Protein AF-0000000068958168 (afdb_homodimer)

Secondary structure (DSSP, 8-state):
--EEEEEEE-HHHHHHHHHHHHHHHHHH-TTEEEEEEE--GGGHHHHHHTTS-SEEEES--TT-SSSEEEEEEEEEEEEEEETTTTTTS-SSPBPGGGGTT-EEEE--TTSHHHHHHHHHHHHHT---EEEEEEE-HHHHHHHHHTTS-BEEEEGGGGTTS-GGGEEEEEB--GGGEEEEEEEE--TTTS-HHHHHHHHHHHHHHHHHHHTT-STTEEE---/--EEEEEEE-HHHHHHHHHHHHHHHHHH-TTEEEEEEE--GGGHHHHHHTTS-SEEEES--TT--SSEEEEEEEEEEEEEEETTTTTTS-SSPBPGGGGTT-EEEE--TTSHHHHHHHHHHHHHT---EEEEEEE-HHHHHHHHHTTS-BEEEEGGGGTTS-GGGEEEEEB--GGGEEEEEEEE--TTTS-HHHHHHHHHHHHHHHHHHHTT-STTEEE---

Nearest PDB structures (foldseek):
  1al3-assembly1_A  TM=8.277E-01  e=2.523E-15  Klebsiella aerogenes
  4gxa-assembly1_A  TM=7.983E-01  e=2.125E-13  Salmonella enterica subsp. enterica serovar Typhimurium str. LT2
  5z50-assembly1_B  TM=8.063E-01  e=2.916E-13  Pseudomonas aeruginosa
  8sbf-assembly1_D  TM=8.219E-01  e=4.543E-13  Acinetobacter baylyi ADP1
  9f14-assembly1_A  TM=8.023E-01  e=9.713E-13  Klebsiella aerogenes

Radius of gyration: 21.78 Å; Cα contacts (8 Å, |Δi|>4): 897; chains: 2; bounding box: 57×60×48 Å

pLDDT: mean 89.2, std 8.71, range [56.59, 97.94]

Sequence (444 aa):
LAGHVSGRNAPSTASILGIPFIHAMQENYADVRLHVVESLSGNLERMINTRQIDLAVVFQKDKILRWSARPILEEQLFLIGSHALLAVLPDNPITPEQLAGIPLIMPSQGHGLRGRLDAVCQEHALNVEIVAEIDGLALLMRAVRDGLGATLQPGAAISHLDNDALRVIGVHNPVLSRPNFLVSLSDDELTPAGLAARVVLTKVMRQLVDAGEWPGATLYAYLAGHVSGRNAPSTASILGIPFIHAMQENYADVRLHVVESLSGNLERMINTRQIDLAVVFQKDKILRWSARPILEEQLFLIGSHALLAVLPDNPITPEQLAGIPLIMPSQGHGLRGRLDAVCQEHALNVEIVAEIDGLALLMRAVRDGLGATLQPGAAISHLDNDALRVIGVHNPVLSRPNFLVSLSDDELTPAGLAARVVLTKVMRQLVDAGEWPGATLYAY

Organism: NCBI:txid436295

Foldseek 3Di:
DAEEAEEEEAPLCCLQQVPLLVVLCCVPPVRYHYHYYHDQPPCVVVCQVVPVHFKYKDFDDPPQVQKDKAWWKKWFKKKKAFCVQCVVPDQEADELQVQAPFAEEEADPPGPQVVLNVVSCVVVVGDHHHPYHDDDLVVSVVCRLVGVTIYIDTLSSCLPPPVPGMRIYTYDDPSRMTIIIMIGGDPVPDDPSSVVSSVSSSVSVVVCVVVCSGPRMDTDDD/DAEEAEEEEAPLCCLQQVPLLVVLCCVPPVRYHYHYYHDQPPCVVVCQVVPVHFKYKDFDDPPDPQKDKAWWKKWFKKKKAFCVQCVVPDQAADELQVQAPFAEEEADPPGPQVVLNVVSCVVVVGDHHHPYHDRDLVVSVVCRLVGVTIYIDTLSSCLPPPVPGMRIYTYDDPSRMTIIIMIGHDPVPDDPSSVVSSVSSSVSVVVCVVVCSGPRMDTDDD

Solvent-accessible surface area (backbone atoms only — not comparable to full-atom values): 23634 Å² total; per-residue (Å²): 116,66,46,67,36,28,36,36,21,35,56,40,54,36,65,57,43,42,62,60,44,53,52,51,41,50,75,76,33,67,54,41,41,46,33,41,33,52,42,78,74,83,57,47,67,61,32,44,74,68,62,66,31,47,35,32,56,40,64,72,71,80,91,53,83,85,40,42,68,43,78,46,34,36,29,36,31,23,43,35,23,17,51,78,81,47,56,87,53,80,76,71,64,45,54,74,73,68,46,45,80,42,47,25,40,37,52,44,89,82,39,67,66,40,53,35,50,49,49,49,25,62,75,66,71,52,69,69,44,72,69,34,27,34,36,43,60,70,58,41,50,47,41,18,63,72,55,77,22,26,31,77,41,46,32,35,63,49,59,81,49,73,62,86,63,47,40,74,29,44,44,66,46,81,67,46,50,45,46,34,25,47,32,28,60,41,78,88,70,41,50,72,46,34,49,52,48,50,55,51,46,54,51,47,54,51,48,36,39,75,69,65,60,30,45,61,45,45,72,54,85,129,115,67,45,67,38,27,37,38,23,36,56,40,55,37,65,58,44,41,61,60,43,54,52,51,41,50,75,76,33,67,54,42,41,45,32,41,36,52,43,78,74,81,57,47,67,60,31,43,74,69,62,66,31,48,34,31,57,40,67,72,70,84,88,55,77,85,39,40,68,43,76,48,33,35,28,37,30,24,42,36,24,18,51,76,80,48,56,85,53,75,83,54,63,42,52,73,73,68,47,44,81,43,48,24,40,39,52,42,89,82,38,67,67,39,53,37,50,51,50,49,23,62,76,66,72,50,69,69,45,73,68,34,27,33,38,42,62,71,57,41,51,49,41,19,62,71,56,76,22,25,30,77,42,45,31,34,64,50,58,83,50,76,64,85,61,49,38,76,30,46,44,67,46,82,65,46,50,44,47,33,25,46,33,28,60,40,78,89,70,40,50,72,46,35,50,51,48,52,53,51,47,53,51,47,55,51,48,35,41,73,70,64,60,32,45,61,44,44,72,55,87,130

Structure (mmCIF, N/CA/C/O backbone):
data_AF-0000000068958168-model_v1
#
loop_
_entity.id
_entity.type
_entity.pdbx_description
1 polymer 'LysR family transcriptional regulator'
#
loop_
_atom_site.group_PDB
_atom_site.id
_atom_site.type_symbol
_atom_site.label_atom_id
_atom_site.label_alt_id
_atom_site.label_comp_id
_atom_site.label_asym_id
_atom_site.label_entity_id
_atom_site.label_seq_id
_atom_site.pdbx_PDB_ins_code
_atom_site.Cartn_x
_atom_site.Cartn_y
_atom_site.Cartn_z
_atom_site.occupancy
_atom_site.B_iso_or_equiv
_atom_site.auth_seq_id
_atom_site.auth_comp_id
_atom_site.auth_asym_id
_atom_site.auth_atom_id
_atom_site.pdbx_PDB_model_num
ATOM 1 N N . LEU A 1 1 ? -28.281 6.387 11.602 1 82.62 1 LEU A N 1
ATOM 2 C CA . LEU A 1 1 ? -27.297 5.477 12.18 1 82.62 1 LEU A CA 1
ATOM 3 C C . LEU A 1 1 ? -25.922 6.145 12.273 1 82.62 1 LEU A C 1
ATOM 5 O O . LEU A 1 1 ? -25.516 6.852 11.352 1 82.62 1 LEU A O 1
ATOM 9 N N . ALA A 1 2 ? -25.391 6.168 13.438 1 75.69 2 ALA A N 1
ATOM 10 C CA . ALA A 1 2 ? -24.078 6.758 13.688 1 75.69 2 ALA A CA 1
ATOM 11 C C . ALA A 1 2 ? -23.141 5.75 14.352 1 75.69 2 ALA A C 1
ATOM 13 O O . ALA A 1 2 ? -23.609 4.773 14.953 1 75.69 2 ALA A O 1
ATOM 14 N N . GLY A 1 3 ? -21.844 5.801 14.07 1 84.44 3 GLY A N 1
ATOM 15 C CA . GLY A 1 3 ? -20.875 4.91 14.68 1 84.44 3 GLY A CA 1
ATOM 16 C C . GLY A 1 3 ? -19.578 4.812 13.891 1 84.44 3 GLY A C 1
ATOM 17 O O . GLY A 1 3 ? -19.234 5.719 13.133 1 84.44 3 GLY A O 1
ATOM 18 N N . HIS A 1 4 ? -18.844 3.787 14.281 1 81.81 4 HIS A N 1
ATOM 19 C CA . HIS A 1 4 ? -17.547 3.541 13.656 1 81.81 4 HIS A CA 1
ATOM 20 C C . HIS A 1 4 ? -17.438 2.096 13.188 1 81.81 4 HIS A C 1
ATOM 22 O O . HIS A 1 4 ? -17.906 1.178 13.859 1 81.81 4 HIS A O 1
ATOM 28 N N . VAL A 1 5 ? -16.922 2.041 11.977 1 85.69 5 VAL A N 1
ATOM 29 C CA . VAL A 1 5 ? -16.688 0.705 11.445 1 85.69 5 VAL A CA 1
ATOM 30 C C . VAL A 1 5 ? -15.266 0.618 10.891 1 85.69 5 VAL A C 1
ATOM 32 O O . VAL A 1 5 ? -14.789 1.547 10.234 1 85.69 5 VAL A O 1
ATOM 35 N N . SER A 1 6 ? -14.641 -0.508 11.211 1 85.88 6 SER A N 1
ATOM 36 C CA . SER A 1 6 ? -13.297 -0.772 10.703 1 85.88 6 SER A CA 1
ATOM 37 C C . SER A 1 6 ? -13.273 -2 9.797 1 85.88 6 SER A C 1
ATOM 39 O O . SER A 1 6 ? -13.758 -3.066 10.18 1 85.88 6 SER A O 1
ATOM 41 N N . GLY A 1 7 ? -12.773 -1.674 8.594 1 83.56 7 GLY A N 1
ATOM 42 C CA . GLY A 1 7 ? -12.609 -2.752 7.637 1 83.56 7 GLY A CA 1
ATOM 43 C C . GLY A 1 7 ? -11.164 -2.984 7.242 1 83.56 7 GLY A C 1
ATOM 44 O O . GLY A 1 7 ? -10.414 -2.031 7.004 1 83.56 7 GLY A O 1
ATOM 45 N N . ARG A 1 8 ? -10.789 -4.273 7.199 1 81.31 8 ARG A N 1
ATOM 46 C CA . ARG A 1 8 ? -9.422 -4.641 6.844 1 81.31 8 ARG A CA 1
ATOM 47 C C . ARG A 1 8 ? -9.398 -5.484 5.574 1 81.31 8 ARG A C 1
ATOM 49 O O . ARG A 1 8 ? -10.188 -6.418 5.43 1 81.31 8 ARG A O 1
ATOM 56 N N . ASN A 1 9 ? -8.484 -5.074 4.715 1 84.12 9 ASN A N 1
ATOM 57 C CA . ASN A 1 9 ? -8.367 -5.793 3.451 1 84.12 9 ASN A CA 1
ATOM 58 C C . ASN A 1 9 ? -6.918 -5.891 2.996 1 84.12 9 ASN A C 1
ATOM 60 O O . ASN A 1 9 ? -6.09 -5.059 3.365 1 84.12 9 ASN A O 1
ATOM 64 N N . ALA A 1 10 ? -6.703 -7 2.281 1 87.12 10 ALA A N 1
ATOM 65 C CA . ALA A 1 10 ? -5.449 -7.035 1.536 1 87.12 10 ALA A CA 1
ATOM 66 C C . ALA A 1 10 ? -5.359 -5.867 0.554 1 87.12 10 ALA A C 1
ATOM 68 O O . ALA A 1 10 ? -6.383 -5.371 0.076 1 87.12 10 ALA A O 1
ATOM 69 N N . PRO A 1 11 ? -4.172 -5.504 0.191 1 89.94 11 PRO A N 1
ATOM 70 C CA . PRO A 1 11 ? -4.008 -4.375 -0.726 1 89.94 11 PRO A CA 1
ATOM 71 C C . PRO A 1 11 ? -4.719 -4.59 -2.061 1 89.94 11 PRO A C 1
ATOM 73 O O . PRO A 1 11 ? -5.32 -3.658 -2.602 1 89.94 11 PRO A O 1
ATOM 76 N N . SER A 1 12 ? -4.668 -5.758 -2.598 1 92.81 12 SER A N 1
ATOM 77 C CA . SER A 1 12 ? -5.332 -6.031 -3.867 1 92.81 12 SER A CA 1
ATOM 78 C C . SER A 1 12 ? -6.84 -5.828 -3.756 1 92.81 12 SER A C 1
ATOM 80 O O . SER A 1 12 ? -7.453 -5.207 -4.629 1 92.81 12 SER A O 1
ATOM 82 N N . THR A 1 13 ? -7.414 -6.312 -2.701 1 93.44 13 THR A N 1
ATOM 83 C CA . THR A 1 13 ? -8.852 -6.176 -2.479 1 93.44 13 THR A CA 1
ATOM 84 C C . THR A 1 13 ? -9.227 -4.715 -2.252 1 93.44 13 THR A C 1
ATOM 86 O O . THR A 1 13 ? -10.211 -4.23 -2.805 1 93.44 13 THR A O 1
ATOM 89 N N . ALA A 1 14 ? -8.445 -4.074 -1.439 1 92.25 14 ALA A N 1
ATOM 90 C CA . ALA A 1 14 ? -8.688 -2.66 -1.177 1 92.25 14 ALA A CA 1
ATOM 91 C C . ALA A 1 14 ? -8.648 -1.848 -2.469 1 92.25 14 ALA A C 1
ATOM 93 O O . ALA A 1 14 ? -9.383 -0.868 -2.619 1 92.25 14 ALA A O 1
ATOM 94 N N . SER A 1 15 ? -7.828 -2.242 -3.389 1 92.25 15 SER A N 1
ATOM 95 C CA . SER A 1 15 ? -7.629 -1.495 -4.625 1 92.25 15 SER A CA 1
ATOM 96 C C . SER A 1 15 ? -8.906 -1.444 -5.457 1 92.25 15 SER A C 1
ATOM 98 O O . SER A 1 15 ? -9.156 -0.468 -6.168 1 92.25 15 SER A O 1
ATOM 100 N N . ILE A 1 16 ? -9.695 -2.396 -5.359 1 93.94 16 ILE A N 1
ATOM 101 C CA . ILE A 1 16 ? -10.891 -2.432 -6.199 1 93.94 16 ILE A CA 1
ATOM 102 C C . ILE A 1 16 ? -12.125 -2.096 -5.363 1 93.94 16 ILE A C 1
ATOM 104 O O . ILE A 1 16 ? -13.07 -1.487 -5.863 1 93.94 16 ILE A O 1
ATOM 108 N N . LEU A 1 17 ? -12.078 -2.4 -4.129 1 94.62 17 LEU A N 1
ATOM 109 C CA . LEU A 1 17 ? -13.258 -2.354 -3.271 1 94.62 17 LEU A CA 1
ATOM 110 C C . LEU A 1 17 ? -13.297 -1.057 -2.471 1 94.62 17 LEU A C 1
ATOM 112 O O . LEU A 1 17 ? -14.375 -0.568 -2.123 1 94.62 17 LEU A O 1
ATOM 116 N N . GLY A 1 18 ? -12.203 -0.513 -2.193 1 94.06 18 GLY A N 1
ATOM 117 C CA . GLY A 1 18 ? -12.086 0.567 -1.227 1 94.06 18 GLY A CA 1
ATOM 118 C C . GLY A 1 18 ? -12.977 1.757 -1.554 1 94.06 18 GLY A C 1
ATOM 119 O O . GLY A 1 18 ? -13.852 2.117 -0.77 1 94.06 18 GLY A O 1
ATOM 120 N N . ILE A 1 19 ? -12.797 2.289 -2.754 1 94.31 19 ILE A N 1
ATOM 121 C CA . ILE A 1 19 ? -13.469 3.529 -3.133 1 94.31 19 ILE A CA 1
ATOM 122 C C . ILE A 1 19 ? -14.969 3.287 -3.277 1 94.31 19 ILE A C 1
ATOM 124 O O . ILE A 1 19 ? -15.781 4.004 -2.688 1 94.31 19 ILE A O 1
ATOM 128 N N . PRO A 1 20 ? -15.344 2.25 -3.988 1 95.94 20 PRO A N 1
ATOM 129 C CA . PRO A 1 20 ? -16.781 1.992 -4.082 1 95.94 20 PRO A CA 1
ATOM 130 C C . PRO A 1 20 ? -17.438 1.783 -2.719 1 95.94 20 PRO A C 1
ATOM 132 O O . PRO A 1 20 ? -18.562 2.215 -2.502 1 95.94 20 PRO A O 1
ATOM 135 N N . PHE A 1 21 ? -16.766 1.137 -1.846 1 96.06 21 PHE A N 1
ATOM 136 C CA . PHE A 1 21 ? -17.297 0.885 -0.511 1 96.06 21 PHE A CA 1
ATOM 137 C C . PHE A 1 21 ? -17.438 2.188 0.267 1 96.06 21 PHE A C 1
ATOM 139 O O . PHE A 1 21 ? -18.469 2.428 0.894 1 96.06 21 PHE A O 1
ATOM 146 N N . ILE A 1 22 ? -16.422 3.006 0.23 1 94.5 22 ILE A N 1
ATOM 147 C CA . ILE A 1 22 ? -16.453 4.289 0.921 1 94.5 22 ILE A CA 1
ATOM 148 C C . ILE A 1 22 ? -17.625 5.125 0.406 1 94.5 22 ILE A C 1
ATOM 150 O O . ILE A 1 22 ? -18.391 5.68 1.194 1 94.5 22 ILE A O 1
ATOM 154 N N . HIS A 1 23 ? -17.797 5.164 -0.905 1 94.88 23 HIS A N 1
ATOM 155 C CA . HIS A 1 23 ? -18.891 5.926 -1.5 1 94.88 23 HIS A CA 1
ATOM 156 C C . HIS A 1 23 ? -20.25 5.387 -1.054 1 94.88 23 HIS A C 1
ATOM 158 O O . HIS A 1 23 ? -21.125 6.156 -0.675 1 94.88 23 HIS A O 1
ATOM 164 N N . ALA A 1 24 ? -20.359 4.117 -1.111 1 96.25 24 ALA A N 1
ATOM 165 C CA . ALA A 1 24 ? -21.625 3.496 -0.738 1 96.25 24 ALA A CA 1
ATOM 166 C C . ALA A 1 24 ? -21.969 3.781 0.722 1 96.25 24 ALA A C 1
ATOM 168 O O . ALA A 1 24 ? -23.125 4.047 1.056 1 96.25 24 ALA A O 1
ATOM 169 N N . MET A 1 25 ? -21.031 3.691 1.598 1 94.31 25 MET A N 1
ATOM 170 C CA . MET A 1 25 ? -21.234 3.967 3.016 1 94.31 25 MET A CA 1
ATOM 171 C C . MET A 1 25 ? -21.625 5.426 3.234 1 94.31 25 MET A C 1
ATOM 173 O O . MET A 1 25 ? -22.516 5.727 4.035 1 94.31 25 MET A O 1
ATOM 177 N N . GLN A 1 26 ? -20.922 6.289 2.543 1 91.12 26 GLN A N 1
ATOM 178 C CA . GLN A 1 26 ? -21.234 7.711 2.656 1 91.12 26 GLN A CA 1
ATOM 179 C C . GLN A 1 26 ? -22.656 8.008 2.189 1 91.12 26 GLN A C 1
ATOM 181 O O . GLN A 1 26 ? -23.344 8.836 2.781 1 91.12 26 GLN A O 1
ATOM 186 N N . GLU A 1 27 ? -23.078 7.359 1.163 1 93.44 27 GLU A N 1
ATOM 187 C CA . GLU A 1 27 ? -24.391 7.578 0.575 1 93.44 27 GLU A CA 1
ATOM 188 C C . GLU A 1 27 ? -25.5 7.039 1.48 1 93.44 27 GLU A C 1
ATOM 190 O O . GLU A 1 27 ? -26.562 7.637 1.585 1 93.44 27 GLU A O 1
ATOM 195 N N . ASN A 1 28 ? -25.25 5.988 2.146 1 94.12 28 ASN A N 1
ATOM 196 C CA . ASN A 1 28 ? -26.312 5.285 2.861 1 94.12 28 ASN A CA 1
ATOM 197 C C . ASN A 1 28 ? -26.234 5.547 4.363 1 94.12 28 ASN A C 1
ATOM 199 O O . ASN A 1 28 ? -27.25 5.461 5.059 1 94.12 28 ASN A O 1
ATOM 203 N N . TYR A 1 29 ? -25 5.797 4.809 1 93.06 29 TYR A N 1
ATOM 204 C CA . TYR A 1 29 ? -24.781 5.973 6.238 1 93.06 29 TYR A CA 1
ATOM 205 C C . TYR A 1 29 ? -23.766 7.078 6.5 1 93.06 29 TYR A C 1
ATOM 207 O O . TYR A 1 29 ? -22.703 6.832 7.086 1 93.06 29 TYR A O 1
ATOM 215 N N . ALA A 1 30 ? -24.172 8.25 6.285 1 88.44 30 ALA A N 1
ATOM 216 C CA . ALA A 1 30 ? -23.281 9.406 6.27 1 88.44 30 ALA A CA 1
ATOM 217 C C . ALA A 1 30 ? -22.703 9.68 7.656 1 88.44 30 ALA A C 1
ATOM 219 O O . ALA A 1 30 ? -21.641 10.273 7.785 1 88.44 30 ALA A O 1
ATOM 220 N N . ASP A 1 31 ? -23.328 9.172 8.609 1 90.12 31 ASP A N 1
ATOM 221 C CA . ASP A 1 31 ? -22.891 9.492 9.969 1 90.12 31 ASP A CA 1
ATOM 222 C C . ASP A 1 31 ? -22 8.383 10.539 1 90.12 31 ASP A C 1
ATOM 224 O O . ASP A 1 31 ? -21.609 8.438 11.703 1 90.12 31 ASP A O 1
ATOM 228 N N . VAL A 1 32 ? -21.703 7.422 9.727 1 89.31 32 VAL A N 1
ATOM 229 C CA . VAL A 1 32 ? -20.797 6.359 10.133 1 89.31 32 VAL A CA 1
ATOM 230 C C . VAL A 1 32 ? -19.375 6.703 9.68 1 89.31 32 VAL A C 1
ATOM 232 O O . VAL A 1 32 ? -19.141 6.941 8.492 1 89.31 32 VAL A O 1
ATOM 235 N N . ARG A 1 33 ? -18.5 6.727 10.602 1 87 33 ARG A N 1
ATOM 236 C CA . ARG A 1 33 ? -17.094 6.926 10.266 1 87 33 ARG A CA 1
ATOM 237 C C . ARG A 1 33 ? -16.438 5.609 9.867 1 87 33 ARG A C 1
ATOM 239 O O . ARG A 1 33 ? -16.484 4.637 10.633 1 87 33 ARG A O 1
ATOM 246 N N . LEU A 1 34 ? -15.828 5.676 8.703 1 89.75 34 LEU A N 1
ATOM 247 C CA . LEU A 1 34 ? -15.219 4.457 8.188 1 89.75 34 LEU A CA 1
ATOM 248 C C . LEU A 1 34 ? -13.703 4.48 8.383 1 89.75 34 LEU A C 1
ATOM 250 O O . LEU A 1 34 ? -13.062 5.512 8.164 1 89.75 34 LEU A O 1
ATOM 254 N N . HIS A 1 35 ? -13.227 3.436 8.859 1 90.5 35 HIS A N 1
ATOM 255 C CA . HIS A 1 35 ? -11.789 3.17 8.953 1 90.5 35 HIS A CA 1
ATOM 256 C C . HIS A 1 35 ? -11.398 1.98 8.078 1 90.5 35 HIS A C 1
ATOM 258 O O . HIS A 1 35 ? -11.805 0.848 8.352 1 90.5 35 HIS A O 1
ATOM 264 N N . VAL A 1 36 ? -10.648 2.295 7.074 1 88.19 36 VAL A N 1
ATOM 265 C CA . VAL A 1 36 ? -10.211 1.245 6.156 1 88.19 36 VAL A CA 1
ATOM 266 C C . VAL A 1 36 ? -8.727 0.959 6.367 1 88.19 36 VAL A C 1
ATOM 268 O O . VAL A 1 36 ? -7.895 1.863 6.266 1 88.19 36 VAL A O 1
ATOM 271 N N . VAL A 1 37 ? -8.391 -0.304 6.582 1 80.44 37 VAL A N 1
ATOM 272 C CA . VAL A 1 37 ? -7.023 -0.706 6.879 1 80.44 37 VAL A CA 1
ATOM 273 C C . VAL A 1 37 ? -6.543 -1.713 5.84 1 80.44 37 VAL A C 1
ATOM 275 O O . VAL A 1 37 ? -7.223 -2.701 5.559 1 80.44 37 VAL A O 1
ATOM 278 N N . GLU A 1 38 ? -5.375 -1.334 5.242 1 81.06 38 GLU A N 1
ATOM 279 C CA . GLU A 1 38 ? -4.68 -2.309 4.41 1 81.06 38 GLU A CA 1
ATOM 280 C C . GLU A 1 38 ? -3.68 -3.121 5.227 1 81.06 38 GLU A C 1
ATOM 282 O O . GLU A 1 38 ? -2.826 -2.557 5.914 1 81.06 38 GLU A O 1
ATOM 287 N N . SER A 1 39 ? -3.873 -4.363 5.277 1 71.25 39 SER A N 1
ATOM 288 C CA . SER A 1 39 ? -2.924 -5.188 6.02 1 71.25 39 SER A CA 1
ATOM 289 C C . SER A 1 39 ? -2.816 -6.582 5.414 1 71.25 39 SER A C 1
ATOM 291 O O . SER A 1 39 ? -3.703 -7.016 4.68 1 71.25 39 SER A O 1
ATOM 293 N N . LEU A 1 40 ? -1.579 -7.074 5.68 1 63.47 40 LEU A N 1
ATOM 294 C CA . LEU A 1 40 ? -1.416 -8.477 5.312 1 63.47 40 LEU A CA 1
ATOM 295 C C . LEU A 1 40 ? -1.925 -9.391 6.426 1 63.47 40 LEU A C 1
ATOM 297 O O . LEU A 1 40 ? -1.957 -9 7.594 1 63.47 40 LEU A O 1
ATOM 301 N N . SER A 1 41 ? -2.854 -10.367 6.332 1 59.28 41 SER A N 1
ATOM 302 C CA . SER A 1 41 ? -3.693 -11.242 7.145 1 59.28 41 SER A CA 1
ATOM 303 C C . SER A 1 41 ? -2.969 -11.688 8.406 1 59.28 41 SER A C 1
ATOM 305 O O . SER A 1 41 ? -3.527 -12.422 9.227 1 59.28 41 SER A O 1
ATOM 307 N N . GLY A 1 42 ? -1.837 -11.344 8.914 1 58.34 42 GLY A N 1
ATOM 308 C CA . GLY A 1 42 ? -1.288 -12.188 9.961 1 58.34 42 GLY A CA 1
ATOM 309 C C . GLY A 1 42 ? -2.049 -12.086 11.273 1 58.34 42 GLY A C 1
ATOM 310 O O . GLY A 1 42 ? -2.166 -13.07 12.008 1 58.34 42 GLY A O 1
ATOM 311 N N . ASN A 1 43 ? -2.549 -11 11.594 1 68.88 43 ASN A N 1
ATOM 312 C CA . ASN A 1 43 ? -3.111 -10.914 12.938 1 68.88 43 ASN A CA 1
ATOM 313 C C . ASN A 1 43 ? -4.609 -10.633 12.898 1 68.88 43 ASN A C 1
ATOM 315 O O . ASN A 1 43 ? -5.137 -9.922 13.766 1 68.88 43 ASN A O 1
ATOM 319 N N . LEU A 1 44 ? -5.203 -11.234 12.031 1 74 44 LEU A N 1
ATOM 320 C CA . LEU A 1 44 ? -6.605 -10.891 11.82 1 74 44 LEU A CA 1
ATOM 321 C C . LEU A 1 44 ? -7.473 -11.383 12.969 1 74 44 LEU A C 1
ATOM 323 O O . LEU A 1 44 ? -8.344 -10.664 13.453 1 74 44 LEU A O 1
ATOM 327 N N . GLU A 1 45 ? -7.133 -12.602 13.352 1 74.31 45 GLU A N 1
ATOM 328 C CA . GLU A 1 45 ? -7.93 -13.188 14.43 1 74.31 45 GLU A CA 1
ATOM 329 C C . GLU A 1 45 ? -7.883 -12.32 15.688 1 74.31 45 GLU A C 1
ATOM 331 O O . GLU A 1 45 ? -8.922 -12.039 16.281 1 74.31 45 GLU A O 1
ATOM 336 N N . ARG A 1 46 ? -6.742 -12.008 15.984 1 75.75 46 ARG A N 1
ATOM 337 C CA . ARG A 1 46 ? -6.586 -11.18 17.172 1 75.75 46 ARG A CA 1
ATOM 338 C C . ARG A 1 46 ? -7.324 -9.852 17.016 1 75.75 46 ARG A C 1
ATOM 340 O O . ARG A 1 46 ? -8 -9.391 17.938 1 75.75 46 ARG A O 1
ATOM 347 N N . MET A 1 47 ? -7.27 -9.305 15.93 1 79.69 47 MET A N 1
ATOM 348 C CA . MET A 1 47 ? -7.824 -7.98 15.695 1 79.69 47 MET A CA 1
ATOM 349 C C . MET A 1 47 ? -9.352 -8.016 15.711 1 79.69 47 MET A C 1
ATOM 351 O O . MET A 1 47 ? -9.992 -7.082 16.203 1 79.69 47 MET A O 1
ATOM 355 N N . ILE A 1 48 ? -9.875 -9.047 15.242 1 78.94 48 ILE A N 1
ATOM 356 C CA . ILE A 1 48 ? -11.32 -9.203 15.234 1 78.94 48 ILE A CA 1
ATOM 357 C C . ILE A 1 48 ? -11.82 -9.477 16.656 1 78.94 48 ILE A C 1
ATOM 359 O O . ILE A 1 48 ? -12.812 -8.891 17.094 1 78.94 48 ILE A O 1
ATOM 363 N N . ASN A 1 49 ? -11.031 -10.273 17.344 1 79.81 49 ASN A N 1
ATOM 364 C CA . ASN A 1 49 ? -11.414 -10.648 18.703 1 79.81 49 ASN A CA 1
ATOM 365 C C . ASN A 1 49 ? -11.336 -9.461 19.656 1 79.81 49 ASN A C 1
ATOM 367 O O . ASN A 1 49 ? -12.109 -9.367 20.609 1 79.81 49 ASN A O 1
ATOM 371 N N . THR A 1 50 ? -10.461 -8.672 19.375 1 80.31 50 THR A N 1
ATOM 372 C CA . THR A 1 50 ? -10.289 -7.5 20.219 1 80.31 50 THR A CA 1
ATOM 373 C C . THR A 1 50 ? -11.117 -6.328 19.703 1 80.31 50 THR A C 1
ATOM 375 O O . THR A 1 50 ? -11 -5.207 20.203 1 80.31 50 THR A O 1
ATOM 378 N N . ARG A 1 51 ? -11.883 -6.574 18.656 1 81.88 51 ARG A N 1
ATOM 379 C CA . ARG A 1 51 ? -12.82 -5.617 18.078 1 81.88 51 ARG A CA 1
ATOM 380 C C . ARG A 1 51 ? -12.086 -4.43 17.469 1 81.88 51 ARG A C 1
ATOM 382 O O . ARG A 1 51 ? -12.594 -3.309 17.469 1 81.88 51 ARG A O 1
ATOM 389 N N . GLN A 1 52 ? -10.953 -4.672 17.078 1 80.94 52 GLN A N 1
ATOM 390 C CA . GLN A 1 52 ? -10.195 -3.658 16.359 1 80.94 52 GLN A CA 1
ATOM 391 C C . GLN A 1 52 ? -10.641 -3.58 14.898 1 80.94 52 GLN A C 1
ATOM 393 O O . GLN A 1 52 ? -10.508 -2.535 14.258 1 80.94 52 GLN A O 1
ATOM 398 N N . ILE A 1 53 ? -11.141 -4.699 14.484 1 87 53 ILE A N 1
ATOM 399 C CA . ILE A 1 53 ? -11.664 -4.801 13.125 1 87 53 ILE A CA 1
ATOM 400 C C . ILE A 1 53 ? -13.062 -5.418 13.156 1 87 53 ILE A C 1
ATOM 402 O O . ILE A 1 53 ? -13.312 -6.375 13.891 1 87 53 ILE A O 1
ATOM 406 N N . ASP A 1 54 ? -13.93 -4.816 12.391 1 90.06 54 ASP A N 1
ATOM 407 C CA . ASP A 1 54 ? -15.297 -5.324 12.344 1 90.06 54 ASP A CA 1
ATOM 408 C C . ASP A 1 54 ? -15.477 -6.289 11.18 1 90.06 54 ASP A C 1
ATOM 410 O O . ASP A 1 54 ? -16.203 -7.285 11.297 1 90.06 54 ASP A O 1
ATOM 414 N N . LEU A 1 55 ? -14.852 -5.898 10.102 1 92 55 LEU A N 1
ATOM 415 C CA . LEU A 1 55 ? -15.008 -6.648 8.859 1 92 55 LEU A CA 1
ATOM 416 C C . LEU A 1 55 ? -13.664 -6.875 8.188 1 92 55 LEU A C 1
ATOM 418 O O . LEU A 1 55 ? -12.789 -6.008 8.234 1 92 55 LEU A O 1
ATOM 422 N N . ALA A 1 56 ? -13.586 -8.008 7.516 1 91.12 56 ALA A N 1
ATOM 423 C CA . ALA A 1 56 ? -12.383 -8.273 6.73 1 91.12 56 ALA A CA 1
ATOM 424 C C . ALA A 1 56 ? -12.68 -9.227 5.578 1 91.12 56 ALA A C 1
ATOM 426 O O . ALA A 1 56 ? -13.562 -10.078 5.68 1 91.12 56 ALA A O 1
ATOM 427 N N . VAL A 1 57 ? -11.992 -9.055 4.516 1 91.81 57 VAL A N 1
ATOM 428 C CA . VAL A 1 57 ? -11.969 -10.039 3.439 1 91.81 57 VAL A CA 1
ATOM 429 C C . VAL A 1 57 ? -10.711 -10.891 3.539 1 91.81 57 VAL A C 1
ATOM 431 O O . VAL A 1 57 ? -9.594 -10.359 3.559 1 91.81 57 VAL A O 1
ATOM 434 N N . VAL A 1 58 ? -10.969 -12.234 3.693 1 90.06 58 VAL A N 1
ATOM 435 C CA . VAL A 1 58 ? -9.828 -13.148 3.805 1 90.06 58 VAL A CA 1
ATOM 436 C C . VAL A 1 58 ? -9.898 -14.188 2.688 1 90.06 58 VAL A C 1
ATOM 438 O O . VAL A 1 58 ? -10.914 -14.312 2.006 1 90.06 58 VAL A O 1
ATOM 441 N N . PHE A 1 59 ? -8.82 -14.969 2.557 1 90.69 59 PHE A N 1
ATOM 442 C CA . PHE A 1 59 ? -8.703 -15.789 1.359 1 90.69 59 PHE A CA 1
ATOM 443 C C . PHE A 1 59 ? -8.57 -17.266 1.726 1 90.69 59 PHE A C 1
ATOM 445 O O . PHE A 1 59 ? -8.18 -18.078 0.892 1 90.69 59 PHE A O 1
ATOM 452 N N . GLN A 1 60 ? -8.766 -17.547 2.941 1 83.56 60 GLN A N 1
ATOM 453 C CA . GLN A 1 60 ? -8.836 -18.922 3.436 1 83.56 60 GLN A CA 1
ATOM 454 C C . GLN A 1 60 ? -9.867 -19.047 4.547 1 83.56 60 GLN A C 1
ATOM 456 O O . GLN A 1 60 ? -10.062 -18.125 5.34 1 83.56 60 GLN A O 1
ATOM 461 N N . LYS A 1 61 ? -10.641 -20.203 4.539 1 73.81 61 LYS A N 1
ATOM 462 C CA . LYS A 1 61 ? -11.695 -20.438 5.516 1 73.81 61 LYS A CA 1
ATOM 463 C C . LYS A 1 61 ? -11.109 -20.906 6.848 1 73.81 61 LYS A C 1
ATOM 465 O O . LYS A 1 61 ? -11.664 -20.609 7.91 1 73.81 61 LYS A O 1
ATOM 470 N N . ASP A 1 62 ? -10.195 -21.844 6.863 1 63.66 62 ASP A N 1
ATOM 471 C CA . ASP A 1 62 ? -9.844 -22.75 7.945 1 63.66 62 ASP A CA 1
ATOM 472 C C . ASP A 1 62 ? -9.953 -22.062 9.305 1 63.66 62 ASP A C 1
ATOM 474 O O . ASP A 1 62 ? -10.477 -22.641 10.258 1 63.66 62 ASP A O 1
ATOM 478 N N . LYS A 1 63 ? -9.125 -21.172 9.703 1 56.59 63 LYS A N 1
ATOM 479 C CA . LYS A 1 63 ? -8.852 -20.922 11.109 1 56.59 63 LYS A CA 1
ATOM 480 C C . LYS A 1 63 ? -9.961 -20.094 11.75 1 56.59 63 LYS A C 1
ATOM 482 O O . LYS A 1 63 ? -9.797 -19.578 12.859 1 56.59 63 LYS A O 1
ATOM 487 N N . ILE A 1 64 ? -11.211 -19.938 10.977 1 59.84 64 ILE A N 1
ATOM 488 C CA . ILE A 1 64 ? -12.078 -18.875 11.484 1 59.84 64 ILE A CA 1
ATOM 489 C C . ILE A 1 64 ? -13.219 -19.5 12.297 1 59.84 64 ILE A C 1
ATOM 491 O O . ILE A 1 64 ? -14.312 -19.734 11.766 1 59.84 64 ILE A O 1
ATOM 495 N N . LEU A 1 65 ? -13.07 -20.297 13.367 1 58.41 65 LEU A N 1
ATOM 496 C CA . LEU A 1 65 ? -14.07 -21.078 14.086 1 58.41 65 LEU A CA 1
ATOM 497 C C . LEU A 1 65 ? -15.102 -20.156 14.734 1 58.41 65 LEU A C 1
ATOM 499 O O . LEU A 1 65 ? -16.266 -20.531 14.883 1 58.41 65 LEU A O 1
ATOM 503 N N . ARG A 1 66 ? -14.703 -18.922 15.133 1 66.19 66 ARG A N 1
ATOM 504 C CA . ARG A 1 66 ? -15.617 -18.172 15.984 1 66.19 66 ARG A CA 1
ATOM 505 C C . ARG A 1 66 ? -16.156 -16.938 15.258 1 66.19 66 ARG A C 1
ATOM 507 O O . ARG A 1 66 ? -16.875 -16.125 15.852 1 66.19 66 ARG A O 1
ATOM 514 N N . TRP A 1 67 ? -16 -17.047 13.945 1 79.38 67 TRP A N 1
ATOM 515 C CA . TRP A 1 67 ? -16.422 -15.859 13.219 1 79.38 67 TRP A CA 1
ATOM 516 C C . TRP A 1 67 ? -17.344 -16.234 12.062 1 79.38 67 TRP A C 1
ATOM 518 O O . TRP A 1 67 ? -17.391 -17.391 11.648 1 79.38 67 TRP A O 1
ATOM 528 N N . SER A 1 68 ? -18.266 -15.273 11.781 1 85.44 68 SER A N 1
ATOM 529 C CA . SER A 1 68 ? -19 -15.406 10.523 1 85.44 68 SER A CA 1
ATOM 530 C C . SER A 1 68 ? -18.062 -15.273 9.32 1 85.44 68 SER A C 1
ATOM 532 O O . SER A 1 68 ? -17.312 -14.305 9.211 1 85.44 68 SER A O 1
ATOM 534 N N . ALA A 1 69 ? -17.969 -16.312 8.602 1 89.19 69 ALA A N 1
ATOM 535 C CA . ALA A 1 69 ? -17.188 -16.344 7.359 1 89.19 69 ALA A CA 1
ATOM 536 C C . ALA A 1 69 ? -18.062 -16.75 6.176 1 89.19 69 ALA A C 1
ATOM 538 O O . ALA A 1 69 ? -18.453 -17.906 6.043 1 89.19 69 ALA A O 1
ATOM 539 N N . ARG A 1 70 ? -18.391 -15.781 5.336 1 91.31 70 ARG A N 1
ATOM 540 C CA . ARG A 1 70 ? -19.25 -16.016 4.188 1 91.31 70 ARG A CA 1
ATOM 541 C C . ARG A 1 70 ? -18.469 -15.969 2.885 1 91.31 70 ARG A C 1
ATOM 543 O O . ARG A 1 70 ? -17.828 -14.953 2.576 1 91.31 70 ARG A O 1
ATOM 550 N N . PRO A 1 71 ? -18.5 -17.062 2.131 1 93.75 71 PRO A N 1
ATOM 551 C CA . PRO A 1 71 ? -17.875 -16.984 0.808 1 93.75 71 PRO A CA 1
ATOM 552 C C . PRO A 1 71 ? -18.625 -16.062 -0.143 1 93.75 71 PRO A C 1
ATOM 554 O O . PRO A 1 71 ? -19.859 -16.141 -0.251 1 93.75 71 PRO A O 1
ATOM 557 N N . ILE A 1 72 ? -17.891 -15.227 -0.806 1 96 72 ILE A N 1
ATOM 558 C CA . ILE A 1 72 ? -18.547 -14.242 -1.656 1 96 72 ILE A CA 1
ATOM 559 C C . ILE A 1 72 ? -18.172 -14.484 -3.115 1 96 72 ILE A C 1
ATOM 561 O O . ILE A 1 72 ? -19.047 -14.586 -3.982 1 96 72 ILE A O 1
ATOM 565 N N . LEU A 1 73 ? -16.938 -14.547 -3.398 1 97.12 73 LEU A N 1
ATOM 566 C CA . LEU A 1 73 ? -16.484 -14.68 -4.777 1 97.12 73 LEU A CA 1
ATOM 567 C C . LEU A 1 73 ? -15.164 -15.445 -4.844 1 97.12 73 LEU A C 1
ATOM 569 O O . LEU A 1 73 ? -14.523 -15.68 -3.812 1 97.12 73 LEU A O 1
ATOM 573 N N . GLU A 1 74 ? -14.844 -15.891 -6.02 1 95.94 74 GLU A N 1
ATOM 574 C CA . GLU A 1 74 ? -13.586 -16.547 -6.348 1 95.94 74 GLU A CA 1
ATOM 575 C C . GLU A 1 74 ? -12.812 -15.766 -7.402 1 95.94 74 GLU A C 1
ATOM 577 O O . GLU A 1 74 ? -13.383 -15.305 -8.391 1 95.94 74 GLU A O 1
ATOM 582 N N . GLU A 1 75 ? -11.492 -15.633 -7.148 1 95.94 75 GLU A N 1
ATOM 583 C CA . GLU A 1 75 ? -10.664 -14.891 -8.086 1 95.94 75 GLU A CA 1
ATOM 584 C C . GLU A 1 75 ? -9.688 -15.812 -8.82 1 95.94 75 GLU A C 1
ATOM 586 O O . GLU A 1 75 ? -9.117 -16.719 -8.211 1 95.94 75 GLU A O 1
ATOM 591 N N . GLN A 1 76 ? -9.586 -15.539 -10.07 1 93.5 76 GLN A N 1
ATOM 592 C CA . GLN A 1 76 ? -8.469 -16.109 -10.82 1 93.5 76 GLN A CA 1
ATOM 593 C C . GLN A 1 76 ? -7.199 -15.289 -10.609 1 93.5 76 GLN A C 1
ATOM 595 O O . GLN A 1 76 ? -7.266 -14.109 -10.25 1 93.5 76 GLN A O 1
ATOM 600 N N . LEU A 1 77 ? -6.082 -15.984 -10.758 1 94.69 77 LEU A N 1
ATOM 601 C CA . LEU A 1 77 ? -4.809 -15.273 -10.75 1 94.69 77 LEU A CA 1
ATOM 602 C C . LEU A 1 77 ? -4.266 -15.109 -12.164 1 94.69 77 LEU A C 1
ATOM 604 O O . LEU A 1 77 ? -4.477 -15.969 -13.016 1 94.69 77 LEU A O 1
ATOM 608 N N . PHE A 1 78 ? -3.578 -14.047 -12.328 1 94.94 78 PHE A N 1
ATOM 609 C CA . PHE A 1 78 ? -3.023 -13.68 -13.625 1 94.94 78 PHE A CA 1
ATOM 610 C C . PHE A 1 78 ? -1.517 -13.477 -13.539 1 94.94 78 PHE A C 1
ATOM 612 O O . PHE A 1 78 ? -1.012 -12.984 -12.531 1 94.94 78 PHE A O 1
ATOM 619 N N . LEU A 1 79 ? -0.884 -13.922 -14.57 1 95.94 79 LEU A N 1
ATOM 620 C CA . LEU A 1 79 ? 0.489 -13.484 -14.797 1 95.94 79 LEU A CA 1
ATOM 621 C C . LEU A 1 79 ? 0.523 -12.078 -15.383 1 95.94 79 LEU A C 1
ATOM 623 O O . LEU A 1 79 ? -0.096 -11.812 -16.422 1 95.94 79 LEU A O 1
ATOM 627 N N . ILE A 1 80 ? 1.201 -11.211 -14.719 1 95.5 80 ILE A N 1
ATOM 628 C CA . ILE A 1 80 ? 1.237 -9.812 -15.133 1 95.5 80 ILE A CA 1
ATOM 629 C C . ILE A 1 80 ? 2.686 -9.367 -15.328 1 95.5 80 ILE A C 1
ATOM 631 O O . ILE A 1 80 ? 3.537 -9.609 -14.469 1 95.5 80 ILE A O 1
ATOM 635 N N . GLY A 1 81 ? 2.967 -8.766 -16.438 1 95.81 81 GLY A N 1
ATOM 636 C CA . GLY A 1 81 ? 4.289 -8.258 -16.781 1 95.81 81 GLY A CA 1
ATOM 637 C C . GLY A 1 81 ? 4.277 -7.273 -17.922 1 95.81 81 GLY A C 1
ATOM 638 O O . GLY A 1 81 ? 3.221 -6.992 -18.5 1 95.81 81 GLY A O 1
ATOM 639 N N . SER A 1 82 ? 5.441 -6.68 -18.156 1 94.75 82 SER A N 1
ATOM 640 C CA . SER A 1 82 ? 5.543 -5.805 -19.328 1 94.75 82 SER A CA 1
ATOM 641 C C . SER A 1 82 ? 5.328 -6.578 -20.625 1 94.75 82 SER A C 1
ATOM 643 O O . SER A 1 82 ? 5.562 -7.789 -20.672 1 94.75 82 SER A O 1
ATOM 645 N N . HIS A 1 83 ? 4.91 -5.832 -21.656 1 93.19 83 HIS A N 1
ATOM 646 C CA . HIS A 1 83 ? 4.723 -6.453 -22.953 1 93.19 83 HIS A CA 1
ATOM 647 C C . HIS A 1 83 ? 6.02 -7.07 -23.469 1 93.19 83 HIS A C 1
ATOM 649 O O . HIS A 1 83 ? 6.008 -8.164 -24.031 1 93.19 83 HIS A O 1
ATOM 655 N N . ALA A 1 84 ? 7.078 -6.426 -23.203 1 93.88 84 ALA A N 1
ATOM 656 C CA . ALA A 1 84 ? 8.375 -6.914 -23.656 1 93.88 84 ALA A CA 1
ATOM 657 C C . ALA A 1 84 ? 8.75 -8.211 -22.953 1 93.88 84 ALA A C 1
ATOM 659 O O . ALA A 1 84 ? 9.164 -9.18 -23.594 1 93.88 84 ALA A O 1
ATOM 660 N N . LEU A 1 85 ? 8.586 -8.289 -21.688 1 94.12 85 LEU A N 1
ATOM 661 C CA . LEU A 1 85 ? 8.984 -9.445 -20.891 1 94.12 85 LEU A CA 1
ATOM 662 C C . LEU A 1 85 ? 8.141 -10.664 -21.25 1 94.12 85 LEU A C 1
ATOM 664 O O . LEU A 1 85 ? 8.641 -11.789 -21.25 1 94.12 85 LEU A O 1
ATOM 668 N N . LEU A 1 86 ? 6.887 -10.406 -21.578 1 94.56 86 LEU A N 1
ATOM 669 C CA . LEU A 1 86 ? 5.977 -11.523 -21.797 1 94.56 86 LEU A CA 1
ATOM 670 C C . LEU A 1 86 ? 5.711 -11.727 -23.281 1 94.56 86 LEU A C 1
ATOM 672 O O . LEU A 1 86 ? 4.742 -12.391 -23.656 1 94.56 86 LEU A O 1
ATOM 676 N N . ALA A 1 87 ? 6.523 -11.18 -24.094 1 92.31 87 ALA A N 1
ATOM 677 C CA . ALA A 1 87 ? 6.312 -11.156 -25.531 1 92.31 87 ALA A CA 1
ATOM 678 C C . ALA A 1 87 ? 6.266 -12.57 -26.109 1 92.31 87 ALA A C 1
ATOM 680 O O . ALA A 1 87 ? 5.543 -12.828 -27.062 1 92.31 87 ALA A O 1
ATOM 681 N N . VAL A 1 88 ? 6.914 -13.453 -25.547 1 89.44 88 VAL A N 1
ATOM 682 C CA . VAL A 1 88 ? 7.062 -14.789 -26.125 1 89.44 88 VAL A CA 1
ATOM 683 C C . VAL A 1 88 ? 5.855 -15.648 -25.75 1 89.44 88 VAL A C 1
ATOM 685 O O . VAL A 1 88 ? 5.633 -16.703 -26.344 1 89.44 88 VAL A O 1
ATOM 688 N N . LEU A 1 89 ? 5.121 -15.211 -24.75 1 90.62 89 LEU A N 1
ATOM 689 C CA . LEU A 1 89 ? 4.016 -16.016 -24.266 1 90.62 89 LEU A CA 1
ATOM 690 C C . LEU A 1 89 ? 2.775 -15.82 -25.141 1 90.62 89 LEU A C 1
ATOM 692 O O . LEU A 1 89 ? 2.59 -14.758 -25.734 1 90.62 89 LEU A O 1
ATOM 696 N N . PRO A 1 90 ? 2.029 -16.891 -25.172 1 85.88 90 PRO A N 1
ATOM 697 C CA . PRO A 1 90 ? 0.762 -16.734 -25.891 1 85.88 90 PRO A CA 1
ATOM 698 C C . PRO A 1 90 ? -0.243 -15.867 -25.141 1 85.88 90 PRO A C 1
ATOM 700 O O . PRO A 1 90 ? 0.018 -15.453 -24.016 1 85.88 90 PRO A O 1
ATOM 703 N N . ASP A 1 91 ? -1.418 -15.438 -25.828 1 73.69 91 ASP A N 1
ATOM 704 C CA . ASP A 1 91 ? -2.373 -14.508 -25.234 1 73.69 91 ASP A CA 1
ATOM 705 C C . ASP A 1 91 ? -3.211 -15.195 -24.156 1 73.69 91 ASP A C 1
ATOM 707 O O . ASP A 1 91 ? -3.682 -14.547 -23.219 1 73.69 91 ASP A O 1
ATOM 711 N N . ASN A 1 92 ? -3.766 -15.984 -24.141 1 74.69 92 ASN A N 1
ATOM 712 C CA . ASN A 1 92 ? -4.633 -16.484 -23.078 1 74.69 92 ASN A CA 1
ATOM 713 C C . ASN A 1 92 ? -4.906 -17.984 -23.25 1 74.69 92 ASN A C 1
ATOM 715 O O . ASN A 1 92 ? -5.125 -18.453 -24.375 1 74.69 92 ASN A O 1
ATOM 719 N N . PRO A 1 93 ? -4.906 -18.797 -22.266 1 84.69 93 PRO A N 1
ATOM 720 C CA . PRO A 1 93 ? -4.277 -18.969 -20.953 1 84.69 93 PRO A CA 1
ATOM 721 C C . PRO A 1 93 ? -2.947 -19.703 -21.031 1 84.69 93 PRO A C 1
ATOM 723 O O . PRO A 1 93 ? -2.707 -20.453 -21.984 1 84.69 93 PRO A O 1
ATOM 726 N N . ILE A 1 94 ? -2.096 -19.391 -20.094 1 88.81 94 ILE A N 1
ATOM 727 C CA . ILE A 1 94 ? -0.835 -20.109 -20.062 1 88.81 94 ILE A CA 1
ATOM 728 C C . ILE A 1 94 ? -0.923 -21.266 -19.062 1 88.81 94 ILE A C 1
ATOM 730 O O . ILE A 1 94 ? -1.765 -21.234 -18.156 1 88.81 94 ILE A O 1
ATOM 734 N N . THR A 1 95 ? -0.067 -22.234 -19.344 1 89.19 95 THR A N 1
ATOM 735 C CA . THR A 1 95 ? 0.086 -23.328 -18.391 1 89.19 95 THR A CA 1
ATOM 736 C C . THR A 1 95 ? 1.108 -22.969 -17.312 1 89.19 95 THR A C 1
ATOM 738 O O . THR A 1 95 ? 1.965 -22.109 -17.516 1 89.19 95 THR A O 1
ATOM 741 N N . PRO A 1 96 ? 1.009 -23.641 -16.125 1 90.69 96 PRO A N 1
ATOM 742 C CA . PRO A 1 96 ? 1.978 -23.375 -15.055 1 90.69 96 PRO A CA 1
ATOM 743 C C . PRO A 1 96 ? 3.424 -23.562 -15.508 1 90.69 96 PRO A C 1
ATOM 745 O O . PRO A 1 96 ? 4.316 -22.844 -15.062 1 90.69 96 PRO A O 1
ATOM 748 N N . GLU A 1 97 ? 3.635 -24.484 -16.453 1 91.19 97 GLU A N 1
ATOM 749 C CA . GLU A 1 97 ? 4.98 -24.797 -16.906 1 91.19 97 GLU A CA 1
ATOM 750 C C . GLU A 1 97 ? 5.621 -23.594 -17.594 1 91.19 97 GLU A C 1
ATOM 752 O O . GLU A 1 97 ? 6.844 -23.422 -17.562 1 91.19 97 GLU A O 1
ATOM 757 N N . GLN A 1 98 ? 4.797 -22.797 -18.125 1 90.62 98 GLN A N 1
ATOM 758 C CA . GLN A 1 98 ? 5.277 -21.625 -18.859 1 90.62 98 GLN A CA 1
ATOM 759 C C . GLN A 1 98 ? 5.742 -20.547 -17.891 1 90.62 98 GLN A C 1
ATOM 761 O O . GLN A 1 98 ? 6.355 -19.562 -18.312 1 90.62 98 GLN A O 1
ATOM 766 N N . LEU A 1 99 ? 5.469 -20.703 -16.625 1 91.75 99 LEU A N 1
ATOM 767 C CA . LEU A 1 99 ? 5.973 -19.797 -15.602 1 91.75 99 LEU A CA 1
ATOM 768 C C . LEU A 1 99 ? 7.473 -19.984 -15.391 1 91.75 99 LEU A C 1
ATOM 770 O O . LEU A 1 99 ? 8.148 -19.078 -14.891 1 91.75 99 LEU A O 1
ATOM 774 N N . ALA A 1 100 ? 7.777 -21.25 -15.93 1 88.38 100 ALA A N 1
ATOM 775 C CA . ALA A 1 100 ? 9.188 -21.578 -15.742 1 88.38 100 ALA A CA 1
ATOM 776 C C . ALA A 1 100 ? 10.078 -20.641 -16.562 1 88.38 100 ALA A C 1
ATOM 778 O O . ALA A 1 100 ? 9.773 -20.328 -17.719 1 88.38 100 ALA A O 1
ATOM 779 N N . GLY A 1 101 ? 11.008 -19.984 -16.016 1 87.75 101 GLY A N 1
ATOM 780 C CA . GLY A 1 101 ? 11.969 -19.141 -16.719 1 87.75 101 GLY A CA 1
ATOM 781 C C . GLY A 1 101 ? 11.648 -17.656 -16.625 1 87.75 101 GLY A C 1
ATOM 782 O O . GLY A 1 101 ? 12.422 -16.828 -17.094 1 87.75 101 GLY A O 1
ATOM 783 N N . ILE A 1 102 ? 10.453 -17.359 -16.25 1 93.75 102 ILE A N 1
ATOM 784 C CA . ILE A 1 102 ? 10.07 -15.969 -16.109 1 93.75 102 ILE A CA 1
ATOM 785 C C . ILE A 1 102 ? 10.492 -15.453 -14.734 1 93.75 102 ILE A C 1
ATOM 787 O O . ILE A 1 102 ? 10.148 -16.031 -13.703 1 93.75 102 ILE A O 1
ATOM 791 N N . PRO A 1 103 ? 11.336 -14.406 -14.766 1 95.25 103 PRO A N 1
ATOM 792 C CA . PRO A 1 103 ? 11.633 -13.805 -13.461 1 95.25 103 PRO A CA 1
ATOM 793 C C . PRO A 1 103 ? 10.391 -13.242 -12.781 1 95.25 103 PRO A C 1
ATOM 795 O O . PRO A 1 103 ? 9.648 -12.469 -13.391 1 95.25 103 PRO A O 1
ATOM 798 N N . LEU A 1 104 ? 10.227 -13.656 -11.508 1 96.62 104 LEU A N 1
ATOM 799 C CA . LEU A 1 104 ? 9 -13.258 -10.812 1 96.62 104 LEU A CA 1
ATOM 800 C C . LEU A 1 104 ? 9.32 -12.328 -9.648 1 96.62 104 LEU A C 1
ATOM 802 O O . LEU A 1 104 ? 10.32 -12.516 -8.953 1 96.62 104 LEU A O 1
ATOM 806 N N . ILE A 1 105 ? 8.484 -11.352 -9.484 1 96.62 105 ILE A N 1
ATOM 807 C CA . ILE A 1 105 ? 8.391 -10.531 -8.289 1 96.62 105 ILE A CA 1
ATOM 808 C C . ILE A 1 105 ? 7.148 -10.922 -7.484 1 96.62 105 ILE A C 1
ATOM 810 O O . ILE A 1 105 ? 6.023 -1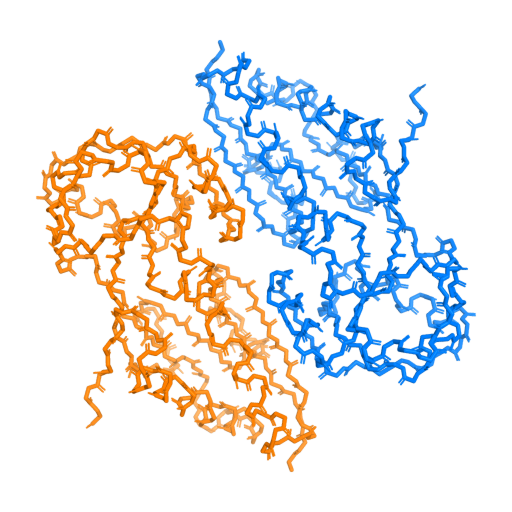0.844 -7.988 1 96.62 105 ILE A O 1
ATOM 814 N N . MET A 1 106 ? 7.387 -11.383 -6.25 1 96.25 106 MET A N 1
ATOM 815 C CA . MET A 1 106 ? 6.289 -11.914 -5.449 1 96.25 106 MET A CA 1
ATOM 816 C C . MET A 1 106 ? 6.34 -11.367 -4.027 1 96.25 106 MET A C 1
ATOM 818 O O . MET A 1 106 ? 7.383 -10.898 -3.574 1 96.25 106 MET A O 1
ATOM 822 N N . PRO A 1 107 ? 5.152 -11.375 -3.4 1 93.06 107 PRO A N 1
ATOM 823 C CA . PRO A 1 107 ? 5.234 -11.148 -1.956 1 93.06 107 PRO A CA 1
ATOM 824 C C . PRO A 1 107 ? 6.078 -12.195 -1.236 1 93.06 107 PRO A C 1
ATOM 826 O O . PRO A 1 107 ? 6.434 -13.219 -1.828 1 93.06 107 PRO A O 1
ATOM 829 N N . SER A 1 108 ? 6.422 -11.836 0.041 1 89.38 108 SER A N 1
ATOM 830 C CA . SER A 1 108 ? 7.316 -12.703 0.8 1 89.38 108 SER A CA 1
ATOM 831 C C . SER A 1 108 ? 6.621 -14 1.21 1 89.38 108 SER A C 1
ATOM 833 O O . SER A 1 108 ? 5.426 -14.172 0.962 1 89.38 108 SER A O 1
ATOM 835 N N . GLN A 1 109 ? 7.488 -14.703 1.926 1 85.75 109 GLN A N 1
ATOM 836 C CA . GLN A 1 109 ? 6.984 -15.992 2.402 1 85.75 109 GLN A CA 1
ATOM 837 C C . GLN A 1 109 ? 5.902 -15.797 3.461 1 85.75 109 GLN A C 1
ATOM 839 O O . GLN A 1 109 ? 5.977 -14.875 4.273 1 85.75 109 GLN A O 1
ATOM 844 N N . GLY A 1 110 ? 4.82 -16.328 3.434 1 81.31 110 GLY A N 1
ATOM 845 C CA . GLY A 1 110 ? 3.688 -16.203 4.336 1 81.31 110 GLY A CA 1
ATOM 846 C C . GLY A 1 110 ? 2.449 -15.648 3.666 1 81.31 110 GLY A C 1
ATOM 847 O O . GLY A 1 110 ? 1.331 -15.852 4.145 1 81.31 110 GLY A O 1
ATOM 848 N N . HIS A 1 111 ? 2.828 -14.836 2.734 1 86.75 111 HIS A N 1
ATOM 849 C CA . HIS A 1 111 ? 1.711 -14.305 1.964 1 86.75 111 HIS A CA 1
ATOM 850 C C . HIS A 1 111 ? 0.948 -15.414 1.256 1 86.75 111 HIS A C 1
ATOM 852 O O . HIS A 1 111 ? 1.554 -16.359 0.742 1 86.75 111 HIS A O 1
ATOM 858 N N . GLY A 1 112 ? -0.323 -15.297 1.161 1 89.75 112 GLY A N 1
ATOM 859 C CA . GLY A 1 112 ? -1.169 -16.312 0.563 1 89.75 112 GLY A CA 1
ATOM 860 C C . GLY A 1 112 ? -0.815 -16.609 -0.881 1 89.75 112 GLY A C 1
ATOM 861 O O . GLY A 1 112 ? -0.878 -17.766 -1.317 1 89.75 112 GLY A O 1
ATOM 862 N N . LEU A 1 113 ? -0.43 -15.641 -1.571 1 92.88 113 LEU A N 1
ATOM 863 C CA . LEU A 1 113 ? -0.098 -15.82 -2.98 1 92.88 113 LEU A CA 1
ATOM 864 C C . LEU A 1 113 ? 1.181 -16.641 -3.135 1 92.88 113 LEU A C 1
ATOM 866 O O . LEU A 1 113 ? 1.332 -17.391 -4.105 1 92.88 113 LEU A O 1
ATOM 870 N N . ARG A 1 114 ? 2.057 -16.5 -2.209 1 93.56 114 ARG A N 1
ATOM 871 C CA . ARG A 1 114 ? 3.27 -17.312 -2.246 1 93.56 114 ARG A CA 1
ATOM 872 C C . ARG A 1 114 ? 2.955 -18.781 -1.988 1 93.56 114 ARG A C 1
ATOM 874 O O . ARG A 1 114 ? 3.541 -19.656 -2.615 1 93.56 114 ARG A O 1
ATOM 881 N N . GLY A 1 115 ? 2.062 -18.953 -1.023 1 92.56 115 GLY A N 1
ATOM 882 C CA . GLY A 1 115 ? 1.625 -20.312 -0.787 1 92.56 115 GLY A CA 1
ATOM 883 C C . GLY A 1 115 ? 1.039 -20.984 -2.021 1 92.56 115 GLY A C 1
ATOM 884 O O . GLY A 1 115 ? 1.324 -22.141 -2.301 1 92.56 115 GLY A O 1
ATOM 885 N N . ARG A 1 116 ? 0.301 -20.266 -2.68 1 94 116 ARG A N 1
ATOM 886 C CA . ARG A 1 116 ? -0.318 -20.781 -3.895 1 94 116 ARG A CA 1
ATOM 887 C C . ARG A 1 116 ? 0.728 -21.047 -4.969 1 94 116 ARG A C 1
ATOM 889 O O . ARG A 1 116 ? 0.675 -22.078 -5.652 1 94 116 ARG A O 1
ATOM 896 N N . LEU A 1 117 ? 1.62 -20.141 -5.125 1 95 117 LEU A N 1
ATOM 897 C CA . LEU A 1 117 ? 2.705 -20.359 -6.082 1 95 117 LEU A CA 1
ATOM 898 C C . LEU A 1 117 ? 3.51 -21.594 -5.73 1 95 117 LEU A C 1
ATOM 900 O O . LEU A 1 117 ? 3.814 -22.406 -6.605 1 95 117 LEU A O 1
ATOM 904 N N . ASP A 1 118 ? 3.781 -21.719 -4.484 1 95.12 118 ASP A N 1
ATOM 905 C CA . ASP A 1 118 ? 4.539 -22.891 -4.035 1 95.12 118 ASP A CA 1
ATOM 906 C C . ASP A 1 118 ? 3.781 -24.188 -4.32 1 95.12 118 ASP A C 1
ATOM 908 O O . ASP A 1 118 ? 4.375 -25.172 -4.746 1 95.12 118 ASP A O 1
ATOM 912 N N . ALA A 1 119 ? 2.568 -24.141 -4.07 1 95 119 ALA A N 1
ATOM 913 C CA . ALA A 1 119 ? 1.734 -25.328 -4.301 1 95 119 ALA A CA 1
ATOM 914 C C . ALA A 1 119 ? 1.737 -25.719 -5.773 1 95 119 ALA A C 1
ATOM 916 O O . ALA A 1 119 ? 1.859 -26.906 -6.109 1 95 119 ALA A O 1
ATOM 917 N N . VAL A 1 120 ? 1.622 -24.766 -6.645 1 94.62 120 VAL A N 1
ATOM 918 C CA . VAL A 1 120 ? 1.606 -25.047 -8.078 1 94.62 120 VAL A CA 1
ATOM 919 C C . VAL A 1 120 ? 2.979 -25.547 -8.516 1 94.62 120 VAL A C 1
ATOM 921 O O . VAL A 1 120 ? 3.078 -26.438 -9.375 1 94.62 120 VAL A O 1
ATOM 924 N N . CYS A 1 121 ? 4.008 -24.984 -7.965 1 95.31 121 CYS A N 1
ATOM 925 C CA . CYS A 1 121 ? 5.359 -25.438 -8.281 1 95.31 121 CYS A CA 1
ATOM 926 C C . CYS A 1 121 ? 5.566 -26.891 -7.859 1 95.31 121 CYS A C 1
ATOM 928 O O . CYS A 1 121 ? 6.184 -27.672 -8.586 1 95.31 121 CYS A O 1
ATOM 930 N N . GLN A 1 122 ? 5.062 -27.156 -6.699 1 95.44 122 GLN A N 1
ATOM 931 C CA . GLN A 1 122 ? 5.156 -28.531 -6.211 1 95.44 122 GLN A CA 1
ATOM 932 C C . GLN A 1 122 ? 4.359 -29.484 -7.094 1 95.44 122 GLN A C 1
ATOM 934 O O . GLN A 1 122 ? 4.855 -30.547 -7.473 1 95.44 122 GLN A O 1
ATOM 939 N N . GLU A 1 123 ? 3.211 -29.109 -7.422 1 94.94 123 GLU A N 1
ATOM 940 C CA . GLU A 1 123 ? 2.307 -29.938 -8.211 1 94.94 123 GLU A CA 1
ATOM 941 C C . GLU A 1 123 ? 2.889 -30.219 -9.594 1 94.94 123 GLU A C 1
ATOM 943 O O . GLU A 1 123 ? 2.729 -31.328 -10.125 1 94.94 123 GLU A O 1
ATOM 948 N N . HIS A 1 124 ? 3.602 -29.297 -10.148 1 93.88 124 HIS A N 1
ATOM 949 C CA . HIS A 1 124 ? 4.055 -29.422 -11.531 1 93.88 124 HIS A CA 1
ATOM 950 C C . HIS A 1 124 ? 5.57 -29.562 -11.602 1 93.88 124 HIS A C 1
ATOM 952 O O . HIS A 1 124 ? 6.152 -29.5 -12.688 1 93.88 124 HIS A O 1
ATOM 958 N N . ALA A 1 125 ? 6.203 -29.672 -10.461 1 94.44 125 ALA A N 1
ATOM 959 C CA . ALA A 1 125 ? 7.656 -29.812 -10.375 1 94.44 125 ALA A CA 1
ATOM 960 C C . ALA A 1 125 ? 8.367 -28.688 -11.102 1 94.44 125 ALA A C 1
ATOM 962 O O . ALA A 1 125 ? 9.258 -28.922 -11.922 1 94.44 125 ALA A O 1
ATOM 963 N N . LEU A 1 126 ? 7.875 -27.516 -10.797 1 94.5 126 LEU A N 1
ATOM 964 C CA . LEU A 1 126 ? 8.414 -26.312 -11.422 1 94.5 126 LEU A CA 1
ATOM 965 C C . LEU A 1 126 ? 9.422 -25.641 -10.508 1 94.5 126 LEU A C 1
ATOM 967 O O . LEU A 1 126 ? 9.273 -25.656 -9.281 1 94.5 126 LEU A O 1
ATOM 971 N N . ASN A 1 127 ? 10.406 -25.125 -11.156 1 93.69 127 ASN A N 1
ATOM 972 C CA . ASN A 1 127 ? 11.312 -24.188 -10.477 1 93.69 127 ASN A CA 1
ATOM 973 C C . ASN A 1 127 ? 11.156 -22.781 -11.016 1 93.69 127 ASN A C 1
ATOM 975 O O . ASN A 1 127 ? 11.453 -22.516 -12.188 1 93.69 127 ASN A O 1
ATOM 979 N N . VAL A 1 128 ? 10.695 -21.922 -10.109 1 93.44 128 VAL A N 1
ATOM 980 C CA . VAL A 1 128 ? 10.5 -20.547 -10.547 1 93.44 128 VAL A CA 1
ATOM 981 C C . VAL A 1 128 ? 11.586 -19.656 -9.93 1 93.44 128 VAL A C 1
ATOM 983 O O . VAL A 1 128 ? 12.148 -19.984 -8.883 1 93.44 128 VAL A O 1
ATOM 986 N N . GLU A 1 129 ? 11.859 -18.656 -10.602 1 92.25 129 GLU A N 1
ATOM 987 C CA . GLU A 1 129 ? 12.859 -17.688 -10.133 1 92.25 129 GLU A CA 1
ATOM 988 C C . GLU A 1 129 ? 12.203 -16.453 -9.523 1 92.25 129 GLU A C 1
ATOM 990 O O . GLU A 1 129 ? 11.523 -15.703 -10.227 1 92.25 129 GLU A O 1
ATOM 995 N N . ILE A 1 130 ? 12.469 -16.281 -8.273 1 92.94 130 ILE A N 1
ATOM 996 C CA . ILE A 1 130 ? 12.023 -15.062 -7.602 1 92.94 130 ILE A CA 1
ATOM 997 C C . ILE A 1 130 ? 13.164 -14.055 -7.559 1 92.94 130 ILE A C 1
ATOM 999 O O . ILE A 1 130 ? 14.156 -14.25 -6.844 1 92.94 130 ILE A O 1
ATOM 1003 N N . VAL A 1 131 ? 12.992 -12.945 -8.211 1 91.75 131 VAL A N 1
ATOM 1004 C CA . VAL A 1 131 ? 14.094 -12 -8.336 1 91.75 131 VAL A CA 1
ATOM 1005 C C . VAL A 1 131 ? 13.977 -10.922 -7.27 1 91.75 131 VAL A C 1
ATOM 1007 O O . VAL A 1 131 ? 14.938 -10.211 -6.988 1 91.75 131 VAL A O 1
ATOM 1010 N N . ALA A 1 132 ? 12.812 -10.789 -6.723 1 92.44 132 ALA A N 1
ATOM 1011 C CA . ALA A 1 132 ? 12.57 -9.836 -5.637 1 92.44 132 ALA A CA 1
ATOM 1012 C C . ALA A 1 132 ? 11.32 -10.211 -4.848 1 92.44 132 ALA A C 1
ATOM 1014 O O . ALA A 1 132 ? 10.359 -10.742 -5.414 1 92.44 132 ALA A O 1
ATOM 1015 N N . GLU A 1 133 ? 11.414 -9.961 -3.592 1 93.38 133 GLU A N 1
ATOM 1016 C CA . GLU A 1 133 ? 10.25 -10.078 -2.711 1 93.38 133 GLU A CA 1
ATOM 1017 C C . GLU A 1 133 ? 9.781 -8.703 -2.234 1 93.38 133 GLU A C 1
ATOM 1019 O O . GLU A 1 133 ? 10.547 -7.957 -1.63 1 93.38 133 GLU A O 1
ATOM 1024 N N . ILE A 1 134 ? 8.5 -8.406 -2.543 1 93 134 ILE A N 1
ATOM 1025 C CA . ILE A 1 134 ? 7.977 -7.086 -2.211 1 93 134 ILE A CA 1
ATOM 1026 C C . ILE A 1 134 ? 6.625 -7.23 -1.508 1 93 134 ILE A C 1
ATOM 1028 O O . ILE A 1 134 ? 5.668 -7.738 -2.094 1 93 134 ILE A O 1
ATOM 1032 N N . ASP A 1 135 ? 6.613 -6.777 -0.257 1 90.56 135 ASP A N 1
ATOM 1033 C CA . ASP A 1 135 ? 5.355 -6.734 0.484 1 90.56 135 ASP A CA 1
ATOM 1034 C C . ASP A 1 135 ? 4.719 -5.352 0.402 1 90.56 135 ASP A C 1
ATOM 1036 O O . ASP A 1 135 ? 4.902 -4.523 1.296 1 90.56 135 ASP A O 1
ATOM 1040 N N . GLY A 1 136 ? 3.904 -5.133 -0.521 1 90.88 136 GLY A N 1
ATOM 1041 C CA . GLY A 1 136 ? 3.213 -3.916 -0.918 1 90.88 136 GLY A CA 1
ATOM 1042 C C . GLY A 1 136 ? 2.807 -3.91 -2.379 1 90.88 136 GLY A C 1
ATOM 1043 O O . GLY A 1 136 ? 3.66 -3.852 -3.266 1 90.88 136 GLY A O 1
ATOM 1044 N N . LEU A 1 137 ? 1.541 -3.855 -2.592 1 92.12 137 LEU A N 1
ATOM 1045 C CA . LEU A 1 137 ? 1.019 -4.039 -3.941 1 92.12 137 LEU A CA 1
ATOM 1046 C C . LEU A 1 137 ? 1.455 -2.9 -4.855 1 92.12 137 LEU A C 1
ATOM 1048 O O . LEU A 1 137 ? 1.867 -3.135 -5.992 1 92.12 137 LEU A O 1
ATOM 1052 N N . ALA A 1 138 ? 1.369 -1.688 -4.395 1 90.56 138 ALA A N 1
ATOM 1053 C CA . ALA A 1 138 ? 1.699 -0.538 -5.23 1 90.56 138 ALA A CA 1
ATOM 1054 C C . ALA A 1 138 ? 3.148 -0.602 -5.703 1 90.56 138 ALA A C 1
ATOM 1056 O O . ALA A 1 138 ? 3.426 -0.444 -6.895 1 90.56 138 ALA A O 1
ATOM 1057 N N . LEU A 1 139 ? 4.039 -0.851 -4.797 1 91.88 139 LEU A N 1
ATOM 1058 C CA . LEU A 1 139 ? 5.449 -0.936 -5.148 1 91.88 139 LEU A CA 1
ATOM 1059 C C . LEU A 1 139 ? 5.715 -2.145 -6.039 1 91.88 139 LEU A C 1
ATOM 1061 O O . LEU A 1 139 ? 6.473 -2.055 -7.008 1 91.88 139 LEU A O 1
ATOM 1065 N N . LEU A 1 140 ? 5.117 -3.223 -5.684 1 94.62 140 LEU A N 1
ATOM 1066 C CA . LEU A 1 140 ? 5.273 -4.438 -6.477 1 94.62 140 LEU A CA 1
ATOM 1067 C C . LEU A 1 140 ? 4.867 -4.195 -7.926 1 94.62 140 LEU A C 1
ATOM 1069 O O . LEU A 1 140 ? 5.621 -4.523 -8.844 1 94.62 140 LEU A O 1
ATOM 1073 N N . MET A 1 141 ? 3.779 -3.553 -8.117 1 93.5 141 MET A N 1
ATOM 1074 C CA . MET A 1 141 ? 3.268 -3.336 -9.469 1 93.5 141 MET A CA 1
ATOM 1075 C C . MET A 1 141 ? 4.117 -2.312 -10.211 1 93.5 141 MET A C 1
ATOM 1077 O O . MET A 1 141 ? 4.262 -2.393 -11.438 1 93.5 141 MET A O 1
ATOM 1081 N N . ARG A 1 142 ? 4.656 -1.416 -9.555 1 91.56 142 ARG A N 1
ATOM 1082 C CA . ARG A 1 142 ? 5.586 -0.489 -10.195 1 91.56 142 ARG A CA 1
ATOM 1083 C C . ARG A 1 142 ? 6.832 -1.215 -10.688 1 91.56 142 ARG A C 1
ATOM 1085 O O . ARG A 1 142 ? 7.332 -0.928 -11.773 1 91.56 142 ARG A O 1
ATOM 1092 N N . ALA A 1 143 ? 7.328 -2.078 -9.844 1 94.12 143 ALA A N 1
ATOM 1093 C CA . ALA A 1 143 ? 8.484 -2.877 -10.242 1 94.12 143 ALA A CA 1
ATOM 1094 C C . ALA A 1 143 ? 8.172 -3.697 -11.492 1 94.12 143 ALA A C 1
ATOM 1096 O O . ALA A 1 143 ? 9.016 -3.818 -12.391 1 94.12 143 ALA A O 1
ATOM 1097 N N . VAL A 1 144 ? 6.988 -4.207 -11.539 1 95.38 144 VAL A N 1
ATOM 1098 C CA . VAL A 1 144 ? 6.547 -4.992 -12.695 1 95.38 144 VAL A CA 1
ATOM 1099 C C . VAL A 1 144 ? 6.469 -4.098 -13.93 1 95.38 144 VAL A C 1
ATOM 1101 O O . VAL A 1 144 ? 6.945 -4.469 -15 1 95.38 144 VAL A O 1
ATOM 1104 N N . ARG A 1 145 ? 5.922 -2.957 -13.766 1 92.19 145 ARG A N 1
ATOM 1105 C CA . ARG A 1 145 ? 5.781 -2.004 -14.867 1 92.19 145 ARG A CA 1
ATOM 1106 C C . ARG A 1 145 ? 7.148 -1.579 -15.398 1 92.19 145 ARG A C 1
ATOM 1108 O O . ARG A 1 145 ? 7.309 -1.352 -16.594 1 92.19 145 ARG A O 1
ATOM 1115 N N . ASP A 1 146 ? 8.039 -1.525 -14.539 1 91.19 146 ASP A N 1
ATOM 1116 C CA . ASP A 1 146 ? 9.391 -1.098 -14.898 1 91.19 146 ASP A CA 1
ATOM 1117 C C . ASP A 1 146 ? 10.164 -2.229 -15.578 1 91.19 146 ASP A C 1
ATOM 1119 O O . ASP A 1 146 ? 11.305 -2.043 -15.992 1 91.19 146 ASP A O 1
ATOM 1123 N N . GLY A 1 147 ? 9.555 -3.377 -15.602 1 93.06 147 GLY A N 1
ATOM 1124 C CA . GLY A 1 147 ? 10.133 -4.48 -16.344 1 93.06 147 GLY A CA 1
ATOM 1125 C C . GLY A 1 147 ? 11.086 -5.324 -15.523 1 93.06 147 GLY A C 1
ATOM 1126 O O . GLY A 1 147 ? 11.852 -6.121 -16.078 1 93.06 147 GLY A O 1
ATOM 1127 N N . LEU A 1 148 ? 11.047 -5.191 -14.211 1 93.69 148 LEU A N 1
ATOM 1128 C CA . LEU A 1 148 ? 11.969 -5.918 -13.344 1 93.69 148 LEU A CA 1
ATOM 1129 C C . LEU A 1 148 ? 11.602 -7.398 -13.289 1 93.69 148 LEU A C 1
ATOM 1131 O O . LEU A 1 148 ? 12.453 -8.242 -12.977 1 93.69 148 LEU A O 1
ATOM 1135 N N 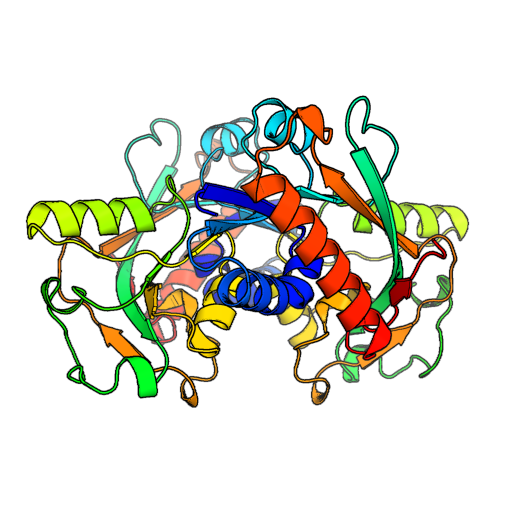. GLY A 1 149 ? 10.453 -7.723 -13.516 1 95.94 149 GLY A N 1
ATOM 1136 C CA . GLY A 1 149 ? 9.898 -9.062 -13.484 1 95.94 149 GLY A CA 1
ATOM 1137 C C . GLY A 1 149 ? 8.391 -9.086 -13.68 1 95.94 149 GLY A C 1
ATOM 1138 O O . GLY A 1 149 ? 7.762 -8.039 -13.828 1 95.94 149 GLY A O 1
ATOM 1139 N N . ALA A 1 150 ? 7.895 -10.281 -13.766 1 97.25 150 ALA A N 1
ATOM 1140 C CA . ALA A 1 150 ? 6.449 -10.492 -13.773 1 97.25 150 ALA A CA 1
ATOM 1141 C C . ALA A 1 150 ? 5.945 -10.906 -12.391 1 97.25 150 ALA A C 1
ATOM 1143 O O . ALA A 1 150 ? 6.742 -11.125 -11.477 1 97.25 150 ALA A O 1
ATOM 1144 N N . THR A 1 151 ? 4.656 -10.914 -12.227 1 97.31 151 THR A N 1
ATOM 1145 C CA . THR A 1 151 ? 4.078 -11.312 -10.945 1 97.31 151 THR A CA 1
ATOM 1146 C C . THR A 1 151 ? 2.781 -12.086 -11.156 1 97.31 151 THR A C 1
ATOM 1148 O O . THR A 1 151 ? 2.244 -12.117 -12.266 1 97.31 151 THR A O 1
ATOM 1151 N N . LEU A 1 152 ? 2.365 -12.805 -10.148 1 96.69 152 LEU A N 1
ATOM 1152 C CA . LEU A 1 152 ? 1.046 -13.43 -10.086 1 96.69 152 LEU A CA 1
ATOM 1153 C C . LEU A 1 152 ? 0.128 -12.656 -9.141 1 96.69 152 LEU A C 1
ATOM 1155 O O . LEU A 1 152 ? 0.43 -12.523 -7.953 1 96.69 152 LEU A O 1
ATOM 1159 N N . GLN A 1 153 ? -0.93 -12.109 -9.68 1 96 153 GLN A N 1
ATOM 1160 C CA . GLN A 1 153 ? -1.873 -11.305 -8.906 1 96 153 GLN A CA 1
ATOM 1161 C C . GLN A 1 153 ? -3.311 -11.586 -9.336 1 96 153 GLN A C 1
ATOM 1163 O O . GLN A 1 153 ? -3.555 -12.023 -10.461 1 96 153 GLN A O 1
ATOM 1168 N N . PRO A 1 154 ? -4.266 -11.312 -8.359 1 95.69 154 PRO A N 1
ATOM 1169 C CA . PRO A 1 154 ? -5.664 -11.336 -8.812 1 95.69 154 PRO A CA 1
ATOM 1170 C C . PRO A 1 154 ? -6.004 -10.156 -9.719 1 95.69 154 PRO A C 1
ATOM 1172 O O . PRO A 1 154 ? -5.258 -9.172 -9.773 1 95.69 154 PRO A O 1
ATOM 1175 N N . GLY A 1 155 ? -7.133 -10.336 -10.445 1 93.19 155 GLY A N 1
ATOM 1176 C CA . GLY A 1 155 ? -7.59 -9.266 -11.312 1 93.19 155 GLY A CA 1
ATOM 1177 C C . GLY A 1 155 ? -7.828 -7.957 -10.578 1 93.19 155 GLY A C 1
ATOM 1178 O O . GLY A 1 155 ? -7.711 -6.879 -11.164 1 93.19 155 GLY A O 1
ATOM 1179 N N . ALA A 1 156 ? -8.102 -8.039 -9.305 1 93.88 156 ALA A N 1
ATOM 1180 C CA . ALA A 1 156 ? -8.32 -6.863 -8.461 1 93.88 156 ALA A CA 1
ATOM 1181 C C . ALA A 1 156 ? -7.105 -5.941 -8.484 1 93.88 156 ALA A C 1
ATOM 1183 O O . ALA A 1 156 ? -7.246 -4.719 -8.414 1 93.88 156 ALA A O 1
ATOM 1184 N N . ALA A 1 157 ? -5.969 -6.488 -8.617 1 92.5 157 ALA A N 1
ATOM 1185 C CA . ALA A 1 157 ? -4.719 -5.738 -8.523 1 92.5 157 ALA A CA 1
ATOM 1186 C C . ALA A 1 157 ? -4.527 -4.836 -9.742 1 92.5 157 ALA A C 1
ATOM 1188 O O . ALA A 1 157 ? -3.709 -3.914 -9.719 1 92.5 157 ALA A O 1
ATOM 1189 N N . ILE A 1 158 ? -5.203 -5.031 -10.805 1 88.12 158 ILE A N 1
ATOM 1190 C CA . ILE A 1 158 ? -4.945 -4.281 -12.031 1 88.12 158 ILE A CA 1
ATOM 1191 C C . ILE A 1 158 ? -6.207 -3.533 -12.453 1 88.12 158 ILE A C 1
ATOM 1193 O O . ILE A 1 158 ? -6.258 -2.955 -13.539 1 88.12 158 ILE A O 1
ATOM 1197 N N . SER A 1 159 ? -7.215 -3.559 -11.68 1 83.06 159 SER A N 1
ATOM 1198 C CA . SER A 1 159 ? -8.5 -3.014 -12.086 1 83.06 159 SER A CA 1
ATOM 1199 C C . SER A 1 159 ? -8.406 -1.524 -12.398 1 83.06 159 SER A C 1
ATOM 1201 O O . SER A 1 159 ? -9.188 -0.994 -13.188 1 83.06 159 SER A O 1
ATOM 1203 N N . HIS A 1 160 ? -7.43 -0.814 -11.805 1 74.75 160 HIS A N 1
ATOM 1204 C CA . HIS A 1 160 ? -7.359 0.627 -12.016 1 74.75 160 HIS A CA 1
ATOM 1205 C C . HIS A 1 160 ? -6.113 1.013 -12.805 1 74.75 160 HIS A C 1
ATOM 1207 O O . HIS A 1 160 ? -5.84 2.199 -13 1 74.75 160 HIS A O 1
ATOM 1213 N N . LEU A 1 161 ? -5.414 0.027 -13.078 1 72.81 161 LEU A N 1
ATOM 1214 C CA . LEU A 1 161 ? -4.184 0.348 -13.797 1 72.81 161 LEU A CA 1
ATOM 1215 C C . LEU A 1 161 ? -4.461 0.583 -15.281 1 72.81 161 LEU A C 1
ATOM 1217 O O . LEU A 1 161 ? -5.414 0.028 -15.828 1 72.81 161 LEU A O 1
A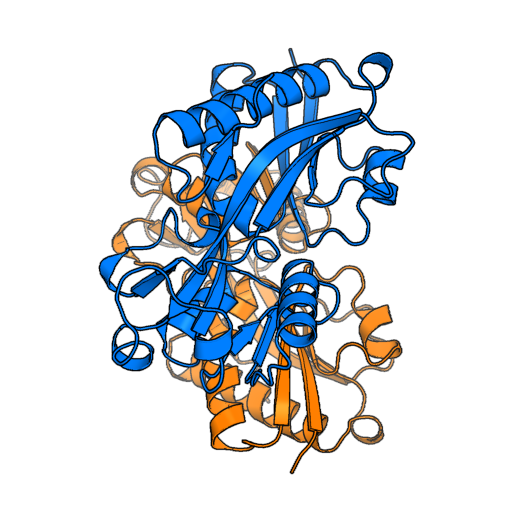TOM 1221 N N . ASP A 1 162 ? -3.781 1.611 -15.766 1 64.25 162 ASP A N 1
ATOM 1222 C CA . ASP A 1 162 ? -3.863 1.88 -17.203 1 64.25 162 ASP A CA 1
ATOM 1223 C C . ASP A 1 162 ? -3.381 0.68 -18.016 1 64.25 162 ASP A C 1
ATOM 1225 O O . ASP A 1 162 ? -2.207 0.308 -17.938 1 64.25 162 ASP A O 1
ATOM 1229 N N . ASN A 1 163 ? -4.266 -0.207 -18.344 1 60.75 163 ASN A N 1
ATOM 1230 C CA . ASN A 1 163 ? -4.094 -1.491 -19.016 1 60.75 163 ASN A CA 1
ATOM 1231 C C . ASN A 1 163 ? -3.084 -1.396 -20.156 1 60.75 163 ASN A C 1
ATOM 1233 O O . ASN A 1 163 ? -2.449 -2.389 -20.516 1 60.75 163 ASN A O 1
ATOM 1237 N N . ASP A 1 164 ? -2.689 -0.247 -20.562 1 70.31 164 ASP A N 1
ATOM 1238 C CA . ASP A 1 164 ? -1.933 -0.249 -21.797 1 70.31 164 ASP A CA 1
ATOM 1239 C C . ASP A 1 164 ? -0.455 -0.537 -21.547 1 70.31 164 ASP A C 1
ATOM 1241 O O . ASP A 1 164 ? 0.266 -0.956 -22.453 1 70.31 164 ASP A O 1
ATOM 1245 N N . ALA A 1 165 ? -0.04 -0.535 -20.328 1 80.81 165 ALA A N 1
ATOM 1246 C CA . ALA A 1 165 ? 1.401 -0.665 -20.141 1 80.81 165 ALA A CA 1
ATOM 1247 C C . ALA A 1 165 ? 1.773 -2.086 -19.719 1 80.81 165 ALA A C 1
ATOM 1249 O O . ALA A 1 165 ? 2.936 -2.486 -19.828 1 80.81 165 ALA A O 1
ATOM 1250 N N . LEU A 1 166 ? 0.763 -2.912 -19.359 1 91.81 166 LEU A N 1
ATOM 1251 C CA . LEU A 1 166 ? 1.052 -4.242 -18.844 1 91.81 166 LEU A CA 1
ATOM 1252 C C . LEU A 1 166 ? 0.274 -5.309 -19.609 1 91.81 166 LEU A C 1
ATOM 1254 O O . LEU A 1 166 ? -0.847 -5.059 -20.062 1 91.81 166 LEU A O 1
ATOM 1258 N N . ARG A 1 167 ? 0.919 -6.359 -19.844 1 93.31 167 ARG A N 1
ATOM 1259 C CA . ARG A 1 167 ? 0.24 -7.551 -20.344 1 93.31 167 ARG A CA 1
ATOM 1260 C C . ARG A 1 167 ? -0.294 -8.398 -19.188 1 93.31 167 ARG A C 1
ATOM 1262 O O . ARG A 1 167 ? 0.406 -8.617 -18.203 1 93.31 167 ARG A O 1
ATOM 1269 N N . VAL A 1 168 ? -1.507 -8.789 -19.312 1 93.31 168 VAL A N 1
ATOM 1270 C CA . VAL A 1 168 ? -2.207 -9.586 -18.312 1 93.31 168 VAL A CA 1
ATOM 1271 C C . VAL A 1 168 ? -2.664 -10.906 -18.938 1 93.31 168 VAL A C 1
ATOM 1273 O O . VAL A 1 168 ? -3.48 -10.922 -19.859 1 93.31 168 VAL A O 1
ATOM 1276 N N . ILE A 1 169 ? -2.152 -12.016 -18.391 1 94.38 169 ILE A N 1
ATOM 1277 C CA . ILE A 1 169 ? -2.439 -13.32 -18.984 1 94.38 169 ILE A CA 1
ATOM 1278 C C . ILE A 1 169 ? -3.014 -14.25 -17.906 1 94.38 169 ILE A C 1
ATOM 1280 O O . ILE A 1 169 ? -2.414 -14.438 -16.859 1 94.38 169 ILE A O 1
ATOM 1284 N N . GLY A 1 170 ? -4.16 -14.844 -18.203 1 93.19 170 GLY A N 1
ATOM 1285 C CA . GLY A 1 170 ? -4.734 -15.82 -17.281 1 93.19 170 GLY A CA 1
ATOM 1286 C C . GLY A 1 170 ? -3.898 -17.078 -17.141 1 93.19 170 GLY A C 1
ATOM 1287 O O . GLY A 1 170 ? -3.309 -17.547 -18.125 1 93.19 170 GLY A O 1
ATOM 1288 N N . VAL A 1 171 ? -3.811 -17.578 -15.898 1 90.25 171 VAL A N 1
ATOM 1289 C CA . VAL A 1 171 ? -3.154 -18.859 -15.68 1 90.25 171 VAL A CA 1
ATOM 1290 C C . VAL A 1 171 ? -4.203 -19.938 -15.406 1 90.25 171 VAL A C 1
ATOM 1292 O O . VAL A 1 171 ? -4.973 -19.844 -14.445 1 90.25 171 VAL A O 1
ATOM 1295 N N . HIS A 1 172 ? -4.258 -20.859 -16.156 1 86.25 172 HIS A N 1
ATOM 1296 C CA . HIS A 1 172 ? -5.258 -21.906 -16.031 1 86.25 172 HIS A CA 1
ATOM 1297 C C . HIS A 1 172 ? -4.777 -23.016 -15.094 1 86.25 172 HIS A C 1
ATOM 1299 O O . HIS A 1 172 ? -4.094 -23.953 -15.523 1 86.25 172 HIS A O 1
ATOM 1305 N N . ASN A 1 173 ? -5.086 -22.938 -13.93 1 89.25 173 ASN A N 1
ATOM 1306 C CA . ASN A 1 173 ? -4.785 -23.938 -12.906 1 89.25 173 ASN A CA 1
ATOM 1307 C C . ASN A 1 173 ? -5.68 -23.766 -11.688 1 89.25 173 ASN A C 1
ATOM 1309 O O . ASN A 1 173 ? -5.742 -22.688 -11.094 1 89.25 173 ASN A O 1
ATOM 1313 N N . PRO A 1 174 ? -6.336 -24.766 -11.312 1 87.44 174 PRO A N 1
ATOM 1314 C CA . PRO A 1 174 ? -7.273 -24.672 -10.195 1 87.44 174 PRO A CA 1
ATOM 1315 C C . PRO A 1 174 ? -6.594 -24.25 -8.891 1 87.44 174 PRO A C 1
ATOM 1317 O O . PRO A 1 174 ? -7.227 -23.625 -8.031 1 87.44 174 PRO A O 1
ATOM 1320 N N . VAL A 1 175 ? -5.344 -24.531 -8.75 1 88.81 175 VAL A N 1
ATOM 1321 C CA . VAL A 1 175 ? -4.59 -24.172 -7.551 1 88.81 175 VAL A CA 1
ATOM 1322 C C . VAL A 1 175 ? -4.434 -22.656 -7.469 1 88.81 175 VAL A C 1
ATOM 1324 O O . VAL A 1 175 ? -4.34 -22.094 -6.375 1 88.81 175 VAL A O 1
ATOM 1327 N N . LEU A 1 176 ? -4.43 -22.031 -8.633 1 89.31 176 LEU A N 1
ATOM 1328 C CA . LEU A 1 176 ? -4.25 -20.594 -8.68 1 89.31 176 LEU A CA 1
ATOM 1329 C C . LEU A 1 176 ? -5.594 -19.875 -8.633 1 89.31 176 LEU A C 1
ATOM 1331 O O . LEU A 1 176 ? -5.832 -18.938 -9.391 1 89.31 176 LEU A O 1
ATOM 1335 N N . SER A 1 177 ? -6.43 -20.406 -7.852 1 91.81 177 SER A N 1
ATOM 1336 C CA . SER A 1 177 ? -7.703 -19.797 -7.492 1 91.81 177 SER A CA 1
ATOM 1337 C C . SER A 1 177 ? -7.664 -19.234 -6.074 1 91.81 177 SER A C 1
ATOM 1339 O O . SER A 1 177 ? -7 -19.797 -5.199 1 91.81 177 SER A O 1
ATOM 1341 N N . ARG A 1 178 ? -8.336 -18.141 -5.883 1 93.56 178 ARG A N 1
ATOM 1342 C CA . ARG A 1 178 ? -8.305 -17.438 -4.602 1 93.56 178 ARG A CA 1
ATOM 1343 C C . ARG A 1 178 ? -9.711 -17.109 -4.117 1 93.56 178 ARG A C 1
ATOM 1345 O O . ARG A 1 178 ? -10.297 -16.109 -4.52 1 93.56 178 ARG A O 1
ATOM 1352 N N . PRO A 1 179 ? -10.258 -17.969 -3.25 1 93.69 179 PRO A N 1
ATOM 1353 C CA . PRO A 1 179 ? -11.578 -17.656 -2.695 1 93.69 179 PRO A CA 1
ATOM 1354 C C . PRO A 1 179 ? -11.555 -16.453 -1.759 1 93.69 179 PRO A C 1
ATOM 1356 O O . PRO A 1 179 ? -10.594 -16.266 -1.012 1 93.69 179 PRO A O 1
ATOM 1359 N N . ASN A 1 180 ? -12.594 -15.688 -1.823 1 94.44 180 ASN A N 1
ATOM 1360 C CA . ASN A 1 180 ? -12.781 -14.555 -0.923 1 94.44 180 ASN A CA 1
ATOM 1361 C C . ASN A 1 180 ? -13.898 -14.812 0.083 1 94.44 180 ASN A C 1
ATOM 1363 O O . ASN A 1 180 ? -15.031 -15.117 -0.303 1 94.44 180 ASN A O 1
ATOM 1367 N N . PHE A 1 181 ? -13.562 -14.625 1.313 1 92.94 181 PHE A N 1
ATOM 1368 C CA . PHE A 1 181 ? -14.539 -14.742 2.396 1 92.94 181 PHE A CA 1
ATOM 1369 C C . PHE A 1 181 ? -14.695 -13.414 3.125 1 92.94 181 PHE A C 1
ATOM 1371 O O . PHE A 1 181 ? -13.703 -12.773 3.484 1 92.94 181 PHE A O 1
ATOM 1378 N N . LEU A 1 182 ? -15.891 -13.016 3.248 1 93.19 182 LEU A N 1
ATOM 1379 C CA . LEU A 1 182 ? -16.141 -11.906 4.16 1 93.19 182 LEU A CA 1
ATOM 1380 C C . LEU A 1 182 ? -16.281 -12.398 5.594 1 93.19 182 LEU A C 1
ATOM 1382 O O . LEU A 1 182 ? -17.156 -13.219 5.891 1 93.19 182 LEU A O 1
ATOM 1386 N N . VAL A 1 183 ? -15.438 -11.859 6.43 1 91.19 183 VAL A N 1
ATOM 1387 C CA . VAL A 1 183 ? -15.406 -12.32 7.816 1 91.19 183 VAL A CA 1
ATOM 1388 C C . VAL A 1 183 ? -15.812 -11.18 8.75 1 91.19 183 VAL A C 1
ATOM 1390 O O . VAL A 1 183 ? -15.43 -10.031 8.531 1 91.19 183 VAL A O 1
ATOM 1393 N N . SER A 1 184 ? -16.516 -11.5 9.711 1 90.88 184 SER A N 1
ATOM 1394 C CA . SER A 1 184 ? -16.922 -10.57 10.758 1 90.88 184 SER A CA 1
ATOM 1395 C C . SER A 1 184 ? -17.328 -11.32 12.023 1 90.88 184 SER A C 1
ATOM 1397 O O . SER A 1 184 ? -17.359 -12.547 12.047 1 90.88 184 SER A O 1
ATOM 1399 N N . LEU A 1 185 ? -17.484 -10.539 13.086 1 86.88 185 LEU A N 1
ATOM 1400 C CA . LEU A 1 185 ? -18.141 -11.125 14.25 1 86.88 185 LEU A CA 1
ATOM 1401 C C . LEU A 1 185 ? -19.562 -11.555 13.914 1 86.88 185 LEU A C 1
ATOM 1403 O O . LEU A 1 185 ? -20.094 -11.211 12.852 1 86.88 185 LEU A O 1
ATOM 1407 N N . SER A 1 186 ? -20.109 -12.297 14.836 1 86.19 186 SER A N 1
ATOM 1408 C CA . SER A 1 186 ? -21.484 -12.742 14.648 1 86.19 186 SER A CA 1
ATOM 1409 C C . SER A 1 186 ? -22.453 -11.57 14.703 1 86.19 186 SER A C 1
ATOM 1411 O O . SER A 1 186 ? -22.109 -10.5 15.203 1 86.19 186 SER A O 1
ATOM 1413 N N . ASP A 1 187 ? -23.641 -11.797 14.188 1 84.62 187 ASP A N 1
ATOM 1414 C CA . ASP A 1 187 ? -24.656 -10.758 14.086 1 84.62 187 ASP A CA 1
ATOM 1415 C C . ASP A 1 187 ? -24.953 -10.148 15.453 1 84.62 187 ASP A C 1
ATOM 1417 O O . ASP A 1 187 ? -25.141 -8.93 15.562 1 84.62 187 ASP A O 1
ATOM 1421 N N . ASP A 1 188 ? -24.906 -10.922 16.359 1 85.88 188 ASP A N 1
ATOM 1422 C CA . ASP A 1 188 ? -25.297 -10.461 17.688 1 85.88 188 ASP A CA 1
ATOM 1423 C C . ASP A 1 188 ? -24.172 -9.664 18.344 1 85.88 188 ASP A C 1
ATOM 1425 O O . ASP A 1 188 ? -24.391 -8.961 19.344 1 85.88 188 ASP A O 1
ATOM 1429 N N . GLU A 1 189 ? -23.062 -9.781 17.75 1 86.81 189 GLU A N 1
ATOM 1430 C CA . GLU A 1 189 ? -21.906 -9.125 18.359 1 86.81 189 GLU A CA 1
ATOM 1431 C C . GLU A 1 189 ? -21.531 -7.855 17.609 1 86.81 189 GLU A C 1
ATOM 1433 O O . GLU A 1 189 ? -20.797 -7.012 18.125 1 86.81 189 GLU A O 1
ATOM 1438 N N . LEU A 1 190 ? -22.062 -7.711 16.422 1 88.38 190 LEU A N 1
ATOM 1439 C CA . LEU A 1 190 ? -21.75 -6.523 15.633 1 88.38 190 LEU A CA 1
ATOM 1440 C C . LEU A 1 190 ? -22.609 -5.34 16.062 1 88.38 190 LEU A C 1
ATOM 1442 O O . LEU A 1 190 ? -23.766 -5.516 16.438 1 88.38 190 LEU A O 1
ATOM 1446 N N . THR A 1 191 ? -21.969 -4.199 16.078 1 90.31 191 THR A N 1
ATOM 1447 C CA . THR A 1 191 ? -22.766 -2.98 16.25 1 90.31 191 THR A CA 1
ATOM 1448 C C . THR A 1 191 ? -23.719 -2.785 15.07 1 90.31 191 THR A C 1
ATOM 1450 O O . THR A 1 191 ? -23.531 -3.389 14.008 1 90.31 191 THR A O 1
ATOM 1453 N N . PRO A 1 192 ? -24.719 -1.947 15.281 1 92.62 192 PRO A N 1
ATOM 1454 C CA . PRO A 1 192 ? -25.594 -1.627 14.141 1 92.62 192 PRO A CA 1
ATOM 1455 C C . PRO A 1 192 ? -24.812 -1.085 12.945 1 92.62 192 PRO A C 1
ATOM 1457 O O . PRO A 1 192 ? -25.109 -1.447 11.797 1 92.62 192 PRO A O 1
ATOM 1460 N N . ALA A 1 193 ? -23.859 -0.297 13.203 1 92.69 193 ALA A N 1
ATOM 1461 C CA . ALA A 1 193 ? -23.016 0.235 12.141 1 92.69 193 ALA A CA 1
ATOM 1462 C C . ALA A 1 193 ? -22.234 -0.879 11.453 1 92.69 193 ALA A C 1
ATOM 1464 O O . ALA A 1 193 ? -22.078 -0.879 10.234 1 92.69 193 ALA A O 1
ATOM 1465 N N . GLY A 1 194 ? -21.75 -1.755 12.25 1 92.69 194 GLY A N 1
ATOM 1466 C CA . GLY A 1 194 ? -21.031 -2.9 11.695 1 92.69 194 GLY A CA 1
ATOM 1467 C C . GLY A 1 194 ? -21.906 -3.77 10.812 1 92.69 194 GLY A C 1
ATOM 1468 O O . GLY A 1 194 ? -21.469 -4.219 9.75 1 92.69 194 GLY A O 1
ATOM 1469 N N . LEU A 1 195 ? -23.094 -3.98 11.297 1 93.62 195 LEU A N 1
ATOM 1470 C CA . LEU A 1 195 ? -24.047 -4.77 10.523 1 93.62 195 LEU A CA 1
ATOM 1471 C C . LEU A 1 195 ? -24.375 -4.082 9.195 1 93.62 195 LEU A C 1
ATOM 1473 O O . LEU A 1 195 ? -24.391 -4.723 8.148 1 93.62 195 LEU A O 1
ATOM 1477 N N . ALA A 1 196 ? -24.625 -2.85 9.281 1 94.56 196 ALA A N 1
ATOM 1478 C CA . ALA A 1 196 ? -24.906 -2.07 8.078 1 94.56 196 ALA A CA 1
ATOM 1479 C C . ALA A 1 196 ? -23.75 -2.133 7.102 1 94.56 196 ALA A C 1
ATOM 1481 O O . ALA A 1 196 ? -23.938 -2.344 5.902 1 94.56 196 ALA A O 1
ATOM 1482 N N . ALA A 1 197 ? -22.562 -2.006 7.59 1 94.81 197 ALA A N 1
ATOM 1483 C CA . ALA A 1 197 ? -21.359 -2.033 6.758 1 94.81 197 ALA A CA 1
ATOM 1484 C C . ALA A 1 197 ? -21.188 -3.389 6.078 1 94.81 197 ALA A C 1
ATOM 1486 O O . ALA A 1 197 ? -20.781 -3.463 4.918 1 94.81 197 ALA A O 1
ATOM 1487 N N . ARG A 1 198 ? -21.469 -4.391 6.832 1 95.19 198 ARG A N 1
ATOM 1488 C CA . ARG A 1 198 ? -21.359 -5.73 6.266 1 95.19 198 ARG A CA 1
ATOM 1489 C C . ARG A 1 198 ? -22.312 -5.902 5.086 1 95.19 198 ARG A C 1
ATOM 1491 O O . ARG A 1 198 ? -21.938 -6.469 4.055 1 95.19 198 ARG A O 1
ATOM 1498 N N . VAL A 1 199 ? -23.5 -5.473 5.23 1 95.44 199 VAL A N 1
ATOM 1499 C CA . VAL A 1 199 ? -24.5 -5.566 4.176 1 95.44 199 VAL A CA 1
ATOM 1500 C C . VAL A 1 199 ? -24.047 -4.754 2.961 1 95.44 199 VAL A C 1
ATOM 1502 O O . VAL A 1 199 ? -24.094 -5.242 1.83 1 95.44 199 VAL A O 1
ATOM 1505 N N . VAL A 1 200 ? -23.578 -3.572 3.207 1 96.5 200 VAL A N 1
ATOM 1506 C CA . VAL A 1 200 ? -23.156 -2.684 2.133 1 96.5 200 VAL A CA 1
ATOM 1507 C C . VAL A 1 200 ? -21.953 -3.279 1.415 1 96.5 200 VAL A C 1
ATOM 1509 O O . VAL A 1 200 ? -21.891 -3.281 0.183 1 96.5 200 VAL A O 1
ATOM 1512 N N . LEU A 1 201 ? -21.016 -3.777 2.182 1 96.31 201 LEU A N 1
ATOM 1513 C CA . LEU A 1 201 ? -19.812 -4.355 1.606 1 96.31 201 LEU A CA 1
ATOM 1514 C C . LEU A 1 201 ? -20.141 -5.539 0.708 1 96.31 201 LEU A C 1
ATOM 1516 O O . LEU A 1 201 ? -19.625 -5.652 -0.404 1 96.31 201 LEU A O 1
ATOM 1520 N N . THR A 1 202 ? -21.016 -6.363 1.188 1 96.56 202 THR A N 1
ATOM 1521 C CA . THR A 1 202 ? -21.438 -7.516 0.407 1 96.56 202 THR A CA 1
ATOM 1522 C C . THR A 1 202 ? -22.094 -7.074 -0.903 1 96.56 202 THR A C 1
ATOM 1524 O O . THR A 1 202 ? -21.766 -7.609 -1.968 1 96.56 202 THR A O 1
ATOM 1527 N N . LYS A 1 203 ? -22.906 -6.148 -0.809 1 97.44 203 LYS A N 1
ATOM 1528 C CA . LYS A 1 203 ? -23.609 -5.629 -1.983 1 97.44 203 LYS A CA 1
ATOM 1529 C C . LYS A 1 203 ? -22.609 -5.027 -2.982 1 97.44 203 LYS A C 1
ATOM 1531 O O . LYS A 1 203 ? -22.719 -5.27 -4.188 1 97.44 203 LYS A O 1
ATOM 1536 N N . VAL A 1 204 ? -21.672 -4.273 -2.51 1 97.5 204 VAL A N 1
ATOM 1537 C CA . VAL A 1 204 ? -20.688 -3.619 -3.363 1 97.5 204 VAL A CA 1
ATOM 1538 C C . VAL A 1 204 ? -19.844 -4.668 -4.082 1 97.5 204 VAL A C 1
ATOM 1540 O O . VAL A 1 204 ? -19.594 -4.555 -5.285 1 97.5 204 VAL A O 1
ATOM 1543 N N . MET A 1 205 ? -19.422 -5.684 -3.357 1 97.62 205 MET A N 1
ATOM 1544 C CA . MET A 1 205 ? -18.641 -6.75 -3.963 1 97.62 205 MET A CA 1
ATOM 1545 C C . MET A 1 205 ? -19.406 -7.418 -5.102 1 97.62 205 MET A C 1
ATOM 1547 O O . MET A 1 205 ? -18.859 -7.602 -6.191 1 97.62 205 MET A O 1
ATOM 1551 N N . ARG A 1 206 ? -20.609 -7.695 -4.863 1 97.88 206 ARG A N 1
ATOM 1552 C CA . ARG A 1 206 ? -21.422 -8.359 -5.871 1 97.88 206 ARG A CA 1
ATOM 1553 C C . ARG A 1 206 ? -21.641 -7.457 -7.078 1 97.88 206 ARG A C 1
ATOM 1555 O O . ARG A 1 206 ? -21.578 -7.914 -8.219 1 97.88 206 ARG A O 1
ATOM 1562 N N . GLN A 1 207 ? -21.859 -6.234 -6.844 1 97.81 207 GLN A N 1
ATOM 1563 C CA . GLN A 1 207 ? -22.109 -5.273 -7.918 1 97.81 207 GLN A CA 1
ATOM 1564 C C . GLN A 1 207 ? -20.875 -5.121 -8.805 1 97.81 207 GLN A C 1
ATOM 1566 O O . GLN A 1 207 ? -21 -5.031 -10.031 1 97.81 207 GLN A O 1
ATOM 1571 N N . LEU A 1 208 ? -19.734 -5.059 -8.195 1 97.06 208 LEU A N 1
ATOM 1572 C CA . LEU A 1 208 ? -18.5 -4.918 -8.945 1 97.06 208 LEU A CA 1
ATOM 1573 C C . LEU A 1 208 ? -18.281 -6.113 -9.867 1 97.06 208 LEU A C 1
ATOM 1575 O O . LEU A 1 208 ? -17.875 -5.949 -11.023 1 97.06 208 LEU A O 1
ATOM 1579 N N . VAL A 1 209 ? -18.547 -7.301 -9.336 1 97.25 209 VAL A N 1
ATOM 1580 C CA . VAL A 1 209 ? -18.391 -8.508 -10.141 1 97.25 209 VAL A CA 1
ATOM 1581 C C . VAL A 1 209 ? -19.422 -8.531 -11.258 1 97.25 209 VAL A C 1
ATOM 1583 O O . VAL A 1 209 ? -19.094 -8.773 -12.422 1 97.25 209 VAL A O 1
ATOM 1586 N N . ASP A 1 210 ? -20.641 -8.188 -10.953 1 97.06 210 ASP A N 1
ATOM 1587 C CA . ASP A 1 210 ? -21.734 -8.219 -11.922 1 97.06 210 ASP A CA 1
ATOM 1588 C C . ASP A 1 210 ? -21.516 -7.191 -13.031 1 97.06 210 ASP A C 1
ATOM 1590 O O . ASP A 1 210 ? -21.906 -7.418 -14.18 1 97.06 210 ASP A O 1
ATOM 1594 N N . ALA A 1 211 ? -20.891 -6.133 -12.703 1 96.38 211 ALA A N 1
ATOM 1595 C CA . ALA A 1 211 ? -20.656 -5.055 -13.664 1 96.38 211 ALA A CA 1
ATOM 1596 C C . ALA A 1 211 ? -19.406 -5.332 -14.508 1 96.38 211 ALA A C 1
ATOM 1598 O O . ALA A 1 211 ? -19.078 -4.559 -15.406 1 96.38 211 ALA A O 1
ATOM 1599 N N . GLY A 1 212 ? -18.688 -6.367 -14.203 1 94.5 212 GLY A N 1
ATOM 1600 C CA . GLY A 1 212 ? -17.484 -6.691 -14.93 1 94.5 212 GLY A CA 1
ATOM 1601 C C . GLY A 1 212 ? -16.297 -5.832 -14.539 1 94.5 212 GLY A C 1
ATOM 1602 O O . GLY A 1 212 ? -15.336 -5.703 -15.297 1 94.5 212 GLY A O 1
ATOM 1603 N N . GLU A 1 213 ? -16.328 -5.258 -13.359 1 94.5 213 GLU A N 1
ATOM 1604 C CA . GLU A 1 213 ? -15.289 -4.34 -12.906 1 94.5 213 GLU A CA 1
ATOM 1605 C C . GLU A 1 213 ? -14.25 -5.059 -12.047 1 94.5 213 GLU A C 1
ATOM 1607 O O . GLU A 1 213 ? -13.258 -4.461 -11.633 1 94.5 213 GLU A O 1
ATOM 1612 N N . TRP A 1 214 ? -14.492 -6.27 -11.727 1 95.56 214 TRP A N 1
ATOM 1613 C CA . TRP A 1 214 ? -13.578 -7.145 -11 1 95.56 214 TRP A CA 1
ATOM 1614 C C . TRP A 1 214 ? -13.07 -8.273 -11.891 1 95.56 214 TRP A C 1
ATOM 1616 O O . TRP A 1 214 ? -13.547 -9.406 -11.805 1 95.56 214 TRP A O 1
ATOM 1626 N N . PRO A 1 215 ? -12.016 -8 -12.641 1 92.88 215 PRO A N 1
ATOM 1627 C CA . PRO A 1 215 ? -11.562 -8.984 -13.633 1 92.88 215 PRO A CA 1
ATOM 1628 C C . PRO A 1 215 ? -11.211 -10.328 -13.016 1 92.88 215 PRO A C 1
ATOM 1630 O O . PRO A 1 215 ? -10.477 -10.391 -12.023 1 92.88 215 PRO A O 1
ATOM 1633 N N . GLY A 1 216 ? -11.758 -11.367 -13.625 1 93.56 216 GLY A N 1
ATOM 1634 C CA . GLY A 1 216 ? -11.406 -12.727 -13.227 1 93.56 216 GLY A CA 1
ATOM 1635 C C . GLY A 1 216 ? -12.133 -13.188 -11.984 1 93.56 216 GLY A C 1
ATOM 1636 O O . GLY A 1 216 ? -11.828 -14.25 -11.438 1 93.56 216 GLY A O 1
ATOM 1637 N N . ALA A 1 217 ? -13.055 -12.375 -11.523 1 96.12 217 ALA A N 1
ATOM 1638 C CA . ALA A 1 217 ? -13.82 -12.75 -10.344 1 96.12 217 ALA A CA 1
ATOM 1639 C C . ALA A 1 217 ? -15.156 -13.383 -10.734 1 96.12 217 ALA A C 1
ATOM 1641 O O . ALA A 1 217 ? -15.805 -12.938 -11.688 1 96.12 217 ALA A O 1
ATOM 1642 N N . THR A 1 218 ? -15.539 -14.383 -10.008 1 96.75 218 THR A N 1
ATOM 1643 C CA . THR A 1 218 ? -16.844 -15.023 -10.164 1 96.75 218 THR A CA 1
ATOM 1644 C C . THR A 1 218 ? -17.531 -15.164 -8.812 1 96.75 218 THR A C 1
ATOM 1646 O O . THR A 1 218 ? -16.922 -15.594 -7.832 1 96.75 218 THR A O 1
ATOM 1649 N N . LEU A 1 219 ? -18.844 -14.852 -8.789 1 97.38 219 LEU A N 1
ATOM 1650 C CA . LEU A 1 219 ? -19.594 -14.922 -7.535 1 97.38 219 LEU A CA 1
ATOM 1651 C C . LEU A 1 219 ? -19.938 -16.359 -7.18 1 97.38 219 LEU A C 1
ATOM 1653 O O . LEU A 1 219 ? -20.266 -17.156 -8.055 1 97.38 219 LEU A O 1
ATOM 1657 N N . TYR A 1 220 ? -19.75 -16.609 -5.914 1 94.81 220 TYR A N 1
ATOM 1658 C CA . TYR A 1 220 ? -20.312 -17.859 -5.438 1 94.81 220 TYR A CA 1
ATOM 1659 C C . TYR A 1 220 ? -21.844 -17.828 -5.434 1 94.81 220 TYR A C 1
ATOM 1661 O O . TYR A 1 220 ? -22.438 -16.766 -5.188 1 94.81 220 TYR A O 1
ATOM 1669 N N . ALA A 1 221 ? -22.469 -18.891 -5.809 1 82.19 221 ALA A N 1
ATOM 1670 C CA . ALA A 1 221 ? -23.922 -19 -5.832 1 82.19 221 ALA A CA 1
ATOM 1671 C C . ALA A 1 221 ? -24.5 -18.969 -4.422 1 82.19 221 ALA A C 1
ATOM 1673 O O . ALA A 1 221 ? -23.922 -19.531 -3.494 1 82.19 221 ALA A O 1
ATOM 1674 N N . TYR A 1 222 ? -25.328 -17.906 -3.959 1 65.38 222 TYR A N 1
ATOM 1675 C CA . TYR A 1 222 ? -26.047 -17.969 -2.693 1 65.38 222 TYR A CA 1
ATOM 1676 C C . TYR A 1 222 ? -27.234 -18.922 -2.795 1 65.38 222 TYR A C 1
ATOM 1678 O O . TYR A 1 222 ? -27.828 -19.078 -3.863 1 65.38 222 TYR A O 1
ATOM 1686 N N . LEU B 1 1 ? 29.391 -10.547 -3.73 1 83 1 LEU B N 1
ATOM 1687 C CA . LEU B 1 1 ? 28.641 -10.539 -2.484 1 83 1 LEU B CA 1
ATOM 1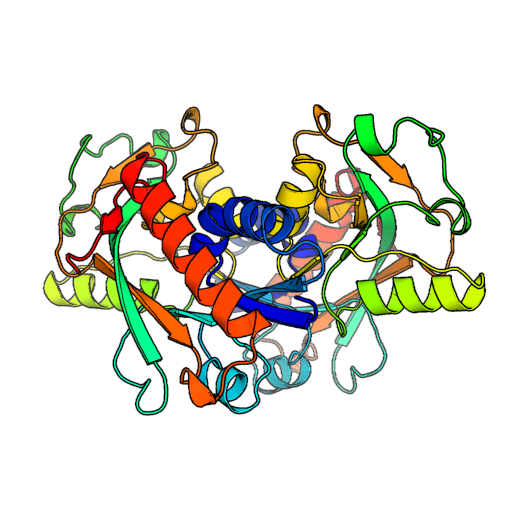688 C C . LEU B 1 1 ? 27.266 -11.164 -2.686 1 83 1 LEU B C 1
ATOM 1690 O O . LEU B 1 1 ? 26.609 -10.922 -3.705 1 83 1 LEU B O 1
ATOM 1694 N N . ALA B 1 2 ? 26.969 -12.141 -1.906 1 76 2 ALA B N 1
ATOM 1695 C CA . ALA B 1 2 ? 25.672 -12.828 -1.964 1 76 2 ALA B CA 1
ATOM 1696 C C . ALA B 1 2 ? 24.984 -12.812 -0.602 1 76 2 ALA B C 1
ATOM 1698 O O . ALA B 1 2 ? 25.641 -12.641 0.43 1 76 2 ALA B O 1
ATOM 1699 N N . GLY B 1 3 ? 23.656 -12.766 -0.564 1 84.88 3 GLY B N 1
ATOM 1700 C CA . GLY B 1 3 ? 22.906 -12.781 0.681 1 84.88 3 GLY B CA 1
ATOM 1701 C C . GLY B 1 3 ? 21.5 -12.234 0.541 1 84.88 3 GLY B C 1
ATOM 1702 O O . GLY B 1 3 ? 20.938 -12.242 -0.554 1 84.88 3 GLY B O 1
ATOM 1703 N N . HIS B 1 4 ? 20.953 -11.977 1.712 1 82.19 4 HIS B N 1
ATOM 1704 C CA . HIS B 1 4 ? 19.594 -11.461 1.784 1 82.19 4 HIS B CA 1
ATOM 1705 C C . HIS B 1 4 ? 19.516 -10.211 2.654 1 82.19 4 HIS B C 1
ATOM 1707 O O . HIS B 1 4 ? 20.203 -10.125 3.682 1 82.19 4 HIS B O 1
ATOM 1713 N N . VAL B 1 5 ? 18.812 -9.273 2.088 1 85.88 5 VAL B N 1
ATOM 1714 C CA . VAL B 1 5 ? 18.594 -8.055 2.865 1 85.88 5 VAL B CA 1
ATOM 1715 C C . VAL B 1 5 ? 17.109 -7.707 2.875 1 85.88 5 VAL B C 1
ATOM 1717 O O . VAL B 1 5 ? 16.438 -7.809 1.85 1 85.88 5 VAL B O 1
ATOM 1720 N N . SER B 1 6 ? 16.641 -7.324 4.055 1 86.06 6 SER B N 1
ATOM 1721 C CA . SER B 1 6 ? 15.266 -6.891 4.219 1 86.06 6 SER B CA 1
ATOM 1722 C C . SER B 1 6 ? 15.188 -5.43 4.648 1 86.06 6 SER B C 1
ATOM 1724 O O . SER B 1 6 ? 15.844 -5.027 5.613 1 86.06 6 SER B O 1
ATOM 1726 N N . GLY B 1 7 ? 14.438 -4.734 3.791 1 83.44 7 GLY B N 1
ATOM 1727 C CA . GLY B 1 7 ? 14.188 -3.334 4.098 1 83.44 7 GLY B CA 1
ATOM 1728 C C . GLY B 1 7 ? 12.719 -3.023 4.324 1 83.44 7 GLY B C 1
ATOM 1729 O O . GLY B 1 7 ? 11.859 -3.486 3.574 1 83.44 7 GLY B O 1
ATOM 1730 N N . ARG B 1 8 ? 12.469 -2.25 5.387 1 81.5 8 ARG B N 1
ATOM 1731 C C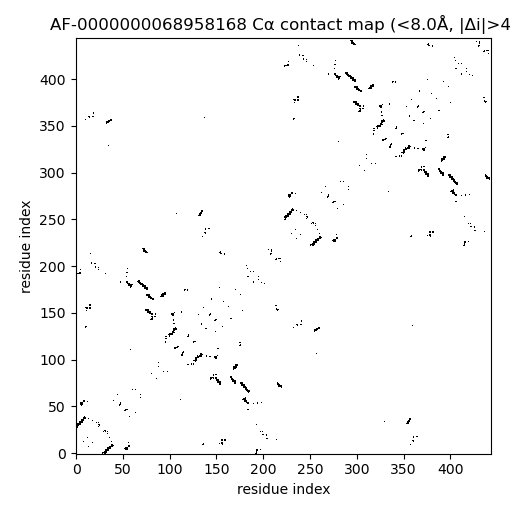A . ARG B 1 8 ? 11.094 -1.882 5.727 1 81.5 8 ARG B CA 1
ATOM 1732 C C . ARG B 1 8 ? 10.898 -0.372 5.648 1 81.5 8 ARG B C 1
ATOM 1734 O O . ARG B 1 8 ? 11.734 0.393 6.137 1 81.5 8 ARG B O 1
ATOM 1741 N N . ASN B 1 9 ? 9.805 -0.03 4.992 1 84.31 9 ASN B N 1
ATOM 1742 C CA . ASN B 1 9 ? 9.508 1.391 4.836 1 84.31 9 ASN B CA 1
ATOM 1743 C C . ASN B 1 9 ? 8.016 1.668 4.914 1 84.31 9 ASN B C 1
ATOM 1745 O O . ASN B 1 9 ? 7.199 0.786 4.637 1 84.31 9 ASN B O 1
ATOM 1749 N N . ALA B 1 10 ? 7.77 2.881 5.406 1 87.31 10 ALA B N 1
ATOM 1750 C CA . ALA B 1 10 ? 6.402 3.365 5.234 1 87.31 10 ALA B CA 1
ATOM 1751 C C . ALA B 1 10 ? 6.023 3.412 3.758 1 87.31 10 ALA B C 1
ATOM 1753 O O . ALA B 1 10 ? 6.883 3.58 2.893 1 87.31 10 ALA B O 1
ATOM 1754 N N . PRO B 1 11 ? 4.754 3.367 3.48 1 90.12 11 PRO B N 1
ATOM 1755 C CA . PRO B 1 11 ? 4.316 3.377 2.084 1 90.12 11 PRO B CA 1
ATOM 1756 C C . PRO B 1 11 ? 4.773 4.625 1.329 1 90.12 11 PRO B C 1
ATOM 1758 O O . PRO B 1 11 ? 5.168 4.535 0.164 1 90.12 11 PRO B O 1
ATOM 1761 N N . SER B 1 12 ? 4.734 5.758 1.928 1 92.94 12 SER B N 1
ATOM 1762 C CA . SER B 1 12 ? 5.164 6.984 1.264 1 92.94 12 SER B CA 1
ATOM 1763 C C . SER B 1 12 ? 6.637 6.914 0.876 1 92.94 12 SER B C 1
ATOM 1765 O O . SER B 1 12 ? 7.008 7.281 -0.241 1 92.94 12 SER B O 1
ATOM 1767 N N . THR B 1 13 ? 7.441 6.434 1.771 1 93.5 13 THR B N 1
ATOM 1768 C CA . THR B 1 13 ? 8.875 6.312 1.519 1 93.5 13 THR B CA 1
ATOM 1769 C C . THR B 1 13 ? 9.141 5.273 0.435 1 93.5 13 THR B C 1
ATOM 1771 O O . THR B 1 13 ? 9.961 5.5 -0.463 1 93.5 13 THR B O 1
ATOM 1774 N N . ALA B 1 14 ? 8.484 4.172 0.563 1 92.31 14 ALA B N 1
ATOM 1775 C CA . ALA B 1 14 ? 8.633 3.117 -0.438 1 92.31 14 ALA B CA 1
ATOM 1776 C C . ALA B 1 14 ? 8.266 3.627 -1.828 1 92.31 14 ALA B C 1
ATOM 1778 O O . ALA B 1 14 ? 8.859 3.211 -2.826 1 92.31 14 ALA B O 1
ATOM 1779 N N . SER B 1 15 ? 7.332 4.516 -1.905 1 92.31 15 SER B N 1
ATOM 1780 C CA . SER B 1 15 ? 6.828 5.004 -3.184 1 92.31 15 SER B CA 1
ATOM 1781 C C . SER B 1 15 ? 7.91 5.738 -3.963 1 92.31 15 SER B C 1
ATO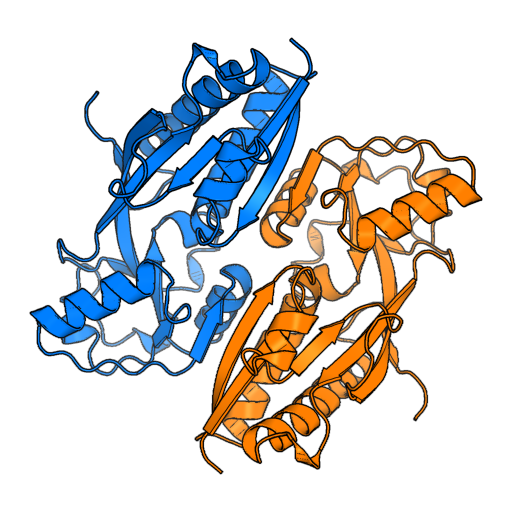M 1783 O O . SER B 1 15 ? 7.918 5.723 -5.195 1 92.31 15 SER B O 1
ATOM 1785 N N . ILE B 1 16 ? 8.797 6.316 -3.316 1 94.19 16 ILE B N 1
ATOM 1786 C CA . ILE B 1 16 ? 9.805 7.105 -4.02 1 94.19 16 ILE B CA 1
ATOM 1787 C C . ILE B 1 16 ? 11.133 6.355 -4.02 1 94.19 16 ILE B C 1
ATOM 1789 O O . ILE B 1 16 ? 11.906 6.457 -4.973 1 94.19 16 ILE B O 1
ATOM 1793 N N . LEU B 1 17 ? 11.359 5.574 -3.041 1 94.75 17 LEU B N 1
ATOM 1794 C CA . LEU B 1 17 ? 12.672 4.984 -2.799 1 94.75 17 LEU B CA 1
ATOM 1795 C C . LEU B 1 17 ? 12.742 3.561 -3.346 1 94.75 17 LEU B C 1
ATOM 1797 O O . LEU B 1 17 ? 13.812 3.088 -3.729 1 94.75 17 LEU B O 1
ATOM 1801 N N . GLY B 1 18 ? 11.672 2.918 -3.404 1 94.06 18 GLY B N 1
ATOM 1802 C CA . GLY B 1 18 ? 11.641 1.485 -3.658 1 94.06 18 GLY B CA 1
ATOM 1803 C C . GLY B 1 18 ? 12.328 1.093 -4.949 1 94.06 18 GLY B C 1
ATOM 1804 O O . GLY B 1 18 ? 13.305 0.344 -4.938 1 94.06 18 GLY B O 1
ATOM 1805 N N . ILE B 1 19 ? 11.883 1.691 -6.039 1 94.38 19 ILE B N 1
ATOM 1806 C CA . ILE B 1 19 ? 12.344 1.287 -7.363 1 94.38 19 ILE B CA 1
ATOM 1807 C C . ILE B 1 19 ? 13.805 1.691 -7.543 1 94.38 19 ILE B C 1
ATOM 1809 O O . ILE B 1 19 ? 14.648 0.864 -7.91 1 94.38 19 ILE B O 1
ATOM 1813 N N . PRO B 1 20 ? 14.141 2.914 -7.223 1 96 20 PRO B N 1
ATOM 1814 C CA . PRO B 1 20 ? 15.555 3.283 -7.355 1 96 20 PRO B CA 1
ATOM 1815 C C . PRO B 1 20 ? 16.469 2.406 -6.504 1 96 20 PRO B C 1
ATOM 1817 O O . PRO B 1 20 ? 17.578 2.08 -6.93 1 96 20 PRO B O 1
ATOM 1820 N N . PHE B 1 21 ? 16.031 2.061 -5.352 1 96.12 21 PHE B N 1
ATOM 1821 C CA . PHE B 1 21 ? 16.828 1.222 -4.465 1 96.12 21 PHE B CA 1
ATOM 1822 C C . PHE B 1 21 ? 17 -0.174 -5.051 1 96.12 21 PHE B C 1
ATOM 1824 O O . PHE B 1 21 ? 18.109 -0.714 -5.062 1 96.12 21 PHE B O 1
ATOM 1831 N N . ILE B 1 22 ? 15.938 -0.744 -5.527 1 94.62 22 ILE B N 1
ATOM 1832 C CA . ILE B 1 22 ? 15.984 -2.072 -6.129 1 94.62 22 ILE B CA 1
ATOM 1833 C C . ILE B 1 22 ? 16.953 -2.072 -7.312 1 94.62 22 ILE B C 1
ATOM 1835 O O . ILE B 1 22 ? 17.797 -2.953 -7.426 1 94.62 22 ILE B O 1
ATOM 1839 N N . HIS B 1 23 ? 16.844 -1.059 -8.148 1 94.94 23 HIS B N 1
ATOM 1840 C CA . HIS B 1 23 ? 17.734 -0.957 -9.305 1 94.94 23 HIS B CA 1
ATOM 1841 C C . HIS B 1 23 ? 19.188 -0.848 -8.883 1 94.94 23 HIS B C 1
ATOM 1843 O O . HIS B 1 23 ? 20.047 -1.535 -9.43 1 94.94 23 HIS B O 1
ATOM 1849 N N . ALA B 1 24 ? 19.422 -0.011 -7.945 1 96.38 24 ALA B N 1
ATOM 1850 C CA . ALA B 1 24 ? 20.781 0.199 -7.48 1 96.38 24 ALA B CA 1
ATOM 1851 C C . ALA B 1 24 ? 21.375 -1.086 -6.906 1 96.38 24 ALA B C 1
ATOM 1853 O O . ALA B 1 24 ? 22.547 -1.402 -7.141 1 96.38 24 ALA B O 1
ATOM 1854 N N . MET B 1 25 ? 20.641 -1.807 -6.141 1 94.44 25 MET B N 1
ATOM 1855 C CA . MET B 1 25 ? 21.094 -3.064 -5.559 1 94.44 25 MET B CA 1
ATOM 1856 C C . MET B 1 25 ? 21.375 -4.098 -6.645 1 94.44 25 MET B C 1
ATOM 1858 O O . MET B 1 25 ? 22.359 -4.828 -6.578 1 94.44 25 MET B O 1
ATOM 1862 N N . GLN B 1 26 ? 20.469 -4.152 -7.598 1 91.38 26 GLN B N 1
ATOM 1863 C CA . GLN B 1 26 ? 20.656 -5.086 -8.703 1 91.38 26 GLN B CA 1
ATOM 1864 C C . GLN B 1 26 ? 21.938 -4.766 -9.484 1 91.38 26 GLN B C 1
ATOM 1866 O O . GLN B 1 26 ? 22.641 -5.676 -9.914 1 91.38 26 GLN B O 1
ATOM 1871 N N . GLU B 1 27 ? 22.203 -3.531 -9.656 1 93.62 27 GLU B N 1
ATOM 1872 C CA . GLU B 1 27 ? 23.359 -3.078 -10.43 1 93.62 27 GLU B CA 1
ATOM 1873 C C . GLU B 1 27 ? 24.656 -3.346 -9.688 1 93.62 27 GLU B C 1
ATOM 1875 O O . GLU B 1 27 ? 25.672 -3.691 -10.305 1 93.62 27 GLU B O 1
ATOM 1880 N N . ASN B 1 28 ? 24.641 -3.236 -8.422 1 94.25 28 ASN B N 1
ATOM 1881 C CA . ASN B 1 28 ? 25.891 -3.262 -7.656 1 94.25 28 ASN B CA 1
ATOM 1882 C C . ASN B 1 28 ? 26.094 -4.602 -6.957 1 94.25 28 ASN B C 1
ATOM 1884 O O . ASN B 1 28 ? 27.219 -4.996 -6.676 1 94.25 28 ASN B O 1
ATOM 1888 N N . TYR B 1 29 ? 24.938 -5.223 -6.656 1 93.25 29 TYR B N 1
ATOM 1889 C CA . TYR B 1 29 ? 24.984 -6.473 -5.902 1 93.25 29 TYR B CA 1
ATOM 1890 C C . TYR B 1 29 ? 23.938 -7.453 -6.414 1 93.25 29 TYR B C 1
ATOM 1892 O O . TYR B 1 29 ? 23.047 -7.867 -5.668 1 93.25 29 TYR B O 1
ATOM 1900 N N . ALA B 1 30 ? 24.172 -7.961 -7.539 1 88.69 30 ALA B N 1
ATOM 1901 C CA . ALA B 1 30 ? 23.203 -8.75 -8.281 1 88.69 30 ALA B CA 1
ATOM 1902 C C . ALA B 1 30 ? 22.891 -10.055 -7.559 1 88.69 30 ALA B C 1
ATOM 1904 O O . ALA B 1 30 ? 21.812 -10.633 -7.742 1 88.69 30 ALA B O 1
ATOM 1905 N N . ASP B 1 31 ? 23.719 -10.43 -6.719 1 90.31 31 ASP B N 1
ATOM 1906 C CA . ASP B 1 31 ? 23.531 -11.734 -6.078 1 90.31 31 ASP B CA 1
ATOM 1907 C C . ASP B 1 31 ? 22.891 -11.578 -4.703 1 90.31 31 ASP B C 1
ATOM 1909 O O . ASP B 1 31 ? 22.719 -12.555 -3.975 1 90.31 31 ASP B O 1
ATOM 1913 N N . VAL B 1 32 ? 22.531 -10.383 -4.371 1 89.5 32 VAL B N 1
ATOM 1914 C CA . VAL B 1 32 ? 21.812 -10.133 -3.123 1 89.5 32 VAL B CA 1
ATOM 1915 C C . VAL B 1 32 ? 20.312 -10.133 -3.385 1 89.5 32 VAL B C 1
ATOM 1917 O O . VAL B 1 32 ? 19.828 -9.375 -4.227 1 89.5 32 VAL B O 1
ATOM 1920 N N . ARG B 1 33 ? 19.625 -10.953 -2.697 1 87.12 33 ARG B N 1
ATOM 1921 C CA . ARG B 1 33 ? 18.172 -10.945 -2.787 1 87.12 33 ARG B CA 1
ATOM 1922 C C . ARG B 1 33 ? 17.578 -9.891 -1.862 1 87.12 33 ARG B C 1
ATOM 1924 O O . ARG B 1 33 ? 17.859 -9.883 -0.661 1 87.12 33 ARG B O 1
ATOM 1931 N N . LEU B 1 34 ? 16.75 -9.086 -2.482 1 90.12 34 LEU B N 1
ATOM 1932 C CA . LEU B 1 34 ? 16.172 -7.984 -1.721 1 90.12 34 LEU B CA 1
ATOM 1933 C C . LEU B 1 34 ? 14.727 -8.297 -1.334 1 90.12 34 LEU B C 1
ATOM 1935 O O . LEU B 1 34 ? 13.961 -8.82 -2.146 1 90.12 34 LEU B O 1
ATOM 1939 N N . HIS B 1 35 ? 14.453 -8.055 -0.136 1 90.88 35 HIS B N 1
ATOM 1940 C CA . HIS B 1 35 ? 13.094 -8.102 0.404 1 90.88 35 HIS B CA 1
ATOM 1941 C C . HIS B 1 35 ? 12.656 -6.723 0.894 1 90.88 35 HIS B C 1
ATOM 1943 O O . HIS B 1 35 ? 13.211 -6.195 1.858 1 90.88 35 HIS B O 1
ATOM 1949 N N . VAL B 1 36 ? 11.688 -6.203 0.188 1 88.62 36 VAL B N 1
ATOM 1950 C CA . VAL B 1 36 ? 11.188 -4.883 0.55 1 88.62 36 VAL B CA 1
ATOM 1951 C C . VAL B 1 36 ? 9.805 -5.012 1.183 1 88.62 36 VAL B C 1
ATOM 1953 O O . VAL B 1 36 ? 8.891 -5.566 0.576 1 88.62 36 VAL B O 1
ATOM 1956 N N . VAL B 1 37 ? 9.633 -4.434 2.357 1 81.06 37 VAL B N 1
ATOM 1957 C CA . VAL B 1 37 ? 8.391 -4.551 3.109 1 81.06 37 VAL B CA 1
ATOM 1958 C C . VAL B 1 37 ? 7.812 -3.162 3.371 1 81.06 37 VAL B C 1
ATOM 1960 O O . VAL B 1 37 ? 8.516 -2.271 3.855 1 81.06 37 VAL B O 1
ATOM 1963 N N . GLU B 1 38 ? 6.531 -3.043 2.943 1 81.44 38 GLU B N 1
ATOM 1964 C CA . GLU B 1 38 ? 5.777 -1.855 3.34 1 81.44 38 GLU B CA 1
ATOM 1965 C C . GLU B 1 38 ? 5.027 -2.088 4.648 1 81.44 38 GLU B C 1
ATOM 1967 O O . GLU B 1 38 ? 4.266 -3.047 4.77 1 81.44 38 GLU B O 1
ATOM 1972 N N . SER B 1 39 ? 5.344 -1.348 5.617 1 71.94 39 SER B N 1
ATOM 1973 C CA . SER B 1 39 ? 4.633 -1.509 6.879 1 71.94 39 SER B CA 1
ATOM 1974 C C . SER B 1 39 ? 4.582 -0.198 7.656 1 71.94 39 SER B C 1
ATOM 1976 O O . SER B 1 39 ? 5.375 0.712 7.402 1 71.94 39 SER B O 1
ATOM 1978 N N . LEU B 1 40 ? 3.486 -0.2 8.445 1 64.25 40 LEU B N 1
ATOM 1979 C CA . LEU B 1 40 ? 3.424 0.92 9.383 1 64.25 40 LEU B CA 1
ATOM 1980 C C . LEU B 1 40 ? 4.207 0.613 10.648 1 64.25 40 LEU B C 1
ATOM 1982 O O . LEU B 1 40 ? 4.387 -0.553 11.008 1 64.25 40 LEU B O 1
ATOM 1986 N N . SER B 1 41 ? 5.203 1.365 11.211 1 59.56 41 SER B N 1
ATOM 1987 C CA . SER B 1 41 ? 6.258 1.287 12.211 1 59.56 41 SER B CA 1
ATOM 1988 C C . SER B 1 41 ? 5.793 0.52 13.445 1 59.56 41 SER B C 1
ATOM 1990 O O . SER B 1 41 ? 6.527 0.404 14.43 1 59.56 41 SER B O 1
ATOM 1992 N N . GLY B 1 42 ? 4.758 -0.209 13.625 1 58.59 42 GLY B N 1
ATOM 1993 C CA . GLY B 1 42 ? 4.469 -0.575 15.008 1 58.59 42 GLY B CA 1
ATOM 1994 C C . GLY B 1 42 ? 5.465 -1.567 15.578 1 58.59 42 GLY B C 1
ATOM 1995 O O . GLY B 1 42 ? 5.785 -1.515 16.766 1 58.59 42 GLY B O 1
ATOM 1996 N N . ASN B 1 43 ? 5.938 -2.422 14.836 1 69.12 43 ASN B N 1
ATOM 1997 C CA . ASN B 1 43 ? 6.754 -3.465 15.453 1 69.12 43 ASN B CA 1
ATOM 1998 C C . ASN B 1 43 ? 8.18 -3.451 14.914 1 69.12 43 ASN B C 1
ATOM 2000 O O . ASN B 1 43 ? 8.805 -4.504 14.773 1 69.12 43 ASN B O 1
ATOM 2004 N N . LEU B 1 44 ? 8.625 -2.334 14.766 1 74.12 44 LEU B N 1
ATOM 2005 C CA . LEU B 1 44 ? 9.922 -2.225 14.102 1 74.12 44 LEU B CA 1
ATOM 2006 C C . LEU B 1 44 ? 11.039 -2.729 15 1 74.12 44 LEU B C 1
ATOM 2008 O O . LEU B 1 44 ? 11.93 -3.457 14.547 1 74.12 44 LEU B O 1
ATOM 2012 N N . GLU B 1 45 ? 10.898 -2.324 16.234 1 74.44 45 GLU B N 1
ATOM 2013 C CA . GLU B 1 45 ? 11.938 -2.723 17.172 1 74.44 45 GLU B CA 1
ATOM 2014 C C . GLU B 1 45 ? 12.07 -4.242 17.25 1 74.44 45 GLU B C 1
ATOM 2016 O O . GLU B 1 45 ? 13.18 -4.777 17.172 1 74.44 45 GLU B O 1
ATOM 2021 N N . ARG B 1 46 ? 10.992 -4.777 17.406 1 75.88 46 ARG B N 1
ATOM 2022 C CA . ARG B 1 46 ? 11 -6.234 17.484 1 75.88 46 ARG B CA 1
ATOM 2023 C C . ARG B 1 46 ? 11.562 -6.848 16.203 1 75.88 46 ARG B C 1
ATOM 2025 O O . ARG B 1 46 ? 12.359 -7.785 16.266 1 75.88 46 ARG B O 1
ATOM 2032 N N . MET B 1 47 ? 11.234 -6.344 15.156 1 79.88 47 MET B N 1
ATOM 2033 C CA . MET B 1 47 ? 11.602 -6.918 13.867 1 79.88 47 MET B CA 1
ATOM 2034 C C . MET B 1 47 ? 13.094 -6.754 13.609 1 79.88 47 MET B C 1
ATOM 2036 O O . MET B 1 47 ? 13.727 -7.645 13.031 1 79.88 47 MET B O 1
ATOM 2040 N N . ILE B 1 48 ? 13.617 -5.695 14.039 1 79 48 ILE B N 1
ATOM 2041 C CA . ILE B 1 48 ? 15.039 -5.449 13.867 1 79 48 ILE B CA 1
ATOM 2042 C C . ILE B 1 48 ? 15.836 -6.336 14.82 1 79 48 ILE B C 1
ATOM 2044 O O . ILE B 1 48 ? 16.844 -6.941 14.43 1 79 48 ILE B O 1
ATOM 2048 N N . ASN B 1 49 ? 15.281 -6.473 16 1 79.88 49 ASN B N 1
ATOM 2049 C CA . ASN B 1 49 ? 15.969 -7.262 17.016 1 79.88 49 ASN B CA 1
ATOM 2050 C C . ASN B 1 49 ? 15.961 -8.75 16.672 1 79.88 49 ASN B C 1
ATOM 2052 O O . ASN B 1 49 ? 16.906 -9.469 17.016 1 79.88 49 ASN B O 1
ATOM 2056 N N . THR B 1 50 ? 14.969 -9.086 16.047 1 80.75 50 THR B N 1
ATOM 2057 C CA . THR B 1 50 ? 14.859 -10.492 15.68 1 80.75 50 THR B CA 1
ATOM 2058 C C . THR B 1 50 ? 15.453 -10.734 14.297 1 80.75 50 THR B C 1
ATOM 2060 O O . THR B 1 50 ? 15.32 -11.828 13.742 1 80.75 50 THR B O 1
ATOM 2063 N N . ARG B 1 51 ? 16.016 -9.695 13.727 1 82 51 ARG B N 1
ATOM 2064 C CA . ARG B 1 51 ? 16.719 -9.734 12.445 1 82 51 ARG B CA 1
ATOM 2065 C C . ARG B 1 51 ? 15.758 -10.07 11.305 1 82 51 ARG B C 1
ATOM 2067 O O . ARG B 1 51 ? 16.141 -10.719 10.328 1 82 51 ARG B O 1
ATOM 2074 N N . GLN B 1 52 ? 14.602 -9.719 11.492 1 81 52 GLN B N 1
ATOM 2075 C CA . GLN B 1 52 ? 13.617 -9.852 10.422 1 81 52 GLN B CA 1
ATOM 2076 C C . GLN B 1 52 ? 13.758 -8.719 9.406 1 81 52 GLN B C 1
ATOM 2078 O O . GLN B 1 52 ? 13.398 -8.883 8.234 1 81 52 GLN B O 1
ATOM 2083 N N . ILE B 1 53 ? 14.273 -7.656 9.945 1 86.81 53 ILE B N 1
ATOM 2084 C CA . ILE B 1 53 ? 14.531 -6.484 9.109 1 86.81 53 ILE B CA 1
ATOM 2085 C C . ILE B 1 53 ? 15.961 -5.996 9.336 1 86.81 53 ILE B C 1
ATOM 2087 O O . ILE B 1 53 ? 16.438 -5.953 10.477 1 86.81 53 ILE B O 1
ATOM 2091 N N . ASP B 1 54 ? 16.594 -5.672 8.25 1 90.06 54 ASP B N 1
ATOM 2092 C CA . ASP B 1 54 ? 17.969 -5.188 8.352 1 90.06 54 ASP B CA 1
ATOM 2093 C C . ASP B 1 54 ? 18.016 -3.662 8.391 1 90.06 54 ASP B C 1
ATOM 2095 O O . ASP B 1 54 ? 18.828 -3.074 9.102 1 90.06 54 ASP B O 1
ATOM 2099 N N . LEU B 1 55 ? 17.156 -3.117 7.566 1 92 55 LEU B N 1
ATOM 2100 C CA . LEU B 1 55 ? 17.141 -1.669 7.395 1 92 55 LEU B CA 1
ATOM 2101 C C . LEU B 1 55 ? 15.711 -1.133 7.438 1 92 55 LEU B C 1
ATOM 2103 O O . LEU B 1 55 ? 14.781 -1.788 6.961 1 92 55 LEU B O 1
ATOM 2107 N N . ALA B 1 56 ? 15.602 0.077 7.938 1 91.19 56 ALA B N 1
ATOM 2108 C CA . ALA B 1 56 ? 14.305 0.742 7.914 1 91.19 56 ALA B CA 1
ATOM 2109 C C . ALA B 1 56 ? 14.461 2.26 7.918 1 91.19 56 ALA B C 1
ATOM 2111 O O . ALA B 1 56 ? 15.438 2.785 8.469 1 91.19 56 ALA B O 1
ATOM 2112 N N . VAL B 1 57 ? 13.57 2.922 7.281 1 91.94 57 VAL B N 1
ATOM 2113 C CA . VAL B 1 57 ? 13.445 4.367 7.422 1 91.94 57 VAL B CA 1
ATOM 2114 C C . VAL B 1 57 ? 12.305 4.695 8.383 1 91.94 57 VAL B C 1
ATOM 2116 O O . VAL B 1 57 ? 11.172 4.254 8.195 1 91.94 57 VAL B O 1
ATOM 2119 N N . VAL B 1 58 ? 12.711 5.418 9.484 1 90.12 58 VAL B N 1
ATOM 2120 C CA . VAL B 1 58 ? 11.719 5.785 10.484 1 90.12 58 VAL B CA 1
ATOM 2121 C C . VAL B 1 58 ? 11.664 7.305 10.625 1 90.12 58 VAL B C 1
ATOM 2123 O O . VAL B 1 58 ? 12.539 8.016 10.125 1 90.12 58 VAL B O 1
ATOM 2126 N N . PHE B 1 59 ? 10.656 7.777 11.375 1 90.81 59 PHE B N 1
ATOM 2127 C CA . PHE B 1 59 ? 10.391 9.211 11.344 1 90.81 59 PHE B CA 1
ATOM 2128 C C . PHE B 1 59 ? 10.469 9.812 12.742 1 90.81 59 PHE B C 1
ATOM 2130 O O . PHE B 1 59 ? 10.016 10.93 12.977 1 90.81 59 PHE B O 1
ATOM 2137 N N . GLN B 1 60 ? 10.906 9.023 13.641 1 83.75 60 GLN B N 1
ATOM 2138 C CA . GLN B 1 60 ? 11.203 9.484 15 1 83.75 60 GLN B CA 1
ATOM 2139 C C . GLN B 1 60 ? 12.43 8.781 15.562 1 83.75 60 GLN B C 1
ATOM 2141 O O . GLN B 1 60 ? 12.664 7.602 15.273 1 83.75 60 GLN B O 1
ATOM 2146 N N . LYS B 1 61 ? 13.281 9.547 16.312 1 73.94 61 LYS B N 1
ATOM 2147 C CA . LYS B 1 61 ? 14.523 9.016 16.875 1 73.94 61 LYS B CA 1
ATOM 2148 C C . LYS B 1 61 ? 14.258 8.203 18.125 1 73.94 61 LYS B C 1
ATOM 2150 O O . LYS B 1 61 ? 14.984 7.246 18.422 1 73.94 61 LYS B O 1
ATOM 2155 N N . ASP B 1 62 ? 13.398 8.672 19.047 1 63.66 62 ASP B N 1
ATOM 2156 C CA . ASP B 1 62 ? 13.367 8.359 20.469 1 63.66 62 ASP B CA 1
ATOM 2157 C C . ASP B 1 62 ? 13.703 6.891 20.719 1 63.66 62 ASP B C 1
ATOM 2159 O O . ASP B 1 62 ? 14.43 6.562 21.656 1 63.66 62 ASP B O 1
ATOM 2163 N N . LYS B 1 63 ? 12.875 5.98 20.391 1 56.59 63 LYS B N 1
ATOM 2164 C CA . LYS B 1 63 ? 12.891 4.691 21.078 1 56.59 63 LYS B CA 1
ATOM 2165 C C . LYS B 1 63 ? 14.023 3.811 20.562 1 56.59 63 LYS B C 1
ATOM 2167 O O . LYS B 1 63 ? 14.023 2.596 20.781 1 56.59 63 LYS B O 1
ATOM 2172 N N . ILE B 1 64 ? 14.961 4.422 19.812 1 59.12 64 ILE B N 1
ATOM 2173 C CA . ILE B 1 64 ? 15.844 3.527 19.078 1 59.12 64 ILE B CA 1
ATOM 2174 C C . ILE B 1 64 ? 17.109 3.277 19.891 1 59.12 64 ILE B C 1
ATOM 2176 O O . ILE B 1 64 ? 18.125 3.951 19.688 1 59.12 64 ILE B O 1
ATOM 2180 N N . LEU B 1 65 ? 17.031 2.713 21.031 1 57.62 65 LEU B N 1
ATOM 2181 C CA . LEU B 1 65 ? 18.188 2.271 21.812 1 57.62 65 LEU B CA 1
ATOM 2182 C C . LEU B 1 65 ? 18.844 1.052 21.172 1 57.62 65 LEU B C 1
ATOM 2184 O O . LEU B 1 65 ? 18.156 0.196 20.609 1 57.62 65 LEU B O 1
ATOM 2188 N N . ARG B 1 66 ? 20.047 1.175 20.828 1 64.94 66 ARG B N 1
ATOM 2189 C CA . ARG B 1 66 ? 20.953 0.096 20.469 1 64.94 66 ARG B CA 1
ATOM 2190 C C . ARG B 1 66 ? 21.094 -0.01 18.953 1 64.94 66 ARG B C 1
ATOM 2192 O O . ARG B 1 66 ? 21.797 -0.89 18.438 1 64.94 66 ARG B O 1
ATOM 2199 N N . TRP B 1 67 ? 20.266 0.854 18.375 1 80.12 67 TRP B N 1
ATOM 2200 C CA . TRP B 1 67 ? 20.359 0.78 16.922 1 80.12 67 TRP B CA 1
ATOM 2201 C C . TRP B 1 67 ? 21.078 2.004 16.359 1 80.12 67 TRP B C 1
ATOM 2203 O O . TRP B 1 67 ? 21.156 3.039 17.016 1 80.12 67 TRP B O 1
ATOM 2213 N N . SER B 1 68 ? 21.766 1.705 15.25 1 85.69 68 SER B N 1
ATOM 2214 C CA . SER B 1 68 ? 22.234 2.844 14.469 1 85.69 68 SER B CA 1
ATOM 2215 C C . SER B 1 68 ? 21.062 3.605 13.844 1 85.69 68 SER B C 1
ATOM 2217 O O . SER B 1 68 ? 20.219 3.014 13.172 1 85.69 68 SER B O 1
ATOM 2219 N N . ALA B 1 69 ? 20.906 4.781 14.242 1 89.31 69 ALA B N 1
ATOM 2220 C CA . ALA B 1 69 ? 19.906 5.688 13.672 1 89.31 69 ALA B CA 1
ATOM 2221 C C . ALA B 1 69 ? 20.562 6.945 13.109 1 89.31 69 ALA B C 1
ATOM 2223 O O . ALA B 1 69 ? 21.016 7.809 13.867 1 89.31 69 ALA B O 1
ATOM 2224 N N . ARG B 1 70 ? 20.625 7.035 11.805 1 91.56 70 ARG B N 1
ATOM 2225 C CA . ARG B 1 70 ? 21.281 8.156 11.133 1 91.56 70 ARG B CA 1
ATOM 2226 C C . ARG B 1 70 ? 20.25 9.07 10.477 1 91.56 70 ARG B C 1
ATOM 2228 O O . ARG B 1 70 ? 19.469 8.633 9.633 1 91.56 70 ARG B O 1
ATOM 2235 N N . PRO B 1 71 ? 20.25 10.328 10.891 1 93.88 71 PRO B N 1
ATOM 2236 C CA . PRO B 1 71 ? 19.375 11.258 10.172 1 93.88 71 PRO B CA 1
ATOM 2237 C C . PRO B 1 71 ? 19.828 11.508 8.734 1 93.88 71 PRO B C 1
ATOM 2239 O O . PRO B 1 71 ? 21.016 11.75 8.492 1 93.88 71 PRO B O 1
ATOM 2242 N N . ILE B 1 72 ? 18.922 11.461 7.836 1 96.12 72 ILE B N 1
ATOM 2243 C CA . ILE B 1 72 ? 19.297 11.578 6.434 1 96.12 72 ILE B CA 1
ATOM 2244 C C . ILE B 1 72 ? 18.672 12.836 5.836 1 96.12 72 ILE B C 1
ATOM 2246 O O . ILE B 1 72 ? 19.359 13.664 5.234 1 96.12 72 ILE B O 1
ATOM 2250 N N . LEU B 1 73 ? 17.406 12.977 5.961 1 97.25 73 LEU B N 1
ATOM 2251 C CA . LEU B 1 73 ? 16.703 14.094 5.336 1 97.25 73 LEU B CA 1
ATOM 2252 C C . LEU B 1 73 ? 15.484 14.484 6.152 1 97.25 73 LEU B C 1
ATOM 2254 O O . LEU B 1 73 ? 15.078 13.766 7.066 1 97.25 73 LEU B O 1
ATOM 2258 N N . GLU B 1 74 ? 14.984 15.648 5.863 1 96.19 74 GLU B N 1
ATOM 2259 C CA . GLU B 1 74 ? 13.75 16.188 6.426 1 96.19 74 GLU B CA 1
ATOM 2260 C C . GLU B 1 74 ? 12.719 16.453 5.336 1 96.19 74 GLU B C 1
ATOM 2262 O O . GLU B 1 74 ? 13.047 16.984 4.277 1 96.19 74 GLU B O 1
ATOM 2267 N N . GLU B 1 75 ? 11.461 16.047 5.629 1 96.19 75 GLU B N 1
ATOM 2268 C CA . GLU B 1 75 ? 10.398 16.25 4.652 1 96.19 75 GLU B CA 1
ATOM 2269 C C . GLU B 1 75 ? 9.391 17.297 5.133 1 96.19 75 GLU B C 1
ATOM 2271 O O . GLU B 1 75 ? 9.023 17.312 6.309 1 96.19 75 GLU B O 1
ATOM 2276 N N . GLN B 1 76 ? 9.039 18.109 4.211 1 94 76 GLN B N 1
ATOM 2277 C CA . GLN B 1 76 ? 7.855 18.938 4.422 1 94 76 GLN B CA 1
ATOM 2278 C C . GLN B 1 76 ? 6.578 18.141 4.156 1 94 76 GLN B C 1
ATOM 2280 O O . GLN B 1 76 ? 6.598 17.156 3.426 1 94 76 GLN B O 1
ATOM 2285 N N . LEU B 1 77 ? 5.52 18.578 4.84 1 95.19 77 LEU B N 1
ATOM 2286 C CA . LEU B 1 77 ? 4.211 18.016 4.535 1 95.19 77 LEU B CA 1
ATOM 2287 C C . LEU B 1 77 ? 3.391 18.969 3.674 1 95.19 77 LEU B C 1
ATOM 2289 O O . LEU B 1 77 ? 3.502 20.188 3.812 1 95.19 77 LEU B O 1
ATOM 2293 N N . PHE B 1 78 ? 2.594 18.375 2.867 1 95.19 78 PHE B N 1
ATOM 2294 C CA . PHE B 1 78 ? 1.768 19.109 1.92 1 95.19 78 PHE B CA 1
ATOM 2295 C C . PHE B 1 78 ? 0.294 18.781 2.109 1 95.19 78 PHE B C 1
ATOM 2297 O O . PHE B 1 78 ? -0.054 17.641 2.422 1 95.19 78 PHE B O 1
ATOM 2304 N N . LEU B 1 79 ? -0.479 19.797 1.949 1 96.19 79 LEU B N 1
ATOM 2305 C CA . LEU B 1 79 ? -1.905 19.562 1.741 1 96.19 79 LEU B CA 1
ATOM 2306 C C . LEU B 1 79 ? -2.184 19.156 0.301 1 96.19 79 LEU B C 1
ATOM 2308 O O . LEU B 1 79 ? -1.803 19.859 -0.638 1 96.19 79 LEU B O 1
ATOM 2312 N N . ILE B 1 80 ? -2.803 18.047 0.15 1 95.56 80 ILE B N 1
ATOM 2313 C CA . ILE B 1 80 ? -3.051 17.5 -1.18 1 95.56 80 ILE B CA 1
ATOM 2314 C C . ILE B 1 80 ? -4.547 17.25 -1.36 1 95.56 80 ILE B C 1
ATOM 2316 O O . ILE B 1 80 ? -5.188 16.641 -0.5 1 95.56 80 ILE B O 1
ATOM 2320 N N . GLY B 1 81 ? -5.102 17.719 -2.436 1 95.88 81 GLY B N 1
ATOM 2321 C CA . GLY B 1 81 ? -6.504 17.531 -2.775 1 95.88 81 GLY B CA 1
ATOM 2322 C C . GLY B 1 81 ? -6.809 17.828 -4.23 1 95.88 81 GLY B C 1
ATOM 2323 O O . GLY B 1 81 ? -5.914 18.219 -4.992 1 95.88 81 GLY B O 1
ATOM 2324 N N . SER B 1 82 ? -8.055 17.531 -4.613 1 94.75 82 SER B N 1
ATOM 2325 C CA . SER B 1 82 ? -8.461 17.891 -5.969 1 94.75 82 SER B CA 1
ATOM 2326 C C . SER B 1 82 ? -8.43 19.406 -6.172 1 94.75 82 SER B C 1
ATOM 2328 O O . SER B 1 82 ? -8.547 20.172 -5.215 1 94.75 82 SER B O 1
ATOM 2330 N N . HIS B 1 83 ? -8.281 19.797 -7.449 1 93.25 83 HIS B N 1
ATOM 2331 C CA . HIS B 1 83 ? -8.297 21.219 -7.773 1 93.25 83 HIS B CA 1
ATOM 2332 C C . HIS B 1 83 ? -9.602 21.875 -7.34 1 93.25 83 HIS B C 1
ATOM 2334 O O . HIS B 1 83 ? -9.594 22.984 -6.828 1 93.25 83 HIS B O 1
ATOM 2340 N N . ALA B 1 84 ? -10.648 21.156 -7.484 1 94 84 ALA B N 1
ATOM 2341 C CA . ALA B 1 84 ? -11.953 21.688 -7.113 1 94 84 ALA B CA 1
ATOM 2342 C C . ALA B 1 84 ? -12.055 21.906 -5.605 1 94 84 ALA B C 1
ATOM 2344 O O . ALA B 1 84 ? -12.492 22.969 -5.148 1 94 84 ALA B O 1
ATOM 2345 N N . LEU B 1 85 ? -11.648 20.984 -4.84 1 94.31 85 LEU B N 1
ATOM 2346 C CA . LEU B 1 85 ? -11.766 21.031 -3.387 1 94.31 85 LEU B CA 1
ATOM 2347 C C . LEU B 1 85 ? -10.898 22.141 -2.807 1 94.31 85 LEU B C 1
ATOM 2349 O O . LEU B 1 85 ? -11.273 22.781 -1.824 1 94.31 85 LEU B O 1
ATOM 2353 N N . LEU B 1 86 ? -9.758 22.359 -3.441 1 94.69 86 LEU B N 1
ATOM 2354 C CA . LEU B 1 86 ? -8.805 23.312 -2.879 1 94.69 86 LEU B CA 1
ATOM 2355 C C . LEU B 1 86 ? -8.812 24.625 -3.662 1 94.69 86 LEU B C 1
ATOM 2357 O O . LEU B 1 86 ? -7.875 25.406 -3.566 1 94.69 86 LEU B O 1
ATOM 2361 N N . ALA B 1 87 ? -9.82 24.828 -4.395 1 92.56 87 ALA B N 1
ATOM 2362 C CA . ALA B 1 87 ? -9.898 25.969 -5.316 1 92.56 87 ALA B CA 1
ATOM 2363 C C . ALA B 1 87 ? -9.812 27.297 -4.57 1 92.56 87 ALA B C 1
ATOM 2365 O O . ALA B 1 87 ? -9.266 28.266 -5.086 1 92.56 87 ALA B O 1
ATOM 2366 N N . VAL B 1 88 ? -10.234 27.344 -3.418 1 90.06 88 VAL B N 1
ATOM 2367 C CA . VAL B 1 88 ? -10.352 28.609 -2.693 1 90.06 88 VAL B CA 1
ATOM 2368 C C . VAL B 1 88 ? -9.016 28.953 -2.037 1 90.06 88 VAL B C 1
ATOM 2370 O O . VAL B 1 88 ? -8.805 30.078 -1.604 1 90.06 88 VAL B O 1
ATOM 2373 N N . LEU B 1 89 ? -8.148 27.953 -1.941 1 90.94 89 LEU B N 1
ATOM 2374 C CA . LEU B 1 89 ? -6.891 28.188 -1.239 1 90.94 89 LEU B CA 1
ATOM 2375 C C . LEU B 1 89 ? -5.863 28.828 -2.158 1 90.94 89 LEU B C 1
ATOM 2377 O O . LEU B 1 89 ? -5.906 28.656 -3.377 1 90.94 89 LEU B O 1
ATOM 2381 N N . PRO B 1 90 ? -5.023 29.594 -1.52 1 86 90 PRO B N 1
ATOM 2382 C CA . PRO B 1 90 ? -3.938 30.172 -2.318 1 86 90 PRO B CA 1
ATOM 2383 C C . PRO B 1 90 ? -2.9 29.141 -2.742 1 86 90 PRO B C 1
ATOM 2385 O O . PRO B 1 90 ? -2.957 27.984 -2.301 1 86 90 PRO B O 1
ATOM 2388 N N . ASP B 1 91 ? -1.977 29.516 -3.791 1 75.06 91 ASP B N 1
ATOM 2389 C CA . ASP B 1 91 ? -0.982 28.578 -4.312 1 75.06 91 ASP B CA 1
ATOM 2390 C C . ASP B 1 91 ? 0.201 28.453 -3.359 1 75.06 91 ASP B C 1
ATOM 2392 O O . ASP B 1 91 ? 1.025 27.547 -3.506 1 75.06 91 ASP B O 1
ATOM 2396 N N . ASN B 1 92 ? 0.336 29.281 -2.535 1 77.69 92 ASN B N 1
ATOM 2397 C CA . ASN B 1 92 ? 1.586 29.25 -1.782 1 77.69 92 ASN B CA 1
ATOM 2398 C C . ASN B 1 92 ? 1.337 29.328 -0.279 1 77.69 92 ASN B C 1
ATOM 2400 O O . ASN B 1 92 ? 0.302 29.844 0.158 1 77.69 92 ASN B O 1
ATOM 2404 N N . PRO B 1 93 ? 2.32 29.047 0.387 1 85.25 93 PRO B N 1
ATOM 2405 C CA . PRO B 1 93 ? 2.039 28.125 1.501 1 85.25 93 PRO B CA 1
ATOM 2406 C C . PRO B 1 93 ? 0.824 28.562 2.32 1 85.25 93 PRO B C 1
ATOM 2408 O O . PRO B 1 93 ? 0.521 29.75 2.402 1 85.25 93 PRO B O 1
ATOM 2411 N N . ILE B 1 94 ? 0.176 27.531 2.775 1 89.88 94 ILE B N 1
ATOM 2412 C CA . ILE B 1 94 ? -0.97 27.859 3.617 1 89.88 94 ILE B CA 1
ATOM 2413 C C . ILE B 1 94 ? -0.571 27.766 5.09 1 89.88 94 ILE B C 1
ATOM 2415 O O . ILE B 1 94 ? 0.422 27.125 5.434 1 89.88 94 ILE B O 1
ATOM 2419 N N . THR B 1 95 ? -1.351 28.531 5.828 1 90.19 95 THR B N 1
ATOM 2420 C CA . THR B 1 95 ? -1.205 28.422 7.277 1 90.19 95 THR B CA 1
ATOM 2421 C C . THR B 1 95 ? -2.043 27.281 7.824 1 90.19 95 THR B C 1
ATOM 2423 O O . THR B 1 95 ? -3.01 26.844 7.191 1 90.19 95 THR B O 1
ATOM 2426 N N . PRO B 1 96 ? -1.664 26.766 9.039 1 91.75 96 PRO B N 1
ATOM 2427 C CA . PRO B 1 96 ? -2.438 25.672 9.641 1 91.75 96 PRO B CA 1
ATOM 2428 C C . PRO B 1 96 ? -3.918 26.016 9.797 1 91.75 96 PRO B C 1
ATOM 2430 O O . PRO B 1 96 ? -4.777 25.141 9.648 1 91.75 96 PRO B O 1
ATOM 2433 N N . GLU B 1 97 ? -4.184 27.297 10.008 1 91.94 97 GLU B N 1
ATOM 2434 C CA . GLU B 1 97 ? -5.559 27.734 10.242 1 91.94 97 GLU B CA 1
ATOM 2435 C C . GLU B 1 97 ? -6.434 27.469 9.016 1 91.94 97 GLU B C 1
ATOM 2437 O O . GLU B 1 97 ? -7.637 27.25 9.148 1 91.94 97 GLU B O 1
ATOM 2442 N N . GLN B 1 98 ? -5.809 27.469 7.922 1 91.38 98 GLN B N 1
ATOM 2443 C CA . GLN B 1 98 ? -6.535 27.281 6.668 1 91.38 98 GLN B CA 1
ATOM 2444 C C . GLN B 1 98 ? -6.918 25.828 6.465 1 91.38 98 GLN B C 1
ATOM 2446 O O . GLN B 1 98 ? -7.684 25.5 5.559 1 91.38 98 GLN B O 1
ATOM 2451 N N . LEU B 1 99 ? -6.418 24.938 7.301 1 92.31 99 LEU B N 1
ATOM 2452 C CA . LEU B 1 99 ? -6.809 23.547 7.277 1 92.31 99 LEU B CA 1
ATOM 2453 C C . LEU B 1 99 ? -8.219 23.359 7.836 1 92.31 99 LEU B C 1
ATOM 2455 O O . LEU B 1 99 ? -8.875 22.359 7.562 1 92.31 99 LEU B O 1
ATOM 2459 N N . ALA B 1 100 ? -8.508 24.516 8.57 1 89.25 100 ALA B N 1
ATOM 2460 C CA . ALA B 1 100 ? -9.82 24.438 9.211 1 89.25 100 ALA B CA 1
ATOM 2461 C C . ALA B 1 100 ? -10.938 24.406 8.164 1 89.25 100 ALA B C 1
ATOM 2463 O O . ALA B 1 100 ? -10.898 25.156 7.188 1 89.25 100 ALA B O 1
ATOM 2464 N N . GLY B 1 101 ? -11.812 23.531 8.172 1 88.25 101 GLY B N 1
ATOM 2465 C CA . GLY B 1 101 ? -12.969 23.469 7.293 1 88.25 101 GLY B CA 1
ATOM 2466 C C . GLY B 1 101 ? -12.773 22.531 6.121 1 88.25 101 GLY B C 1
ATOM 2467 O O . GLY B 1 101 ? -13.703 22.312 5.34 1 88.25 101 GLY B O 1
ATOM 2468 N N . ILE B 1 102 ? -11.562 22.156 5.875 1 94.06 102 ILE B N 1
ATOM 2469 C CA . ILE B 1 102 ? -11.289 21.219 4.789 1 94.06 102 ILE B CA 1
ATOM 2470 C C . ILE B 1 102 ? -11.492 19.781 5.277 1 94.06 102 ILE B C 1
ATOM 2472 O O . ILE B 1 102 ? -10.898 19.375 6.281 1 94.06 102 ILE B O 1
ATOM 2476 N N . PRO B 1 103 ? -12.414 19.094 4.602 1 95.38 103 PRO B N 1
ATOM 2477 C CA . PRO B 1 103 ? -12.508 17.672 4.957 1 95.38 103 PRO B CA 1
ATOM 2478 C C . PRO B 1 103 ? -11.211 16.906 4.676 1 95.38 103 PRO B C 1
ATOM 2480 O O . PRO B 1 103 ? -10.688 16.969 3.564 1 95.38 103 PRO B O 1
ATOM 2483 N N . LEU B 1 104 ? -10.773 16.188 5.719 1 96.75 104 LEU B N 1
ATOM 2484 C CA . LEU B 1 104 ? -9.484 15.516 5.586 1 96.75 104 LEU B CA 1
ATOM 2485 C C . LEU B 1 104 ? -9.648 14 5.605 1 96.75 104 LEU B C 1
ATOM 2487 O O . LEU B 1 104 ? -10.477 13.469 6.359 1 96.75 104 LEU B O 1
ATOM 2491 N N . ILE B 1 105 ? -8.898 13.344 4.773 1 96.69 105 ILE B N 1
ATOM 2492 C CA . ILE B 1 105 ? -8.648 11.906 4.824 1 96.69 105 ILE B CA 1
ATOM 2493 C C . ILE B 1 105 ? -7.25 11.641 5.367 1 96.69 105 ILE B C 1
ATOM 2495 O O . ILE B 1 105 ? -6.258 12.094 4.789 1 96.69 105 ILE B O 1
ATOM 2499 N N . MET B 1 106 ? -7.199 10.93 6.5 1 96.31 106 MET B N 1
ATOM 2500 C CA . MET B 1 106 ? -5.922 10.734 7.18 1 96.31 106 MET B CA 1
ATOM 2501 C C . MET B 1 106 ? -5.746 9.281 7.602 1 96.31 106 MET B C 1
ATOM 2503 O O . MET B 1 106 ? -6.723 8.539 7.699 1 96.31 106 MET B O 1
ATOM 2507 N N . PRO B 1 107 ? -4.469 8.906 7.754 1 93.12 107 PRO B N 1
ATOM 2508 C CA . PRO B 1 107 ? -4.293 7.625 8.445 1 93.12 107 PRO B CA 1
ATOM 2509 C C . PRO B 1 107 ? -4.883 7.625 9.852 1 93.12 107 PRO B C 1
ATOM 2511 O O . PRO B 1 107 ? -5.254 8.68 10.367 1 93.12 107 PRO B O 1
ATOM 2514 N N . SER B 1 108 ? -4.996 6.379 10.391 1 89.31 108 SER B N 1
ATOM 2515 C CA . SER B 1 108 ? -5.645 6.23 11.688 1 89.31 108 SER B CA 1
ATOM 2516 C C . SER B 1 108 ? -4.758 6.766 12.812 1 89.31 108 SER B C 1
ATOM 2518 O O . SER B 1 108 ? -3.621 7.172 12.57 1 89.31 108 SER B O 1
ATOM 2520 N N . GLN B 1 109 ? -5.395 6.574 13.945 1 86.12 109 GLN B N 1
ATOM 2521 C CA . GLN B 1 109 ? -4.684 7.027 15.141 1 86.12 109 GLN B CA 1
ATOM 2522 C C . GLN B 1 109 ? -3.451 6.168 15.398 1 86.12 109 GLN B C 1
ATOM 2524 O O . GLN B 1 109 ? -3.469 4.957 15.164 1 86.12 109 GLN B O 1
ATOM 2529 N N . GLY B 1 110 ? -2.361 6.629 15.648 1 81.44 110 GLY B N 1
ATOM 2530 C CA . GLY B 1 110 ? -1.101 5.938 15.852 1 81.44 110 GLY B CA 1
ATOM 2531 C C . GLY B 1 110 ? -0.074 6.23 14.773 1 81.44 110 GLY B C 1
ATOM 2532 O O . GLY B 1 110 ? 1.129 6.078 15 1 81.44 110 GLY B O 1
ATOM 2533 N N . HIS B 1 111 ? -0.679 6.438 13.648 1 87.06 111 HIS B N 1
ATOM 2534 C CA . HIS B 1 111 ? 0.211 6.82 12.555 1 87.06 111 HIS B CA 1
ATOM 2535 C C . HIS B 1 111 ? 0.923 8.133 12.859 1 87.06 111 HIS B C 1
ATOM 2537 O O . HIS B 1 111 ? 0.32 9.055 13.414 1 87.06 111 HIS B O 1
ATOM 2543 N N . GLY B 1 112 ? 2.133 8.266 12.477 1 89.88 112 GLY B N 1
ATOM 2544 C CA . GLY B 1 112 ? 2.939 9.445 12.758 1 89.88 112 GLY B CA 1
ATOM 2545 C C . GLY B 1 112 ? 2.34 10.719 12.195 1 89.88 112 GLY B C 1
ATOM 2546 O O . GLY B 1 112 ? 2.42 11.773 12.828 1 89.88 112 GLY B O 1
ATOM 2547 N N . LEU B 1 113 ? 1.751 10.617 11.102 1 93.06 113 LEU B N 1
ATOM 2548 C CA . LEU B 1 113 ? 1.172 11.805 10.469 1 93.06 113 LEU B CA 1
ATOM 2549 C C . LEU B 1 113 ? -0.036 12.297 11.258 1 93.06 113 LEU B C 1
ATOM 2551 O O . LEU B 1 113 ? -0.305 13.5 11.297 1 93.06 113 LEU B O 1
ATOM 2555 N N . ARG B 1 114 ? -0.726 11.398 11.852 1 93.56 114 ARG B N 1
ATOM 2556 C CA . ARG B 1 114 ? -1.846 11.805 12.695 1 93.56 114 ARG B CA 1
ATOM 2557 C C . ARG B 1 114 ? -1.356 12.531 13.945 1 93.56 114 ARG B C 1
ATOM 2559 O O . ARG B 1 114 ? -1.966 13.516 14.375 1 93.56 114 ARG B O 1
ATOM 2566 N N . GLY B 1 115 ? -0.291 11.969 14.484 1 92.75 115 GLY B N 1
ATOM 2567 C CA . GLY B 1 115 ? 0.306 12.664 15.617 1 92.75 115 GLY B CA 1
ATOM 2568 C C . GLY B 1 115 ? 0.706 14.094 15.297 1 92.75 115 GLY B C 1
ATOM 2569 O O . GLY B 1 115 ? 0.483 15 16.109 1 92.75 115 GLY B O 1
ATOM 2570 N N . ARG B 1 116 ? 1.241 14.242 14.211 1 94.25 116 ARG B N 1
ATOM 2571 C CA . ARG B 1 116 ? 1.661 15.578 13.789 1 94.25 116 ARG B CA 1
ATOM 2572 C C . ARG B 1 116 ? 0.457 16.484 13.562 1 94.25 116 ARG B C 1
ATOM 2574 O O . ARG B 1 116 ? 0.472 17.656 13.953 1 94.25 116 ARG B O 1
ATOM 2581 N N . LEU B 1 117 ? -0.528 15.961 12.93 1 95.25 117 LEU B N 1
ATOM 2582 C CA . LEU B 1 117 ? -1.752 16.734 12.727 1 95.25 117 LEU B CA 1
ATOM 2583 C C . LEU B 1 117 ? -2.357 17.141 14.07 1 95.25 117 LEU B C 1
ATOM 2585 O O . LEU B 1 117 ? -2.748 18.297 14.25 1 95.25 117 LEU B O 1
ATOM 2589 N N . ASP B 1 118 ? -2.373 16.234 14.945 1 95.31 118 ASP B N 1
ATOM 2590 C CA . ASP B 1 118 ? -2.922 16.516 16.266 1 95.31 118 ASP B CA 1
ATOM 2591 C C . ASP B 1 118 ? -2.113 17.594 16.969 1 95.31 118 ASP B C 1
ATOM 2593 O O . ASP B 1 118 ? -2.682 18.484 17.609 1 95.31 118 ASP B O 1
ATOM 2597 N N . ALA B 1 119 ? -0.887 17.5 16.875 1 95.38 119 ALA B N 1
ATOM 2598 C CA . ALA B 1 119 ? -0.006 18.469 17.516 1 95.38 119 ALA B CA 1
ATOM 2599 C C . ALA B 1 119 ? -0.244 19.875 16.953 1 95.38 119 ALA B C 1
ATOM 2601 O O . ALA B 1 119 ? -0.318 20.844 17.703 1 95.38 119 ALA B O 1
ATOM 2602 N N . VAL B 1 120 ? -0.368 19.969 15.672 1 95 120 VAL B N 1
ATOM 2603 C CA . VAL B 1 120 ? -0.586 21.281 15.047 1 95 120 VAL B CA 1
ATOM 2604 C C . VAL B 1 120 ? -1.968 21.812 15.43 1 95 120 VAL B C 1
ATOM 2606 O O . VAL B 1 120 ? -2.146 23.016 15.625 1 95 120 VAL B O 1
ATOM 2609 N N . CYS B 1 121 ? -2.922 20.938 15.508 1 95.62 121 CYS B N 1
ATOM 2610 C CA . CYS B 1 121 ? -4.262 21.344 15.93 1 95.62 121 CYS B CA 1
ATOM 2611 C C . CYS B 1 121 ? -4.246 21.875 17.359 1 95.62 121 CYS B C 1
ATOM 2613 O O . CYS B 1 121 ? -4.91 22.875 17.641 1 95.62 121 CYS B O 1
ATOM 2615 N N . GLN B 1 122 ? -3.525 21.172 18.156 1 95.69 122 GLN B N 1
ATOM 2616 C CA . GLN B 1 122 ? -3.395 21.625 19.531 1 95.69 122 GLN B CA 1
ATOM 2617 C C . GLN B 1 122 ? -2.689 22.984 19.609 1 95.69 122 GLN B C 1
ATOM 2619 O O . GLN B 1 122 ? -3.143 23.891 20.312 1 95.69 122 GLN B O 1
ATOM 2624 N N . GLU B 1 123 ? -1.65 23.109 18.906 1 95.31 123 GLU B N 1
ATOM 2625 C CA . GLU B 1 123 ? -0.833 24.328 18.906 1 95.31 123 GLU B CA 1
ATOM 2626 C C . GLU B 1 123 ? -1.631 25.531 18.422 1 95.31 123 GLU B C 1
ATOM 2628 O O . GLU B 1 123 ? -1.469 26.641 18.953 1 95.31 123 GLU B O 1
ATOM 2633 N N . HIS B 1 124 ? -2.52 25.328 17.516 1 94.25 124 HIS B N 1
ATOM 2634 C CA . HIS B 1 124 ? -3.209 26.453 16.875 1 94.25 124 HIS B CA 1
ATOM 2635 C C . HIS B 1 124 ? -4.691 26.453 17.234 1 94.25 124 HIS B C 1
ATOM 2637 O O . HIS B 1 124 ? -5.469 27.219 16.641 1 94.25 124 HIS B O 1
ATOM 2643 N N . ALA B 1 125 ? -5.086 25.578 18.125 1 94.75 125 ALA B N 1
ATOM 2644 C CA . ALA B 1 125 ? -6.473 25.469 18.562 1 94.75 125 ALA B CA 1
ATOM 2645 C C . ALA B 1 125 ? -7.414 25.281 17.375 1 94.75 125 ALA B C 1
ATOM 2647 O O . ALA B 1 125 ? -8.414 25.984 17.234 1 94.75 125 ALA B O 1
ATOM 2648 N N . LEU B 1 126 ? -6.988 24.359 16.562 1 94.75 126 LEU B N 1
ATOM 2649 C CA . LEU B 1 126 ? -7.75 24.062 15.352 1 94.75 126 LEU B CA 1
ATOM 2650 C C . LEU B 1 126 ? -8.633 22.828 15.555 1 94.75 126 LEU B C 1
ATOM 2652 O O . LEU B 1 126 ? -8.258 21.906 16.281 1 94.75 126 LEU B O 1
ATOM 2656 N N . ASN B 1 127 ? -9.758 22.938 14.953 1 94 127 ASN B N 1
ATOM 2657 C CA . ASN B 1 127 ? -10.602 21.75 14.797 1 94 127 ASN B CA 1
ATOM 2658 C C . ASN B 1 127 ? -10.695 21.312 13.336 1 94 127 ASN B C 1
ATOM 2660 O O . ASN B 1 127 ? -11.227 22.047 12.5 1 94 127 ASN B O 1
ATOM 2664 N N . VAL B 1 128 ? -10.156 20.141 13.117 1 93.62 128 VAL B N 1
ATOM 2665 C CA . VAL B 1 128 ? -10.188 19.641 11.742 1 93.62 128 VAL B CA 1
ATOM 2666 C C . VAL B 1 128 ? -11.211 18.516 11.617 1 93.62 128 VAL B C 1
ATOM 2668 O O . VAL B 1 128 ? -11.531 17.859 12.594 1 93.62 128 VAL B O 1
ATOM 2671 N N . GLU B 1 129 ? -11.711 18.391 10.477 1 92.44 129 GLU B N 1
ATOM 2672 C CA . GLU B 1 129 ? -12.688 17.359 10.195 1 92.44 129 GLU B CA 1
ATOM 2673 C C . GLU B 1 129 ? -12.047 16.172 9.461 1 92.44 129 GLU B C 1
ATOM 2675 O O . GLU B 1 129 ? -11.578 16.312 8.328 1 92.44 129 GLU B O 1
ATOM 2680 N N . ILE B 1 130 ? -12.078 15.062 10.117 1 93.06 130 ILE B N 1
ATOM 2681 C CA . ILE B 1 130 ? -11.633 13.828 9.477 1 93.06 130 ILE B CA 1
ATOM 2682 C C . ILE B 1 130 ? -12.844 13.062 8.93 1 93.06 130 ILE B C 1
ATOM 2684 O O . ILE B 1 130 ? -13.648 12.539 9.703 1 93.06 130 ILE B O 1
ATOM 2688 N N . VAL B 1 131 ? -12.891 12.914 7.652 1 91.88 131 VAL B N 1
ATOM 2689 C CA . VAL B 1 131 ? -14.086 12.328 7.047 1 91.88 131 VAL B CA 1
ATOM 2690 C C . VAL B 1 131 ? -13.867 10.836 6.809 1 91.88 131 VAL B C 1
ATOM 2692 O O . VAL B 1 131 ? -14.82 10.086 6.602 1 91.88 131 VAL B O 1
ATOM 2695 N N . ALA B 1 132 ? -12.648 10.43 6.809 1 92.44 132 ALA B N 1
ATOM 2696 C CA . ALA B 1 132 ? -12.289 9.023 6.664 1 92.44 132 ALA B CA 1
ATOM 2697 C C . ALA B 1 132 ? -10.883 8.75 7.18 1 92.44 132 ALA B C 1
ATOM 2699 O O . ALA B 1 132 ? -10 9.609 7.074 1 92.44 132 ALA B O 1
ATOM 2700 N N . GLU B 1 133 ? -10.742 7.605 7.734 1 93.38 133 GLU B N 1
ATOM 2701 C CA . GLU B 1 133 ? -9.43 7.094 8.117 1 93.38 133 GLU B CA 1
ATOM 2702 C C . GLU B 1 133 ? -9.016 5.922 7.234 1 93.38 133 GLU B C 1
ATOM 2704 O O . GLU B 1 133 ? -9.727 4.922 7.145 1 93.38 133 GLU B O 1
ATOM 2709 N N . ILE B 1 134 ? -7.855 6.094 6.566 1 92.94 134 ILE B N 1
ATOM 2710 C CA . ILE B 1 134 ? -7.406 5.07 5.629 1 92.94 134 ILE B CA 1
ATOM 2711 C C . ILE B 1 134 ? -5.938 4.738 5.895 1 92.94 134 ILE B C 1
ATOM 2713 O O . ILE B 1 134 ? -5.066 5.598 5.758 1 92.94 134 ILE B O 1
ATOM 2717 N N . ASP B 1 135 ? -5.73 3.484 6.281 1 90.5 135 ASP B N 1
ATOM 2718 C CA . ASP B 1 135 ? -4.363 2.998 6.441 1 90.5 135 ASP B CA 1
ATOM 2719 C C . ASP B 1 135 ? -3.889 2.271 5.184 1 90.5 135 ASP B C 1
ATOM 2721 O O . ASP B 1 135 ? -3.965 1.043 5.105 1 90.5 135 ASP B O 1
ATOM 2725 N N . GLY B 1 136 ? -3.303 2.92 4.297 1 90.88 136 GLY B N 1
ATOM 2726 C CA . GLY B 1 136 ? -2.818 2.551 2.979 1 90.88 136 GLY B CA 1
ATOM 2727 C C . GLY B 1 136 ? -2.703 3.73 2.031 1 90.88 136 GLY B C 1
ATOM 2728 O O . GLY B 1 136 ? -3.715 4.312 1.633 1 90.88 136 GLY B O 1
ATOM 2729 N N . LEU B 1 137 ? -1.509 3.98 1.623 1 92.12 137 LEU B N 1
ATOM 2730 C CA . LEU B 1 137 ? -1.241 5.199 0.87 1 92.12 137 LEU B CA 1
ATOM 2731 C C . LEU B 1 137 ? -1.955 5.176 -0.477 1 92.12 137 LEU B C 1
ATOM 2733 O O . LEU B 1 137 ? -2.553 6.172 -0.887 1 92.12 137 LEU B O 1
ATOM 2737 N N . ALA B 1 138 ? -1.905 4.078 -1.173 1 90.56 138 ALA B N 1
ATOM 2738 C CA . ALA B 1 138 ? -2.5 3.994 -2.504 1 90.56 138 ALA B CA 1
ATOM 2739 C C . ALA B 1 138 ? -4 4.266 -2.451 1 90.56 138 ALA B C 1
ATOM 2741 O O . ALA B 1 138 ? -4.52 5.074 -3.227 1 90.56 138 ALA B O 1
ATOM 2742 N N . LEU B 1 139 ? -4.664 3.633 -1.544 1 91.81 139 LEU B N 1
ATOM 2743 C CA . LEU B 1 139 ? -6.102 3.826 -1.411 1 91.81 139 LEU B CA 1
ATOM 2744 C C . LEU B 1 139 ? -6.418 5.242 -0.939 1 91.81 139 LEU B C 1
ATOM 2746 O O . LEU B 1 139 ? -7.355 5.871 -1.435 1 91.81 139 LEU B O 1
ATOM 2750 N N . LEU B 1 140 ? -5.66 5.68 -0 1 94.62 140 LEU B N 1
ATOM 2751 C CA . LEU B 1 140 ? -5.848 7.031 0.512 1 94.62 140 LEU B CA 1
ATOM 2752 C C . LEU B 1 140 ? -5.754 8.055 -0.613 1 94.62 140 LEU B C 1
ATOM 2754 O O . LEU B 1 140 ? -6.633 8.906 -0.754 1 94.62 140 LEU B O 1
ATOM 2758 N N . MET B 1 141 ? -4.789 7.914 -1.437 1 93.56 141 MET B N 1
ATOM 2759 C CA . MET B 1 141 ? -4.57 8.891 -2.502 1 93.56 141 MET B CA 1
ATOM 2760 C C . MET B 1 141 ? -5.641 8.766 -3.582 1 93.56 141 MET B C 1
ATOM 2762 O O . MET B 1 141 ? -6.012 9.758 -4.215 1 93.56 141 MET B O 1
ATOM 2766 N N . ARG B 1 142 ? -6.133 7.648 -3.793 1 91.5 142 ARG B N 1
ATOM 2767 C CA . ARG B 1 142 ? -7.254 7.492 -4.719 1 91.5 142 ARG B CA 1
ATOM 2768 C C . ARG B 1 142 ? -8.492 8.203 -4.199 1 91.5 142 ARG B C 1
ATOM 2770 O O . ARG B 1 142 ? -9.219 8.836 -4.973 1 91.5 142 ARG B O 1
ATOM 2777 N N . ALA B 1 143 ? -8.734 8.023 -2.926 1 94.12 143 ALA B N 1
ATOM 2778 C CA . ALA B 1 143 ? -9.867 8.719 -2.316 1 94.12 143 ALA B CA 1
ATOM 2779 C C . ALA B 1 143 ? -9.727 10.234 -2.471 1 94.12 143 ALA B C 1
ATOM 2781 O O . ALA B 1 143 ? -10.703 10.93 -2.744 1 94.12 143 ALA B O 1
ATOM 2782 N N . VAL B 1 144 ? -8.531 10.695 -2.33 1 95.38 144 VAL B N 1
ATOM 2783 C CA . VAL B 1 144 ? -8.242 12.117 -2.482 1 95.38 144 VAL B CA 1
ATOM 2784 C C . VAL B 1 144 ? -8.492 12.539 -3.928 1 95.38 144 VAL B C 1
ATOM 2786 O O . VAL B 1 144 ? -9.125 13.562 -4.18 1 95.38 144 VAL B O 1
ATOM 2789 N N . ARG B 1 145 ? -8.031 11.766 -4.832 1 92.25 145 ARG B N 1
ATOM 2790 C CA . ARG B 1 145 ? -8.195 12.055 -6.254 1 92.25 145 ARG B CA 1
ATOM 2791 C C . ARG B 1 145 ? -9.672 12.078 -6.637 1 92.25 145 ARG B C 1
ATOM 2793 O O . ARG B 1 145 ? -10.086 12.867 -7.488 1 92.25 145 ARG B O 1
ATOM 2800 N N . ASP B 1 146 ? -10.391 11.297 -5.996 1 91.19 146 ASP B N 1
ATOM 2801 C CA . ASP B 1 146 ? -11.82 11.188 -6.285 1 91.19 146 ASP B CA 1
ATOM 2802 C C . ASP B 1 146 ? -12.594 12.344 -5.648 1 91.19 146 ASP B C 1
ATOM 2804 O O . ASP B 1 146 ? -13.812 12.445 -5.812 1 91.19 146 ASP B O 1
ATOM 2808 N N . GLY B 1 147 ? -11.891 13.117 -4.887 1 93.12 147 GLY B N 1
ATOM 2809 C CA . GLY B 1 147 ? -12.492 14.328 -4.355 1 93.12 1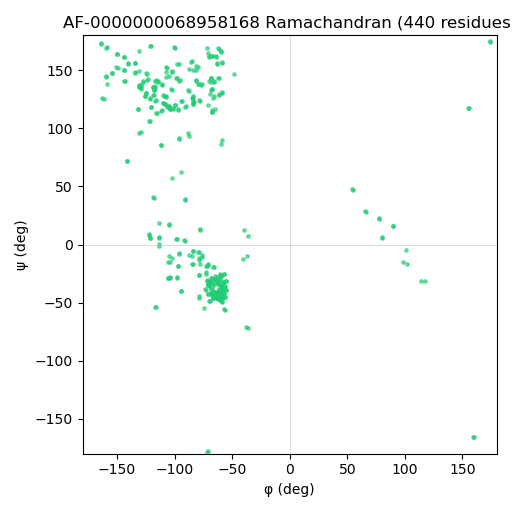47 GLY B CA 1
ATOM 2810 C C . GLY B 1 147 ? -13.188 14.117 -3.023 1 93.12 147 GLY B C 1
ATOM 2811 O O . GLY B 1 147 ? -13.969 14.961 -2.58 1 93.12 147 GLY B O 1
ATOM 2812 N N . LEU B 1 148 ? -12.914 13.008 -2.354 1 93.75 148 LEU B N 1
ATOM 2813 C CA . LEU B 1 148 ? -13.578 12.695 -1.093 1 93.75 148 LEU B CA 1
ATOM 2814 C C . LEU B 1 148 ? -13.062 13.586 0.03 1 93.75 148 LEU B C 1
ATOM 2816 O O . LEU B 1 148 ? -13.75 13.781 1.038 1 93.75 148 LEU B O 1
ATOM 2820 N N . GLY B 1 149 ? -11.945 14.078 -0.082 1 96.06 149 GLY B N 1
ATOM 2821 C CA . GLY B 1 149 ? -11.266 14.93 0.878 1 96.06 149 GLY B CA 1
ATOM 2822 C C . GLY B 1 149 ? -9.836 15.242 0.488 1 96.06 149 GLY B C 1
ATOM 2823 O O . GLY B 1 149 ? -9.352 14.773 -0.543 1 96.06 149 GLY B O 1
ATOM 2824 N N . ALA B 1 150 ? -9.25 16.078 1.284 1 97.38 150 ALA B N 1
ATOM 2825 C CA . ALA B 1 150 ? -7.82 16.359 1.163 1 97.38 150 ALA B CA 1
ATOM 2826 C C . ALA B 1 150 ? -7.023 15.578 2.205 1 97.38 150 ALA B C 1
ATOM 2828 O O . ALA B 1 150 ? -7.602 14.93 3.08 1 97.38 150 ALA B O 1
ATOM 2829 N N . THR B 1 151 ? -5.73 15.578 2.068 1 97.44 151 THR B N 1
ATOM 2830 C CA . THR B 1 151 ? -4.883 14.875 3.023 1 97.44 151 THR B CA 1
ATOM 2831 C C . THR B 1 151 ? -3.58 15.641 3.252 1 97.44 151 THR B C 1
ATOM 2833 O O . THR B 1 151 ? -3.266 16.578 2.512 1 97.44 151 THR B O 1
ATOM 2836 N N . LEU B 1 152 ? -2.914 15.344 4.336 1 96.88 152 LEU B N 1
ATOM 2837 C CA . LEU B 1 152 ? -1.555 15.805 4.602 1 96.88 152 LEU B CA 1
ATOM 2838 C C . LEU B 1 152 ? -0.549 14.68 4.383 1 96.88 152 LEU B C 1
ATOM 2840 O O . LEU B 1 152 ? -0.623 13.641 5.039 1 96.88 152 LEU B O 1
ATOM 2844 N N . GLN B 1 153 ? 0.326 14.859 3.422 1 96.06 153 GLN B N 1
ATOM 2845 C CA . GLN B 1 153 ? 1.321 13.852 3.076 1 96.06 153 GLN B CA 1
ATOM 2846 C C . GLN B 1 153 ? 2.668 14.492 2.754 1 96.06 153 GLN B C 1
ATOM 2848 O O . GLN B 1 153 ? 2.727 15.664 2.383 1 96.06 153 GLN B O 1
ATOM 2853 N N . PRO B 1 154 ? 3.766 13.648 2.928 1 95.88 154 PRO B N 1
ATOM 2854 C CA . PRO B 1 154 ? 5.043 14.141 2.402 1 95.88 154 PRO B CA 1
ATOM 2855 C C . PRO B 1 154 ? 5.086 14.156 0.876 1 95.88 154 PRO B C 1
ATOM 2857 O O . PRO B 1 154 ? 4.25 13.523 0.225 1 95.88 154 PRO B O 1
ATOM 2860 N N . GLY B 1 155 ? 6.062 14.953 0.362 1 93.31 155 GLY B N 1
ATOM 2861 C CA . GLY B 1 155 ? 6.234 15.008 -1.081 1 93.31 155 GLY B CA 1
ATOM 2862 C C . GLY B 1 155 ? 6.488 13.648 -1.707 1 93.31 155 GLY B C 1
ATOM 2863 O O . GLY B 1 155 ? 6.164 13.43 -2.875 1 93.31 155 GLY B O 1
ATOM 2864 N N . ALA B 1 156 ? 7.012 12.734 -0.938 1 94 156 ALA B N 1
ATOM 2865 C CA . ALA B 1 156 ? 7.277 11.375 -1.398 1 94 156 ALA B CA 1
ATOM 2866 C C . ALA B 1 156 ? 5.996 10.703 -1.896 1 94 156 ALA B C 1
ATOM 2868 O O . ALA B 1 156 ? 6.031 9.914 -2.844 1 94 156 ALA B O 1
ATOM 2869 N N . ALA B 1 157 ? 4.922 11.039 -1.327 1 92.62 157 ALA B N 1
ATOM 2870 C CA . ALA B 1 157 ? 3.646 10.383 -1.613 1 92.62 157 ALA B CA 1
ATOM 2871 C C . ALA B 1 157 ? 3.137 10.758 -3.002 1 92.62 157 ALA B C 1
ATOM 2873 O O . ALA B 1 157 ? 2.256 10.086 -3.547 1 92.62 157 ALA B O 1
ATOM 2874 N N . ILE B 1 158 ? 3.604 11.773 -3.611 1 88.25 158 ILE B N 1
ATOM 2875 C CA . ILE B 1 158 ? 3.041 12.234 -4.875 1 88.25 158 ILE B CA 1
ATOM 2876 C C . ILE B 1 158 ? 4.125 12.234 -5.953 1 88.25 158 ILE B C 1
ATOM 2878 O O . ILE B 1 158 ? 3.902 12.719 -7.066 1 88.25 158 ILE B O 1
ATOM 2882 N N . SER B 1 159 ? 5.266 11.758 -5.668 1 83.44 159 SER B N 1
ATOM 2883 C CA . SER B 1 159 ? 6.395 11.867 -6.582 1 83.44 159 SER B CA 1
ATOM 2884 C C . SER B 1 159 ? 6.105 11.18 -7.91 1 83.44 159 SER B C 1
ATOM 2886 O O . SER B 1 159 ? 6.664 11.547 -8.945 1 83.44 159 SER B O 1
ATOM 2888 N N . HIS B 1 160 ? 5.211 10.172 -7.93 1 74.81 160 HIS B N 1
ATOM 2889 C CA . HIS B 1 160 ? 4.977 9.438 -9.172 1 74.81 160 HIS B CA 1
ATOM 2890 C C . HIS B 1 160 ? 3.564 9.672 -9.695 1 74.81 160 HIS B C 1
ATOM 2892 O O . HIS B 1 160 ? 3.152 9.055 -10.68 1 74.81 160 HIS B O 1
ATOM 2898 N N . LEU B 1 161 ? 2.914 10.43 -8.969 1 72.94 161 LEU B N 1
ATOM 2899 C CA . LEU B 1 161 ? 1.541 10.656 -9.406 1 72.94 161 LEU B CA 1
ATOM 2900 C C . LEU B 1 161 ? 1.493 11.664 -10.547 1 72.94 161 LEU B C 1
ATOM 2902 O O . LEU B 1 161 ? 2.361 12.531 -10.656 1 72.94 161 LEU B O 1
ATOM 2906 N N . ASP B 1 162 ? 0.662 11.336 -11.5 1 64.12 162 ASP B N 1
ATOM 2907 C CA . ASP B 1 162 ? 0.439 12.25 -12.617 1 64.12 162 ASP B CA 1
ATOM 2908 C C . ASP B 1 162 ? -0.095 13.594 -12.125 1 64.12 162 ASP B C 1
ATOM 2910 O O . ASP B 1 162 ? -1.179 13.664 -11.547 1 64.12 162 ASP B O 1
ATOM 2914 N N . ASN B 1 163 ? 0.773 14.477 -11.758 1 60.41 163 ASN B N 1
ATOM 2915 C CA . ASN B 1 163 ? 0.615 15.789 -11.141 1 60.41 163 ASN B CA 1
ATOM 2916 C C . ASN B 1 163 ? -0.609 16.516 -11.688 1 60.41 163 ASN B C 1
ATOM 2918 O O . ASN B 1 163 ? -1.197 17.359 -11 1 60.41 163 ASN B O 1
ATOM 2922 N N . ASP B 1 164 ? -1.245 16.062 -12.703 1 69.56 164 ASP B N 1
ATOM 2923 C CA . ASP B 1 164 ? -2.203 17 -13.281 1 69.56 164 ASP B CA 1
ATOM 2924 C C . ASP B 1 164 ? -3.562 16.891 -12.594 1 69.56 164 ASP B C 1
ATOM 2926 O O . ASP B 1 164 ? -4.379 17.812 -12.664 1 69.56 164 ASP B O 1
ATOM 2930 N N . ALA B 1 165 ? -3.746 15.914 -11.758 1 80.81 165 ALA B N 1
ATOM 2931 C CA . ALA B 1 165 ? -5.109 15.758 -11.266 1 80.81 165 ALA B CA 1
ATOM 2932 C C . ALA B 1 165 ? -5.234 16.266 -9.828 1 80.81 165 ALA B C 1
ATOM 2934 O O . ALA B 1 165 ? -6.344 16.5 -9.344 1 80.81 165 ALA B O 1
ATOM 2935 N N . LEU B 1 166 ? -4.098 16.578 -9.172 1 91.81 166 LEU B N 1
ATOM 2936 C CA . LEU B 1 166 ? -4.137 16.969 -7.766 1 91.81 166 LEU B CA 1
ATOM 2937 C C . LEU B 1 166 ? -3.422 18.297 -7.547 1 91.81 166 LEU B C 1
ATOM 2939 O O . LEU B 1 166 ? -2.438 18.594 -8.227 1 91.81 166 LEU B O 1
ATOM 2943 N N . ARG B 1 167 ? -3.98 19.078 -6.723 1 93.44 167 ARG B N 1
ATOM 2944 C CA . ARG B 1 167 ? -3.297 20.266 -6.223 1 93.44 167 ARG B CA 1
ATOM 2945 C C . ARG B 1 167 ? -2.475 19.938 -4.98 1 93.44 167 ARG B C 1
ATOM 2947 O O . ARG B 1 167 ? -2.945 19.234 -4.082 1 93.44 167 ARG B O 1
ATOM 2954 N N . VAL B 1 168 ? -1.278 20.391 -4.992 1 93.44 168 VAL B N 1
ATOM 2955 C CA . VAL B 1 168 ? -0.327 20.172 -3.908 1 93.44 168 VAL B CA 1
ATOM 2956 C C . VAL B 1 168 ? 0.128 21.516 -3.332 1 93.44 168 VAL B C 1
ATOM 2958 O O . VAL B 1 168 ? 0.744 22.312 -4.031 1 93.44 168 VAL B O 1
ATOM 2961 N N . ILE B 1 169 ? -0.166 21.734 -2.041 1 94.62 169 ILE B N 1
ATOM 2962 C CA . ILE B 1 169 ? 0.13 23.031 -1.426 1 94.62 169 ILE B CA 1
ATOM 2963 C C . ILE B 1 169 ? 0.988 22.828 -0.18 1 94.62 169 ILE B C 1
ATOM 2965 O O . ILE B 1 169 ? 0.626 22.047 0.708 1 94.62 169 ILE B O 1
ATOM 2969 N N . GLY B 1 170 ? 2.102 23.516 -0.091 1 93.69 170 GLY B N 1
ATOM 2970 C CA . GLY B 1 170 ? 2.936 23.453 1.098 1 93.69 170 GLY B CA 1
ATOM 2971 C C . GLY B 1 170 ? 2.268 24.031 2.328 1 93.69 170 GLY B C 1
ATOM 2972 O O . GLY B 1 170 ? 1.542 25.031 2.238 1 93.69 170 GLY B O 1
ATOM 2973 N N . VAL B 1 171 ? 2.477 23.359 3.467 1 91.31 171 VAL B N 1
ATOM 2974 C CA . VAL B 1 171 ? 2.004 23.891 4.734 1 91.31 171 VAL B CA 1
ATOM 2975 C C . VAL B 1 171 ? 3.186 24.422 5.547 1 91.31 171 VAL B C 1
ATOM 2977 O O . VAL B 1 171 ? 4.094 23.656 5.895 1 91.31 171 VAL B O 1
ATOM 2980 N N . HIS B 1 172 ? 3.172 25.594 5.812 1 87.25 172 HIS B N 1
ATOM 2981 C CA . HIS B 1 172 ? 4.281 26.203 6.531 1 87.25 172 HIS B CA 1
ATOM 2982 C C . HIS B 1 172 ? 4.086 26.109 8.039 1 87.25 172 HIS B C 1
ATOM 2984 O O . HIS B 1 172 ? 3.404 26.953 8.633 1 87.25 172 HIS B O 1
ATOM 2990 N N . ASN B 1 173 ? 4.621 25.203 8.617 1 90 173 ASN B N 1
ATOM 2991 C CA . ASN B 1 173 ? 4.617 24.984 10.062 1 90 173 ASN B CA 1
ATOM 2992 C C . ASN B 1 173 ? 5.703 24 10.492 1 90 173 ASN B C 1
ATOM 2994 O O . ASN B 1 173 ? 5.773 22.891 9.977 1 90 173 ASN B O 1
ATOM 2998 N N . PRO B 1 174 ? 6.508 24.391 11.391 1 88.56 174 PRO B N 1
ATOM 2999 C CA . PRO B 1 174 ? 7.621 23.531 11.797 1 88.56 174 PRO B CA 1
ATOM 3000 C C . PRO B 1 174 ? 7.152 22.188 12.352 1 88.56 174 PRO B C 1
ATOM 3002 O O . PRO B 1 174 ? 7.875 21.188 12.25 1 88.56 174 PRO B O 1
ATOM 3005 N N . VAL B 1 175 ? 5.984 22.141 12.891 1 89.44 175 VAL B N 1
ATOM 3006 C CA . VAL B 1 175 ? 5.43 20.906 13.453 1 89.44 175 VAL B CA 1
ATOM 3007 C C . VAL B 1 175 ? 5.156 19.906 12.328 1 89.44 175 VAL B C 1
ATOM 3009 O O . VAL B 1 175 ? 5.219 18.688 12.539 1 89.44 175 VAL B O 1
ATOM 3012 N N . LEU B 1 176 ? 4.883 20.453 11.164 1 90.19 176 LEU B N 1
ATOM 3013 C CA . LEU B 1 176 ? 4.562 19.609 10.023 1 90.19 176 LEU B CA 1
ATOM 3014 C C . LEU B 1 176 ? 5.816 19.266 9.227 1 90.19 176 LEU B C 1
ATOM 3016 O O . LEU B 1 176 ? 5.816 19.344 7.992 1 90.19 176 LEU B O 1
ATOM 3020 N N . SER B 1 177 ? 6.82 19.047 9.938 1 92.19 177 SER B N 1
ATOM 3021 C CA . SER B 1 177 ? 8.078 18.516 9.414 1 92.19 177 SER B CA 1
ATOM 3022 C C . SER B 1 177 ? 8.281 17.062 9.828 1 92.19 177 SER B C 1
ATOM 3024 O O . SER B 1 177 ? 7.867 16.656 10.922 1 92.19 177 SER B O 1
ATOM 3026 N N . ARG B 1 178 ? 8.859 16.297 8.938 1 93.88 178 ARG B N 1
ATOM 3027 C CA . ARG B 1 178 ? 9.016 14.867 9.164 1 93.88 178 ARG B CA 1
ATOM 3028 C C . ARG B 1 178 ? 10.453 14.422 8.93 1 93.88 178 ARG B C 1
ATOM 3030 O O . ARG B 1 178 ? 10.859 14.18 7.789 1 93.88 178 ARG B O 1
ATOM 3037 N N . PRO B 1 179 ? 11.227 14.32 10.016 1 93.88 179 PRO B N 1
ATOM 3038 C CA . PRO B 1 179 ? 12.594 13.82 9.852 1 93.88 179 PRO B CA 1
ATOM 3039 C C . PRO B 1 179 ? 12.648 12.344 9.461 1 93.88 179 PRO B C 1
ATOM 3041 O O . PRO B 1 179 ? 11.836 11.547 9.938 1 93.88 179 PRO B O 1
ATOM 3044 N N . ASN B 1 180 ? 13.586 12.031 8.625 1 94.62 180 ASN B N 1
ATOM 3045 C CA . ASN B 1 180 ? 13.828 10.641 8.234 1 94.62 180 ASN B CA 1
ATOM 3046 C C . ASN B 1 180 ? 15.141 10.125 8.82 1 94.62 180 ASN B C 1
ATOM 3048 O O . ASN B 1 180 ? 16.203 10.719 8.617 1 94.62 180 ASN B O 1
ATOM 3052 N N . PHE B 1 181 ? 15.031 9.008 9.445 1 93.12 181 PHE B N 1
ATOM 3053 C CA . PHE B 1 181 ? 16.203 8.32 9.992 1 93.12 181 PHE B CA 1
ATOM 3054 C C . PHE B 1 181 ? 16.375 6.945 9.352 1 93.12 181 PHE B C 1
ATOM 3056 O O . PHE B 1 181 ? 15.406 6.18 9.25 1 93.12 181 PHE B O 1
ATOM 3063 N N . LEU B 1 182 ? 17.531 6.711 8.883 1 93.31 182 LEU B N 1
ATOM 3064 C CA . LEU B 1 182 ? 17.859 5.34 8.5 1 93.31 182 LEU B CA 1
ATOM 3065 C C . LEU B 1 182 ? 18.312 4.539 9.719 1 93.31 182 LEU B C 1
ATOM 3067 O O . LEU B 1 182 ? 19.312 4.891 10.359 1 93.31 182 LEU B O 1
ATOM 3071 N N . VAL B 1 183 ? 17.594 3.467 9.945 1 91.31 183 VAL B N 1
ATOM 3072 C CA . VAL B 1 183 ? 17.859 2.668 11.141 1 91.31 183 VAL B CA 1
ATOM 3073 C C . VAL B 1 183 ? 18.328 1.272 10.727 1 91.31 183 VAL B C 1
ATOM 3075 O O . VAL B 1 183 ? 17.812 0.696 9.766 1 91.31 183 VAL B O 1
ATOM 3078 N N . SER B 1 184 ? 19.234 0.793 11.422 1 91.06 184 SER B N 1
ATOM 3079 C CA . SER B 1 184 ? 19.75 -0.561 11.25 1 91.06 184 SER B CA 1
ATOM 3080 C C . SER B 1 184 ? 20.453 -1.043 12.508 1 91.06 184 SER B C 1
ATOM 3082 O O . SER B 1 184 ? 20.609 -0.286 13.469 1 91.06 184 SER B O 1
ATOM 3084 N N . LEU B 1 185 ? 20.766 -2.332 12.508 1 87.06 185 LEU B N 1
ATOM 3085 C CA . LEU B 1 185 ? 21.688 -2.807 13.531 1 87.06 185 LEU B CA 1
ATOM 3086 C C . LEU B 1 185 ? 23.047 -2.143 13.383 1 87.06 185 LEU B C 1
ATOM 3088 O O . LEU B 1 185 ? 23.312 -1.479 12.375 1 87.06 185 LEU B O 1
ATOM 3092 N N . SER B 1 186 ? 23.828 -2.359 14.391 1 86.31 186 SER B N 1
ATOM 3093 C CA . SER B 1 186 ? 25.172 -1.806 14.352 1 86.31 186 SER B CA 1
ATOM 3094 C C . SER B 1 186 ? 26.016 -2.479 13.281 1 86.31 186 SER B C 1
ATOM 3096 O O . SER B 1 186 ? 25.688 -3.564 12.805 1 86.31 186 SER B O 1
ATOM 3098 N N . ASP B 1 187 ? 27.094 -1.833 12.914 1 84.69 187 ASP B N 1
ATOM 3099 C CA . ASP B 1 187 ? 27.969 -2.295 11.844 1 84.69 187 ASP B CA 1
ATOM 3100 C C . ASP B 1 187 ? 28.469 -3.713 12.117 1 84.69 187 ASP B C 1
ATOM 3102 O O . ASP B 1 187 ? 28.547 -4.535 11.195 1 84.69 187 ASP B O 1
ATOM 3106 N N . ASP B 1 188 ? 28.688 -3.949 13.273 1 86 188 ASP B N 1
ATOM 3107 C CA . ASP B 1 188 ? 29.281 -5.234 13.625 1 86 188 ASP B CA 1
ATOM 3108 C C . ASP B 1 188 ? 28.234 -6.344 13.625 1 86 188 ASP B C 1
ATOM 3110 O O . ASP B 1 188 ? 28.578 -7.527 13.617 1 86 188 ASP B O 1
ATOM 3114 N N . GLU B 1 189 ? 27.047 -5.914 13.562 1 86.94 189 GLU B N 1
ATOM 3115 C CA . GLU B 1 189 ? 25.984 -6.902 13.648 1 86.94 189 GLU B CA 1
ATOM 3116 C C . GLU B 1 189 ? 25.344 -7.137 12.281 1 86.94 189 GLU B C 1
ATOM 3118 O O . GLU B 1 189 ? 24.641 -8.133 12.086 1 86.94 189 GLU B O 1
ATOM 3123 N N . LEU B 1 190 ? 25.609 -6.262 11.375 1 88.56 190 LEU B N 1
ATOM 3124 C CA . LEU B 1 190 ? 25.031 -6.41 10.039 1 88.56 190 LEU B CA 1
ATOM 3125 C C . LEU B 1 190 ? 25.844 -7.395 9.203 1 88.56 190 LEU B C 1
ATOM 3127 O O . LEU B 1 190 ? 27.062 -7.461 9.328 1 88.56 190 LEU B O 1
ATOM 3131 N N . THR B 1 191 ? 25.125 -8.164 8.438 1 90.31 191 THR B N 1
ATOM 3132 C CA . THR B 1 191 ? 25.797 -8.969 7.434 1 90.31 191 THR B CA 1
ATOM 3133 C C . THR B 1 191 ? 26.484 -8.086 6.395 1 90.31 191 THR B C 1
ATOM 3135 O O . THR B 1 191 ? 26.156 -6.898 6.277 1 90.31 191 THR B O 1
ATOM 3138 N N . PRO B 1 192 ? 27.438 -8.672 5.672 1 92.75 192 PRO B N 1
ATOM 3139 C CA . PRO B 1 192 ? 28.031 -7.895 4.582 1 92.75 192 PRO B CA 1
ATOM 3140 C C . PRO B 1 192 ? 26.984 -7.367 3.596 1 92.75 192 PRO B C 1
ATOM 3142 O O . PRO B 1 192 ? 27.078 -6.223 3.145 1 92.75 192 PRO B O 1
ATOM 3145 N N . ALA B 1 193 ? 26.016 -8.141 3.316 1 92.75 193 ALA B N 1
ATOM 3146 C CA . ALA B 1 193 ? 24.938 -7.719 2.432 1 92.75 193 ALA B CA 1
ATOM 3147 C C . ALA B 1 193 ? 24.141 -6.57 3.049 1 92.75 193 ALA B C 1
ATOM 3149 O O . ALA B 1 193 ? 23.75 -5.629 2.354 1 92.75 193 ALA B O 1
ATOM 3150 N N . GLY B 1 194 ? 23.906 -6.691 4.305 1 92.69 194 GLY B N 1
ATOM 3151 C CA . GLY B 1 194 ? 23.219 -5.625 5.012 1 92.69 194 GLY B CA 1
ATOM 3152 C C . GLY B 1 194 ? 23.984 -4.312 4.996 1 92.69 194 GLY B C 1
ATOM 3153 O O . GLY B 1 194 ? 23.391 -3.248 4.805 1 92.69 194 GLY B O 1
ATOM 3154 N N . LEU B 1 195 ? 25.25 -4.445 5.219 1 93.62 195 LEU B N 1
ATOM 3155 C CA . LEU B 1 195 ? 26.109 -3.262 5.188 1 93.62 195 LEU B CA 1
ATOM 3156 C C . LEU B 1 195 ? 26.094 -2.623 3.803 1 93.62 195 LEU B C 1
ATOM 3158 O O . LEU B 1 195 ? 25.969 -1.402 3.678 1 93.62 195 LEU B O 1
ATOM 3162 N N . ALA B 1 196 ? 26.25 -3.432 2.84 1 94.62 196 ALA B N 1
ATOM 3163 C CA . ALA B 1 196 ? 26.219 -2.947 1.461 1 94.62 196 ALA B CA 1
ATOM 3164 C C . ALA B 1 196 ? 24.891 -2.256 1.154 1 94.62 196 ALA B C 1
ATOM 3166 O O . ALA B 1 196 ? 24.875 -1.17 0.569 1 94.62 196 ALA B O 1
ATOM 3167 N N . ALA B 1 197 ? 23.828 -2.824 1.579 1 94.88 197 ALA B N 1
ATOM 3168 C CA . ALA B 1 197 ? 22.5 -2.271 1.34 1 94.88 197 ALA B CA 1
ATOM 3169 C C . ALA B 1 197 ? 22.328 -0.919 2.025 1 94.88 197 ALA B C 1
ATOM 3171 O O . ALA B 1 197 ? 21.719 -0.006 1.472 1 94.88 197 ALA B O 1
ATOM 3172 N N . ARG B 1 198 ? 22.844 -0.861 3.199 1 95.25 198 ARG B N 1
ATOM 3173 C CA . ARG B 1 198 ? 22.75 0.399 3.93 1 95.25 198 ARG B CA 1
ATOM 3174 C C . ARG B 1 198 ? 23.469 1.519 3.178 1 95.25 198 ARG B C 1
ATOM 3176 O O . ARG B 1 198 ? 22.953 2.635 3.084 1 95.25 198 ARG B O 1
ATOM 3183 N N . VAL B 1 199 ? 24.609 1.249 2.691 1 95.5 199 VAL B N 1
ATOM 3184 C CA . VAL B 1 199 ? 25.391 2.227 1.943 1 95.5 199 VAL B CA 1
ATOM 3185 C C . VAL B 1 199 ? 24.641 2.629 0.676 1 95.5 199 VAL B C 1
ATOM 3187 O O . VAL B 1 199 ? 24.5 3.818 0.378 1 95.5 199 VAL B O 1
ATOM 3190 N N . VAL B 1 200 ? 24.125 1.658 -0.004 1 96.56 200 VAL B N 1
ATOM 3191 C CA . VAL B 1 200 ? 23.406 1.908 -1.255 1 96.56 200 VAL B CA 1
ATOM 3192 C C . VAL B 1 200 ? 22.156 2.723 -0.981 1 96.56 200 VAL B C 1
ATOM 3194 O O . VAL B 1 200 ? 21.844 3.678 -1.701 1 96.56 200 VAL B O 1
ATOM 3197 N N . LEU B 1 201 ? 21.438 2.35 0.045 1 96.44 201 LEU B N 1
ATOM 3198 C CA . LEU B 1 201 ? 20.203 3.041 0.386 1 96.44 201 LEU B CA 1
ATOM 3199 C C . LEU B 1 201 ? 20.469 4.504 0.714 1 96.44 201 LEU B C 1
ATOM 3201 O O . LEU B 1 201 ? 19.75 5.391 0.242 1 96.44 201 LEU B O 1
ATOM 3205 N N . THR B 1 202 ? 21.484 4.727 1.475 1 96.62 202 THR B N 1
ATOM 3206 C CA . THR B 1 202 ? 21.859 6.09 1.83 1 96.62 202 THR B CA 1
ATOM 3207 C C . THR B 1 202 ? 22.203 6.902 0.581 1 96.62 202 THR B C 1
ATOM 3209 O O . THR B 1 202 ? 21.734 8.039 0.429 1 96.62 202 THR B O 1
ATOM 3212 N N . LYS B 1 203 ? 22.938 6.328 -0.248 1 97.5 203 LYS B N 1
ATOM 3213 C CA . LYS B 1 203 ? 23.328 6.988 -1.488 1 97.5 203 LYS B CA 1
ATOM 3214 C C . LYS B 1 203 ? 22.109 7.305 -2.357 1 97.5 203 LYS B C 1
ATOM 3216 O O . LYS B 1 203 ? 22.016 8.406 -2.906 1 97.5 203 LYS B O 1
ATOM 3221 N N . VAL B 1 204 ? 21.219 6.383 -2.475 1 97.56 204 VAL B N 1
ATOM 3222 C CA . VAL B 1 204 ? 20.016 6.551 -3.301 1 97.56 204 VAL B CA 1
ATOM 3223 C C . VAL B 1 204 ? 19.156 7.68 -2.742 1 97.56 204 VAL B C 1
ATOM 3225 O O . VAL B 1 204 ? 18.672 8.523 -3.496 1 97.56 204 VAL B O 1
ATOM 3228 N N . MET B 1 205 ? 18.984 7.711 -1.44 1 97.69 205 MET B N 1
ATOM 3229 C CA . MET B 1 205 ? 18.203 8.766 -0.812 1 97.69 205 MET B CA 1
ATOM 3230 C C . MET B 1 205 ? 18.797 10.141 -1.115 1 97.69 205 MET B C 1
ATOM 3232 O O . MET B 1 205 ? 18.078 11.055 -1.515 1 97.69 205 MET B O 1
ATOM 3236 N N . ARG B 1 206 ? 20.047 10.242 -0.989 1 97.94 206 ARG B N 1
ATOM 3237 C CA . ARG B 1 206 ? 20.719 11.508 -1.229 1 97.94 206 ARG B CA 1
ATOM 3238 C C . ARG B 1 206 ? 20.609 11.922 -2.695 1 97.94 206 ARG B C 1
ATOM 3240 O O . ARG B 1 206 ? 20.359 13.086 -3.002 1 97.94 206 ARG B O 1
ATOM 3247 N N . GLN B 1 207 ? 20.75 11.008 -3.559 1 97.81 207 GLN B N 1
ATOM 3248 C CA . GLN B 1 207 ? 20.688 11.273 -4.992 1 97.81 207 GLN B CA 1
ATOM 3249 C C . GLN B 1 207 ? 19.297 11.758 -5.398 1 97.81 207 GLN B C 1
ATOM 3251 O O . GLN B 1 207 ? 19.172 12.664 -6.219 1 97.81 207 GLN B O 1
ATOM 3256 N N . LEU B 1 208 ? 18.297 11.133 -4.852 1 97.12 208 LEU B N 1
ATOM 3257 C CA . LEU B 1 208 ? 16.938 11.523 -5.172 1 97.12 208 LEU B CA 1
ATOM 3258 C C . LEU B 1 208 ? 16.656 12.961 -4.742 1 97.12 208 LEU B C 1
ATOM 3260 O O . LEU B 1 208 ? 16.031 13.727 -5.477 1 97.12 208 LEU B O 1
ATOM 3264 N N . VAL B 1 209 ? 17.141 13.305 -3.547 1 97.31 209 VAL B N 1
ATOM 3265 C CA . VAL B 1 209 ? 16.938 14.656 -3.047 1 97.31 209 VAL B CA 1
ATOM 3266 C C . VAL B 1 209 ? 17.734 15.648 -3.895 1 97.31 209 VAL B C 1
ATOM 3268 O O . VAL B 1 209 ? 17.203 16.672 -4.328 1 97.31 209 VAL B O 1
ATOM 3271 N N . ASP B 1 210 ? 18.969 15.305 -4.211 1 97.12 210 ASP B N 1
ATOM 3272 C CA . ASP B 1 210 ? 19.844 16.188 -4.977 1 97.12 210 ASP B CA 1
ATOM 3273 C C . ASP B 1 210 ? 19.312 16.391 -6.395 1 97.12 210 ASP B C 1
ATOM 3275 O O . ASP B 1 210 ? 19.484 17.469 -6.969 1 97.12 210 ASP B O 1
ATOM 3279 N N . ALA B 1 211 ? 18.656 15.43 -6.918 1 96.5 211 ALA B N 1
ATOM 3280 C CA . ALA B 1 211 ? 18.141 15.492 -8.281 1 96.5 211 ALA B CA 1
ATOM 3281 C C . ALA B 1 211 ? 16.797 16.203 -8.328 1 96.5 211 ALA B C 1
ATOM 3283 O O . ALA B 1 211 ? 16.219 16.406 -9.398 1 96.5 211 ALA B O 1
ATOM 3284 N N . GLY B 1 212 ? 16.25 16.547 -7.188 1 94.62 212 GLY B N 1
ATOM 3285 C CA . GLY B 1 212 ? 14.961 17.203 -7.133 1 94.62 212 GLY B CA 1
ATOM 3286 C C . GLY B 1 212 ? 13.797 16.25 -7.34 1 94.62 212 GLY B C 1
ATOM 3287 O O . GLY B 1 212 ? 12.695 16.672 -7.703 1 94.62 212 GLY B O 1
ATOM 3288 N N . GLU B 1 213 ? 13.992 14.984 -7.102 1 94.56 213 GLU B N 1
ATOM 3289 C CA . GLU B 1 213 ? 12.977 13.961 -7.352 1 94.56 213 GLU B CA 1
ATOM 3290 C C . GLU B 1 213 ? 12.195 13.641 -6.078 1 94.56 213 GLU B C 1
ATOM 3292 O O . GLU B 1 213 ? 11.242 12.867 -6.113 1 94.56 213 GLU B O 1
ATOM 3297 N N . TRP B 1 214 ? 12.617 14.164 -4.992 1 95.75 214 TRP B N 1
ATOM 3298 C CA . TRP B 1 214 ? 11.953 14.039 -3.697 1 95.75 214 TRP B CA 1
ATOM 3299 C C . TRP B 1 214 ? 11.391 15.383 -3.244 1 95.75 214 TRP B C 1
ATOM 3301 O O . TRP B 1 214 ? 11.977 16.062 -2.398 1 95.75 214 TRP B O 1
ATOM 3311 N N . PRO B 1 215 ? 10.195 15.711 -3.686 1 93.06 215 PRO B N 1
ATOM 3312 C CA . PRO B 1 215 ? 9.648 17.047 -3.422 1 93.06 215 PRO B CA 1
ATOM 3313 C C . PRO B 1 215 ? 9.555 17.359 -1.93 1 93.06 215 PRO B C 1
ATOM 3315 O O . PRO B 1 215 ? 9.039 16.547 -1.157 1 93.06 215 PRO B O 1
ATOM 3318 N N . GLY B 1 216 ? 10.078 18.531 -1.592 1 93.94 216 GLY B N 1
ATOM 3319 C CA . GLY B 1 216 ? 9.945 19.016 -0.231 1 93.94 216 GLY B CA 1
ATOM 3320 C C . GLY B 1 216 ? 10.938 18.391 0.732 1 93.94 216 GLY B C 1
ATOM 3321 O O . GLY B 1 216 ? 10.844 18.609 1.943 1 93.94 216 GLY B O 1
ATOM 3322 N N . ALA B 1 217 ? 11.828 17.609 0.186 1 96.38 217 ALA B N 1
ATOM 3323 C CA . ALA B 1 217 ? 12.844 16.984 1.034 1 96.38 217 ALA B CA 1
ATOM 3324 C C . ALA B 1 217 ? 14.133 17.812 1.038 1 96.38 217 ALA B C 1
ATOM 3326 O O . ALA B 1 217 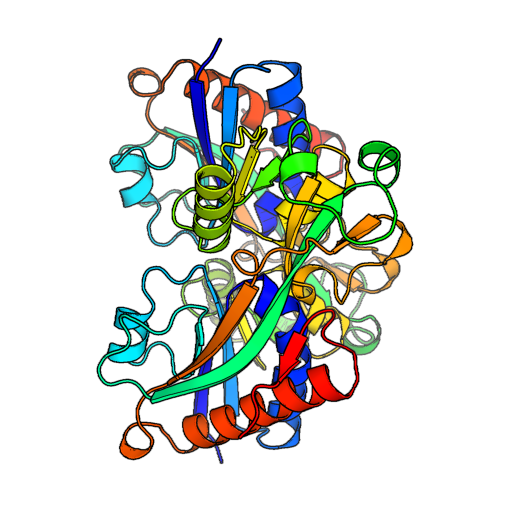? 14.539 18.344 0.003 1 96.38 217 ALA B O 1
ATOM 3327 N N . THR B 1 218 ? 14.742 17.891 2.18 1 96.88 218 THR B N 1
ATOM 3328 C CA . THR B 1 218 ? 16.047 18.531 2.34 1 96.88 218 THR B CA 1
ATOM 3329 C C . THR B 1 218 ? 17 17.641 3.111 1 96.88 218 THR B C 1
ATOM 3331 O O . THR B 1 218 ? 16.641 17.078 4.145 1 96.88 218 THR B O 1
ATOM 3334 N N . LEU B 1 219 ? 18.25 17.547 2.627 1 97.44 219 LEU B N 1
ATOM 3335 C CA . LEU B 1 219 ? 19.234 16.688 3.281 1 97.44 219 LEU B CA 1
ATOM 3336 C C . LEU B 1 219 ? 19.766 17.328 4.551 1 97.44 219 LEU B C 1
ATOM 3338 O O . LEU B 1 219 ? 20 18.547 4.586 1 97.44 219 LEU B O 1
ATOM 3342 N N . TYR B 1 220 ? 19.875 16.469 5.523 1 94.94 220 TYR B N 1
ATOM 3343 C CA . TYR B 1 220 ? 20.625 16.938 6.68 1 94.94 220 TYR B CA 1
ATOM 3344 C C . TYR B 1 220 ? 22.109 17.062 6.352 1 94.94 220 TYR B C 1
ATOM 3346 O O . TYR B 1 220 ? 22.641 16.281 5.566 1 94.94 220 TYR B O 1
ATOM 3354 N N . ALA B 1 221 ? 22.75 18.094 6.848 1 82.12 221 ALA B N 1
ATOM 3355 C CA . ALA B 1 221 ? 24.172 18.312 6.633 1 82.12 221 ALA B CA 1
ATOM 3356 C C . ALA B 1 221 ? 25 17.25 7.348 1 82.12 221 ALA B C 1
ATOM 3358 O O . ALA B 1 221 ? 24.672 16.828 8.453 1 82.12 221 ALA B O 1
ATOM 3359 N N . TYR B 1 222 ? 25.797 16.297 6.609 1 65.5 222 TYR B N 1
ATOM 3360 C CA . TYR B 1 222 ? 26.766 15.438 7.281 1 65.5 222 TYR B CA 1
ATOM 3361 C C . TYR B 1 222 ? 28.016 16.219 7.668 1 65.5 222 TYR B C 1
ATOM 3363 O O . TYR B 1 222 ? 28.406 17.172 6.984 1 65.5 222 TYR B O 1
#

InterPro domains:
  IPR005119 LysR, substrate-binding [PF03466] (12-194)